Protein AF-A0A0D8HL95-F1 (afdb_monomer)

Sequence (389 aa):
MHSEDYAAPPWRLAADRPWYPHLALFVRDACLLEIPRWELYPPNLEGDLPDLRGLLDESMRSIANRQWVSWWGKIIDSSVRDVLVLQPQGSAAILRAMTQASDQFLARVTSSATDVSSEAAERMRLIIVEAQRWFYHRNGAVPDRPEGPMIVDWNLVSSVASDVLQGLGVQSKTVTVGVIQLDVLGSWSEVHDTGVLLGSKGFFRNEDRLRPMLTEAFHYATTAPSSPVPLLFEIPDEAAVRPKSQLGSPIVIASVDKATLILEEILRYDDGFEIHLQIGGDALPRGMSEILDDIRSKLAPNQAGRIDIFDGLQLEVLFLDGRATGTIEVPRFNDGRGDVISNRFFRPPNDPRNLWIWISPLPPLGQVQLNALWPRYGIINTSVSFNVL

Nearest PDB structures (foldseek):
  3bdx-assembly4_C  TM=4.798E-01  e=1.011E-01  Homo sapiens
  7ryn-assembly1_D  TM=4.240E-01  e=3.838E-01  Homo sapiens
  6was-assembly2_B  TM=4.533E-01  e=1.721E+00  Homo sapiens
  5e4e-assembly1_C  TM=5.415E-01  e=3.748E+00  Homo sapiens

Secondary structure (DSSP, 8-state):
------PPPSEEEEEE--HHHHHHHHHHHHTT------TTS--PBSS-----GGGS-HHHHHHHHHHHHHHHHHHHHHHHHHHHH-----HHHHHHHHHHHHHHHHHHHHTTSTT--HHHHHHHHHHHHHHHHHHHHHHHTS-SS--S--SS-HHHHHHHHHHHHHHHT--SSPEEEEEEEE-BSSS-EEEETTTEEEEEHHHHT-HHHHHHHHHHHHHHHHHS-------TT---SS---PPPBS-SS-EEEEEETTEEEEEEEEEE-SS-EEEEEEEESS-S-TTHHHHHHHHHHHS-TTTGGG--TTTT-EEEEEETTS-BBPPEESS------SSBEEEEE--SS--TTEEEEEEESPPPSEEEEEEEEEGGGTEEEEEEEEEE-

Mean predicted aligned error: 12.81 Å

Radius of gyration: 23.71 Å; Cα contacts (8 Å, |Δi|>4): 590; chains: 1; bounding box: 61×46×62 Å

Foldseek 3Di:
DDDDPPDDDLEAEQEDADLQLLLLLLCCQLLVQPAPDDLPDFAHFPDDHHNLVVLADPVLSVLCNVCSVVSNVVSCVVVQLCSQPDDPDKVVVVVVCVVVVLVVSLCSSQVVDPDPPPSNSVSSVVSSVRSVVVVCVVVVVPFDDDPPPGLADPVLLVVLLVVLCVVVVPDHHYFYAYEHEGRGDDWGWDADLLLYIYTYSNNRVDSVNVNVNNNVSSVSSVPPPVPVSVCPPPVPPPPPPFAAFLDPAKDFQDDDPAWTKIFGGWGDDQWWIKTKIFIDDPDPPVCNVVVLVVLVVPDDPVCSVPDQVCAQKWKKKAAPVGWIFDTDGPPGQPQTDGPKTKGWIADPVRDSRITMIIIGGYGPFDKMKMWIDHVVRPRHTTIDIGTDD

Organism: NCBI:txid1280514

pLDDT: mean 79.21, std 17.98, range [33.59, 98.0]

Solvent-accessible surface area (backbone atoms only — not comparable to full-atom values): 22193 Å² total; per-residue (Å²): 135,82,82,77,81,74,73,75,68,62,53,46,81,32,77,48,65,66,62,62,62,53,44,56,50,41,55,35,60,27,41,65,46,77,60,84,92,44,90,90,51,81,58,60,62,58,75,94,68,67,86,42,43,86,64,45,52,73,68,55,41,55,52,46,35,73,42,46,66,60,51,49,52,58,40,47,61,47,51,51,50,47,43,70,63,63,65,93,65,42,52,68,57,49,52,51,50,51,52,53,47,50,51,48,49,49,43,63,70,41,67,80,41,101,76,62,50,73,65,58,58,50,41,49,50,55,50,50,55,50,42,48,52,53,50,48,52,67,58,57,74,50,77,55,86,75,86,56,77,63,81,56,61,65,67,60,51,52,51,43,51,49,54,52,34,62,76,68,68,64,84,83,66,73,36,56,32,26,35,38,54,41,70,28,47,60,68,43,69,49,66,44,76,66,3,31,32,37,27,15,62,54,26,54,72,34,60,85,67,38,52,63,50,51,44,51,11,48,49,25,28,69,66,36,74,85,62,73,70,68,58,91,64,64,63,55,88,66,65,72,76,75,56,67,52,62,50,96,59,64,41,76,59,44,78,45,104,56,41,26,41,28,43,56,39,34,32,65,59,98,64,20,35,37,43,33,35,33,61,45,73,95,40,60,56,91,59,45,63,58,46,52,53,52,41,60,72,71,37,58,94,89,52,61,82,76,74,57,85,56,53,64,32,32,35,35,45,39,33,79,88,69,49,35,36,38,79,38,49,32,75,49,75,56,62,27,72,62,85,19,33,37,41,71,44,69,60,86,78,83,49,78,53,53,46,38,34,38,36,28,58,62,66,73,82,44,54,34,36,43,38,38,33,24,68,92,69,68,41,74,72,36,71,46,74,49,58,54,126

Structure (mmCIF, N/CA/C/O backbone):
data_AF-A0A0D8HL95-F1
#
_entry.id   AF-A0A0D8HL95-F1
#
loop_
_atom_site.group_PDB
_atom_site.id
_atom_site.type_symbol
_atom_site.label_atom_id
_atom_site.label_alt_id
_atom_site.label_comp_id
_atom_site.label_asym_id
_atom_site.label_entity_id
_atom_site.label_seq_id
_atom_site.pdbx_PDB_ins_code
_atom_site.Cartn_x
_atom_site.Cartn_y
_atom_site.Cartn_z
_atom_site.occupancy
_atom_site.B_iso_or_equiv
_atom_site.auth_seq_id
_atom_site.auth_comp_id
_atom_site.auth_asym_id
_atom_site.auth_atom_id
_atom_site.pdbx_PDB_model_num
ATOM 1 N N . MET A 1 1 ? -34.629 24.332 -9.027 1.00 36.91 1 MET A N 1
ATOM 2 C CA . MET A 1 1 ? -34.194 23.173 -8.223 1.00 36.91 1 MET A CA 1
ATOM 3 C C . MET A 1 1 ? -32.959 23.620 -7.473 1.00 36.91 1 MET A C 1
ATOM 5 O O . MET A 1 1 ? -31.935 23.835 -8.106 1.00 36.91 1 MET A O 1
ATOM 9 N N . HIS A 1 2 ? -33.107 23.925 -6.186 1.00 34.91 2 HIS A N 1
ATOM 10 C CA . HIS A 1 2 ? -31.989 24.331 -5.342 1.00 34.91 2 HIS A CA 1
ATOM 11 C C . HIS A 1 2 ? -31.145 23.092 -5.041 1.00 34.91 2 HIS A C 1
ATOM 13 O O . HIS A 1 2 ? -31.684 22.081 -4.605 1.00 34.91 2 HIS A O 1
ATOM 19 N N . SER A 1 3 ? -29.850 23.170 -5.338 1.00 36.38 3 SER A N 1
ATOM 20 C CA . SER A 1 3 ? -28.845 22.278 -4.767 1.00 36.38 3 SER A CA 1
ATOM 21 C C . SER A 1 3 ? -28.883 22.505 -3.260 1.00 36.38 3 SER A C 1
ATOM 23 O O . SER A 1 3 ? -28.476 23.571 -2.805 1.00 36.38 3 SER A O 1
ATOM 25 N N . GLU A 1 4 ? -29.461 21.576 -2.501 1.00 42.03 4 GLU A N 1
ATOM 26 C CA . GLU A 1 4 ? -29.279 21.561 -1.053 1.00 42.03 4 GLU A CA 1
ATOM 27 C C . GLU A 1 4 ? -27.781 21.369 -0.796 1.00 42.03 4 GLU A C 1
ATOM 29 O O . GLU A 1 4 ? -27.200 20.358 -1.193 1.00 42.03 4 GLU A O 1
ATOM 34 N N . ASP A 1 5 ? -27.144 22.376 -0.198 1.00 43.19 5 ASP A N 1
ATOM 35 C CA . ASP A 1 5 ? -25.777 22.278 0.303 1.00 43.19 5 ASP A CA 1
ATOM 36 C C . ASP A 1 5 ? -25.757 21.219 1.412 1.00 43.19 5 ASP A C 1
ATOM 38 O O . ASP A 1 5 ? -26.005 21.504 2.585 1.00 43.19 5 ASP A O 1
ATOM 42 N N . TYR A 1 6 ? -25.498 19.965 1.039 1.00 54.22 6 TYR A N 1
ATOM 43 C CA . TYR A 1 6 ? -25.245 18.900 1.999 1.00 54.22 6 TYR A CA 1
ATOM 44 C C . TYR A 1 6 ? -23.946 19.225 2.734 1.00 54.22 6 TYR A C 1
ATOM 46 O O . TYR A 1 6 ? -22.847 19.010 2.220 1.00 54.22 6 TYR A O 1
ATOM 54 N N . ALA A 1 7 ? -24.076 19.764 3.947 1.00 70.81 7 ALA A N 1
ATOM 55 C CA . ALA A 1 7 ? -22.952 19.925 4.852 1.00 70.81 7 ALA A CA 1
ATOM 56 C C . ALA A 1 7 ? -22.255 18.567 5.020 1.00 70.81 7 ALA A C 1
ATOM 58 O O . ALA A 1 7 ? -22.903 17.556 5.305 1.00 70.81 7 ALA A O 1
ATOM 59 N N . ALA A 1 8 ? -20.936 18.541 4.817 1.00 73.75 8 ALA A N 1
ATOM 60 C CA . ALA A 1 8 ? -20.148 17.334 5.022 1.00 73.75 8 ALA A CA 1
ATOM 61 C C . ALA A 1 8 ? -20.364 16.808 6.455 1.00 73.75 8 ALA A C 1
ATOM 63 O O . ALA A 1 8 ? -20.452 17.617 7.387 1.00 73.75 8 ALA A O 1
ATOM 64 N N . PRO A 1 9 ? -20.445 15.479 6.655 1.00 81.94 9 PRO A N 1
ATOM 65 C CA . PRO A 1 9 ? -20.644 14.925 7.985 1.00 81.94 9 PRO A CA 1
ATOM 66 C C . PRO A 1 9 ? -19.521 15.384 8.933 1.00 81.94 9 PRO A C 1
ATOM 68 O O . PRO A 1 9 ? -18.371 15.530 8.505 1.00 81.94 9 PRO A O 1
ATOM 71 N N . PRO A 1 10 ? -19.803 15.564 10.238 1.00 86.38 10 PRO A N 1
ATOM 72 C CA . PRO A 1 10 ? -18.805 15.951 11.240 1.00 86.38 10 PRO A CA 1
ATOM 73 C C . PRO A 1 10 ? -17.816 14.814 11.566 1.00 86.38 10 PRO A C 1
ATOM 75 O O . PRO A 1 10 ? -17.156 14.828 12.602 1.00 86.38 10 PRO A O 1
ATOM 78 N N . TRP A 1 11 ? -17.694 13.818 10.692 1.00 88.56 11 TRP A N 1
ATOM 79 C CA . TRP A 1 11 ? -16.801 12.684 10.839 1.00 88.56 11 TRP A CA 1
ATOM 80 C C . TRP A 1 11 ? -16.223 12.245 9.494 1.00 88.56 11 TRP A C 1
ATOM 82 O O . TRP A 1 11 ? -16.756 12.554 8.427 1.00 88.56 11 TRP A O 1
ATOM 92 N N . ARG A 1 12 ? -15.103 11.526 9.554 1.00 87.50 12 ARG A N 1
ATOM 93 C CA . ARG A 1 12 ? -14.416 10.930 8.408 1.00 87.50 12 ARG A CA 1
ATOM 94 C C . ARG A 1 12 ? -14.007 9.503 8.741 1.00 87.50 12 ARG A C 1
ATOM 96 O O . ARG A 1 12 ? -13.594 9.223 9.862 1.00 87.50 12 ARG A O 1
ATOM 103 N N . LEU A 1 13 ? -14.089 8.629 7.746 1.00 85.44 13 LEU A N 1
ATOM 104 C CA . LEU A 1 13 ? -13.552 7.275 7.811 1.00 85.44 13 LEU A CA 1
ATOM 105 C C . LEU A 1 13 ? -12.363 7.175 6.859 1.00 85.44 13 LEU A C 1
ATOM 107 O O . LEU A 1 13 ? -12.504 7.468 5.671 1.00 85.44 13 LEU A O 1
ATOM 111 N N . ALA A 1 14 ? -11.225 6.726 7.371 1.00 85.94 14 ALA A N 1
ATOM 112 C CA . ALA A 1 14 ? -10.106 6.273 6.562 1.00 85.94 14 ALA A CA 1
ATOM 113 C C . ALA A 1 14 ? -10.017 4.752 6.680 1.00 85.94 14 ALA A C 1
ATOM 115 O O . ALA A 1 14 ? -9.916 4.227 7.783 1.00 85.94 14 ALA A O 1
ATOM 116 N N . ALA A 1 15 ? -10.096 4.033 5.566 1.00 84.50 15 ALA A N 1
ATOM 117 C CA . ALA A 1 15 ? -10.035 2.577 5.560 1.00 84.50 15 ALA A CA 1
ATOM 118 C C . ALA A 1 15 ? -8.932 2.132 4.605 1.00 84.50 15 ALA A C 1
ATOM 120 O O . ALA A 1 15 ? -8.942 2.524 3.438 1.00 84.50 15 ALA A O 1
ATOM 121 N N . ASP A 1 16 ? -7.995 1.326 5.098 1.00 83.94 16 ASP A N 1
ATOM 122 C CA . ASP A 1 16 ? -6.827 0.912 4.328 1.00 83.94 16 ASP A CA 1
ATOM 123 C C . ASP A 1 16 ? -6.394 -0.530 4.644 1.00 83.94 16 ASP A C 1
ATOM 125 O O . ASP A 1 16 ? -6.833 -1.170 5.608 1.00 83.94 16 ASP A O 1
ATOM 129 N N . ARG A 1 17 ? -5.515 -1.052 3.792 1.00 85.50 17 ARG A N 1
ATOM 130 C CA . ARG A 1 17 ? -4.796 -2.318 3.942 1.00 85.50 17 ARG A CA 1
ATOM 131 C C . ARG A 1 17 ? -3.298 -2.039 3.862 1.00 85.50 17 ARG A C 1
ATOM 133 O O . ARG A 1 17 ? -2.662 -2.392 2.867 1.00 85.50 17 ARG A O 1
ATOM 140 N N . PRO A 1 18 ? -2.725 -1.390 4.888 1.00 83.00 18 PRO A N 1
ATOM 141 C CA . PRO A 1 18 ? -1.328 -1.008 4.877 1.00 83.00 18 PRO A CA 1
ATOM 142 C C . PRO A 1 18 ? -0.431 -2.236 4.721 1.00 83.00 18 PRO A C 1
ATOM 144 O O . PRO A 1 18 ? -0.649 -3.301 5.308 1.00 83.00 18 PRO A O 1
ATOM 147 N N . TRP A 1 19 ? 0.617 -2.060 3.929 1.00 83.56 19 TRP A N 1
ATOM 148 C CA . TRP A 1 19 ? 1.614 -3.084 3.644 1.00 83.56 19 TRP A CA 1
ATOM 149 C C . TRP A 1 19 ? 2.435 -3.475 4.888 1.00 83.56 19 TRP A C 1
ATOM 151 O O . TRP A 1 19 ? 2.720 -4.653 5.094 1.00 83.56 19 TRP A O 1
ATOM 161 N N . TYR A 1 20 ? 2.779 -2.525 5.766 1.00 85.06 20 TYR A N 1
ATOM 162 C CA . TYR A 1 20 ? 3.734 -2.776 6.858 1.00 85.06 20 TYR A CA 1
ATOM 163 C C . TYR A 1 20 ? 3.274 -3.797 7.901 1.00 85.06 20 TYR A C 1
ATOM 165 O O . TYR A 1 20 ? 4.078 -4.663 8.261 1.00 85.06 20 TYR A O 1
ATOM 173 N N . PRO A 1 21 ? 2.014 -3.771 8.380 1.00 91.50 21 PRO A N 1
ATOM 174 C CA . PRO A 1 21 ? 1.532 -4.816 9.275 1.00 91.50 21 PRO A CA 1
ATOM 175 C C . PRO A 1 21 ? 1.599 -6.203 8.624 1.00 91.50 21 PRO A C 1
ATOM 177 O O . PRO A 1 21 ? 1.998 -7.167 9.275 1.00 91.50 21 PRO A O 1
ATOM 180 N N . HIS A 1 22 ? 1.301 -6.305 7.324 1.00 92.62 22 HIS A N 1
ATOM 181 C CA . HIS A 1 22 ? 1.397 -7.565 6.584 1.00 92.62 22 HIS A CA 1
ATOM 182 C C . HIS A 1 22 ? 2.839 -8.046 6.442 1.00 92.62 22 HIS A C 1
ATOM 184 O O . HIS A 1 22 ? 3.085 -9.235 6.610 1.00 92.62 22 HIS A O 1
ATOM 190 N N . LEU A 1 23 ? 3.799 -7.147 6.212 1.00 90.62 23 LEU A N 1
ATOM 191 C CA . LEU A 1 23 ? 5.221 -7.492 6.197 1.00 90.62 23 LEU A CA 1
ATOM 192 C C . LEU A 1 23 ? 5.672 -8.086 7.540 1.00 90.62 23 LEU A C 1
ATOM 194 O O . LEU A 1 23 ? 6.321 -9.130 7.565 1.00 90.62 23 LEU A O 1
ATOM 198 N N . ALA A 1 24 ? 5.304 -7.463 8.663 1.00 91.50 24 ALA A N 1
ATOM 199 C CA . ALA A 1 24 ? 5.672 -7.962 9.989 1.00 91.50 24 ALA A CA 1
ATOM 200 C C . ALA A 1 24 ? 5.097 -9.359 10.263 1.00 91.50 24 ALA A C 1
ATOM 202 O O . ALA A 1 24 ? 5.801 -10.234 10.776 1.00 91.50 24 ALA A O 1
ATOM 203 N N . LEU A 1 25 ? 3.829 -9.569 9.904 1.00 95.50 25 LEU A N 1
ATOM 204 C CA . LEU A 1 25 ? 3.155 -10.861 10.020 1.00 95.50 25 LEU A CA 1
ATOM 205 C C . LEU A 1 25 ? 3.772 -11.903 9.079 1.00 95.50 25 LEU A C 1
ATOM 207 O O . LEU A 1 25 ? 3.980 -13.042 9.484 1.00 95.50 25 LEU A O 1
ATOM 211 N N . PHE A 1 26 ? 4.150 -11.506 7.862 1.00 95.56 26 PHE A N 1
ATOM 212 C CA . PHE A 1 26 ? 4.801 -12.387 6.898 1.00 95.56 26 PHE A CA 1
ATOM 213 C C . PHE A 1 26 ? 6.151 -12.866 7.419 1.00 95.56 26 PHE A C 1
ATOM 215 O O . PHE A 1 26 ? 6.414 -14.063 7.411 1.00 95.56 26 PHE A O 1
ATOM 222 N N . VAL A 1 27 ? 6.987 -11.961 7.937 1.00 93.25 27 VAL A N 1
ATOM 223 C CA . VAL A 1 27 ? 8.272 -12.330 8.550 1.00 93.25 27 VAL A CA 1
ATOM 224 C C . VAL A 1 27 ? 8.051 -13.312 9.702 1.00 93.25 27 VAL A C 1
ATOM 226 O O . VAL A 1 27 ? 8.764 -14.310 9.785 1.00 93.25 27 VAL A O 1
ATOM 229 N N . ARG A 1 28 ? 7.047 -13.071 10.559 1.00 95.56 28 ARG A N 1
ATOM 230 C CA . ARG A 1 28 ? 6.701 -13.980 11.662 1.00 95.56 28 ARG A CA 1
ATOM 231 C C . ARG A 1 28 ? 6.377 -15.379 11.157 1.00 95.56 28 ARG A C 1
ATOM 233 O O . ARG A 1 28 ? 6.946 -16.354 11.640 1.00 95.56 28 ARG A O 1
ATOM 240 N N . ASP A 1 29 ? 5.468 -15.463 10.196 1.00 97.06 29 ASP A N 1
ATOM 241 C CA . ASP A 1 29 ? 4.855 -16.725 9.809 1.00 97.06 29 ASP A CA 1
ATOM 242 C C . ASP A 1 29 ? 5.731 -17.502 8.819 1.00 97.06 29 ASP A C 1
ATOM 244 O O . ASP A 1 29 ? 5.934 -18.698 8.998 1.00 97.06 29 ASP A O 1
ATOM 248 N N . ALA A 1 30 ? 6.339 -16.843 7.830 1.00 96.75 30 ALA A N 1
ATOM 249 C CA . ALA A 1 30 ? 7.220 -17.492 6.855 1.00 96.75 30 ALA A CA 1
ATOM 250 C C . ALA A 1 30 ? 8.547 -17.964 7.478 1.00 96.75 30 ALA A C 1
ATOM 252 O O . ALA A 1 30 ? 9.131 -18.949 7.025 1.00 96.75 30 ALA A O 1
ATOM 253 N N . CYS A 1 31 ? 9.026 -17.296 8.536 1.00 95.50 31 CYS A N 1
ATOM 254 C CA . CYS A 1 31 ? 10.248 -17.689 9.248 1.00 95.50 31 CYS A CA 1
ATOM 255 C C . CYS A 1 31 ? 9.987 -18.561 10.490 1.00 95.50 31 CYS A C 1
ATOM 257 O O . CYS A 1 31 ? 10.944 -18.897 11.189 1.00 95.50 31 CYS A O 1
ATOM 259 N N . LEU A 1 32 ? 8.724 -18.917 10.768 1.00 95.12 32 LEU A N 1
ATOM 260 C CA . LEU A 1 32 ? 8.265 -19.597 11.990 1.00 95.12 32 LEU A CA 1
ATOM 261 C C . LEU A 1 32 ? 8.853 -18.998 13.277 1.00 95.12 32 LEU A C 1
ATOM 263 O O . LEU A 1 32 ? 9.444 -19.702 14.097 1.00 95.12 32 LEU A O 1
ATOM 267 N N . LEU A 1 33 ? 8.689 -17.689 13.454 1.00 94.00 33 LEU A N 1
ATOM 268 C CA . LEU A 1 33 ? 9.070 -17.023 14.692 1.00 94.00 33 LEU A CA 1
ATOM 269 C C . LEU A 1 33 ? 8.164 -17.477 15.847 1.00 94.00 33 LEU A C 1
ATOM 271 O O . LEU A 1 33 ? 6.935 -17.467 15.748 1.00 94.00 33 LEU A O 1
ATOM 275 N N . GLU A 1 34 ? 8.772 -17.846 16.971 1.00 92.56 34 GLU A N 1
ATOM 276 C CA . GLU A 1 34 ? 8.083 -18.336 18.167 1.00 92.56 34 GLU A CA 1
ATOM 277 C C . GLU A 1 34 ? 7.623 -17.163 19.036 1.00 92.56 34 GLU A C 1
ATOM 279 O O . GLU A 1 34 ? 8.204 -16.845 20.076 1.00 92.56 34 GLU A O 1
ATOM 284 N N . ILE A 1 35 ? 6.576 -16.479 18.582 1.00 89.25 35 ILE A N 1
ATOM 285 C CA . ILE A 1 35 ? 5.982 -15.365 19.322 1.00 89.25 35 ILE A CA 1
ATOM 286 C C . ILE A 1 35 ? 4.934 -15.908 20.302 1.00 89.25 35 ILE A C 1
ATOM 288 O O . ILE A 1 35 ? 4.100 -16.728 19.900 1.00 89.25 35 ILE A O 1
ATOM 292 N N . PRO A 1 36 ? 4.930 -15.467 21.577 1.00 82.38 36 PRO A N 1
ATOM 293 C CA . PRO A 1 36 ? 3.883 -15.832 22.522 1.00 82.38 36 PRO A CA 1
ATOM 294 C C . PRO A 1 36 ? 2.497 -15.568 21.930 1.00 82.38 36 PRO A C 1
ATOM 296 O O . PRO A 1 36 ? 2.202 -14.465 21.473 1.00 82.38 36 PRO A O 1
ATOM 299 N N . ARG A 1 37 ? 1.634 -16.587 21.931 1.00 75.75 37 ARG A N 1
ATOM 300 C CA . ARG A 1 37 ? 0.252 -16.446 21.460 1.00 75.75 37 ARG A CA 1
ATOM 301 C C . ARG A 1 37 ? -0.561 -15.701 22.506 1.00 75.75 37 ARG A C 1
ATOM 303 O O . ARG A 1 37 ? -1.012 -16.314 23.470 1.00 75.75 37 ARG A O 1
ATOM 310 N N . TRP A 1 38 ? -0.728 -14.399 22.319 1.00 80.38 38 TRP A N 1
ATOM 311 C CA . TRP A 1 38 ? -1.584 -13.546 23.142 1.00 80.38 38 TRP A CA 1
ATOM 312 C C . TRP A 1 38 ? -2.731 -12.997 22.298 1.00 80.38 38 TRP A C 1
ATOM 314 O O . TRP A 1 38 ? -2.565 -12.796 21.099 1.00 80.38 38 TRP A O 1
ATOM 324 N N . GLU A 1 39 ? -3.879 -12.731 22.924 1.00 77.69 39 GLU A N 1
ATOM 325 C CA . GLU A 1 39 ? -5.073 -12.202 22.238 1.00 77.69 39 GLU A CA 1
ATOM 326 C C . GLU A 1 39 ? -4.814 -10.853 21.548 1.00 77.69 39 GLU A C 1
ATOM 328 O O . GLU A 1 39 ? -5.429 -10.549 20.529 1.00 77.69 39 GLU A O 1
ATOM 333 N N . LEU A 1 40 ? -3.847 -10.088 22.063 1.00 82.00 40 LEU A N 1
ATOM 334 C CA . LEU A 1 40 ? -3.406 -8.803 21.516 1.00 82.00 40 LEU A CA 1
ATOM 335 C C . LEU A 1 40 ? -2.602 -8.927 20.216 1.00 82.00 40 LEU A C 1
ATOM 337 O O . LEU A 1 40 ? -2.403 -7.936 19.525 1.00 82.00 40 LEU A O 1
ATOM 341 N N . TYR A 1 41 ? -2.101 -10.114 19.871 1.00 91.44 41 TYR A N 1
ATOM 342 C CA . TYR A 1 41 ? -1.355 -10.299 18.629 1.00 91.44 41 TYR A CA 1
ATOM 343 C C . TYR A 1 41 ? -2.240 -10.969 17.583 1.00 91.44 41 TYR A C 1
ATOM 345 O O . TYR A 1 41 ? -2.931 -11.943 17.901 1.00 91.44 41 TYR A O 1
ATOM 353 N N . PRO A 1 42 ? -2.205 -10.505 16.321 1.00 94.62 42 PRO A N 1
ATOM 354 C CA . PRO A 1 42 ? -3.006 -11.121 15.280 1.00 94.62 42 PRO A CA 1
ATOM 355 C C . PRO A 1 42 ? -2.662 -12.608 15.117 1.00 94.62 42 PRO A C 1
ATOM 357 O O . PRO A 1 42 ? -1.493 -12.983 15.261 1.00 94.62 42 PRO A O 1
ATOM 360 N N . PRO A 1 43 ? -3.631 -13.458 14.746 1.00 95.50 43 PRO A N 1
ATOM 361 C CA . PRO A 1 43 ? -3.374 -14.827 14.315 1.00 95.50 43 PRO A CA 1
ATOM 362 C C . PRO A 1 43 ? -2.435 -14.901 13.104 1.00 95.50 43 PRO A C 1
ATOM 364 O O . PRO A 1 43 ? -2.021 -13.882 12.544 1.00 95.50 43 PRO A O 1
ATOM 367 N N . ASN A 1 44 ? -2.106 -16.123 12.682 1.00 96.06 44 ASN A N 1
ATOM 368 C CA . ASN A 1 44 ? -1.331 -16.355 11.461 1.00 96.06 44 ASN A CA 1
ATOM 369 C C . ASN A 1 44 ? -2.023 -15.736 10.241 1.00 96.06 44 ASN A C 1
ATOM 371 O O . ASN A 1 44 ? -3.256 -15.683 10.187 1.00 96.06 44 ASN A O 1
ATOM 375 N N . LEU A 1 45 ? -1.230 -15.303 9.263 1.00 95.94 45 LEU A N 1
ATOM 376 C CA . LEU A 1 45 ? -1.717 -14.891 7.956 1.00 95.94 45 LEU A CA 1
ATOM 377 C C . LEU A 1 45 ? -2.556 -16.005 7.322 1.00 95.94 45 LEU A C 1
ATOM 379 O O . LEU A 1 45 ? -2.290 -17.197 7.478 1.00 95.94 45 LEU A O 1
ATOM 383 N N . GLU A 1 46 ? -3.599 -15.599 6.611 1.00 93.88 46 GLU A N 1
ATOM 384 C CA . GLU A 1 46 ? -4.442 -16.497 5.839 1.00 93.88 46 GLU A CA 1
ATOM 385 C C . GLU A 1 46 ? -3.736 -16.915 4.541 1.00 93.88 46 GLU A C 1
ATOM 387 O O . GLU A 1 46 ? -3.175 -16.083 3.830 1.00 93.88 46 GLU A O 1
ATOM 392 N N . GLY A 1 47 ? -3.870 -18.188 4.165 1.00 89.62 47 GLY A N 1
ATOM 393 C CA . GLY A 1 47 ? -3.369 -18.765 2.913 1.00 89.62 47 GLY A CA 1
ATOM 394 C C . GLY A 1 47 ? -1.930 -19.269 2.977 1.00 89.62 47 GLY A C 1
ATOM 395 O O . GLY A 1 47 ? -1.307 -19.294 4.035 1.00 89.62 47 GLY A O 1
ATOM 396 N N . ASP A 1 48 ? -1.429 -19.706 1.824 1.00 91.06 48 ASP A N 1
ATOM 397 C CA . ASP A 1 48 ? -0.129 -20.362 1.741 1.00 91.06 48 ASP A CA 1
ATOM 398 C C . ASP A 1 48 ? 1.011 -19.338 1.784 1.00 91.06 48 ASP A C 1
ATOM 400 O O . ASP A 1 48 ? 0.993 -18.313 1.090 1.00 91.06 48 ASP A O 1
ATOM 404 N N . LEU A 1 49 ? 2.007 -19.632 2.618 1.00 93.88 49 LEU A N 1
ATOM 405 C CA . LEU A 1 49 ? 3.239 -18.865 2.760 1.00 93.88 49 LEU A CA 1
ATOM 406 C C . LEU A 1 49 ? 4.427 -19.733 2.333 1.00 93.88 49 LEU A C 1
ATOM 408 O O . LEU A 1 49 ? 4.433 -20.934 2.625 1.00 93.88 49 LEU A O 1
ATOM 412 N N . PRO A 1 50 ? 5.450 -19.156 1.682 1.00 92.50 50 PRO A N 1
ATOM 413 C CA . PRO A 1 50 ? 6.694 -19.870 1.446 1.00 92.50 50 PRO A CA 1
ATOM 414 C C . PRO A 1 50 ? 7.398 -20.169 2.776 1.00 92.50 50 PRO A C 1
ATOM 416 O O . PRO A 1 50 ? 7.378 -19.363 3.707 1.00 92.50 50 PRO A O 1
ATOM 419 N N . ASP A 1 51 ? 8.054 -21.325 2.857 1.00 94.44 51 ASP A N 1
ATOM 420 C CA . ASP A 1 51 ? 8.894 -21.677 4.001 1.00 94.44 51 ASP A CA 1
ATOM 421 C C . ASP A 1 51 ? 10.258 -20.989 3.879 1.00 94.44 51 ASP A C 1
ATOM 423 O O . ASP A 1 51 ? 11.118 -21.408 3.102 1.00 94.44 51 ASP A O 1
ATOM 427 N N . LEU A 1 52 ? 10.451 -19.920 4.651 1.00 94.94 52 LEU A N 1
ATOM 428 C CA . LEU A 1 52 ? 11.670 -19.110 4.663 1.00 94.94 52 LEU A CA 1
ATOM 429 C C . LEU A 1 52 ? 12.524 -19.347 5.910 1.00 94.94 52 LEU A C 1
ATOM 431 O O . LEU A 1 52 ? 13.500 -18.630 6.139 1.00 94.94 52 LEU A O 1
ATOM 435 N N . ARG A 1 53 ? 12.223 -20.383 6.702 1.00 93.31 53 ARG A N 1
ATOM 436 C CA . ARG A 1 53 ? 12.993 -20.721 7.909 1.00 93.31 53 ARG A CA 1
ATOM 437 C C . ARG A 1 53 ? 14.482 -20.886 7.654 1.00 93.31 53 ARG A C 1
ATOM 439 O O . ARG A 1 53 ? 15.276 -20.583 8.535 1.00 93.31 53 ARG A O 1
ATOM 446 N N . GLY A 1 54 ? 14.855 -21.383 6.474 1.00 90.38 54 GLY A N 1
ATOM 447 C CA . GLY A 1 54 ? 16.249 -21.601 6.088 1.00 90.38 54 GLY A CA 1
ATOM 448 C C . GLY A 1 54 ? 17.048 -20.315 5.852 1.00 90.38 54 GLY A C 1
ATOM 449 O O . GLY A 1 54 ? 18.274 -20.372 5.856 1.00 90.38 54 GLY A O 1
ATOM 450 N N . LEU A 1 55 ? 16.384 -19.165 5.669 1.00 91.06 55 LEU A N 1
ATOM 451 C CA . LEU A 1 55 ? 17.056 -17.878 5.458 1.00 91.06 55 LEU A CA 1
ATOM 452 C C . LEU A 1 55 ? 17.568 -17.262 6.764 1.00 91.06 55 LEU A C 1
ATOM 454 O O . LEU A 1 55 ? 18.549 -16.524 6.745 1.00 91.06 55 LEU A O 1
ATOM 458 N N . LEU A 1 56 ? 16.942 -17.576 7.899 1.00 87.19 56 LEU A N 1
ATOM 459 C CA . LEU A 1 56 ? 17.395 -17.145 9.220 1.00 87.19 56 LEU A CA 1
ATOM 460 C C . LEU A 1 56 ? 17.981 -18.343 9.959 1.00 87.19 56 LEU A C 1
ATOM 462 O O . LEU A 1 56 ? 17.288 -19.334 10.166 1.00 87.19 56 LEU A O 1
ATOM 466 N N . ASP A 1 57 ? 19.236 -18.263 10.394 1.00 87.31 57 ASP A N 1
ATOM 467 C CA . ASP A 1 57 ? 19.758 -19.280 11.307 1.00 87.31 57 ASP A CA 1
ATOM 468 C C . ASP A 1 57 ? 19.118 -19.161 12.704 1.00 87.31 57 ASP A C 1
ATOM 470 O O . ASP A 1 57 ? 18.342 -18.247 12.993 1.00 87.31 57 ASP A O 1
ATOM 474 N N . GLU A 1 58 ? 19.427 -20.114 13.582 1.00 88.81 58 GLU A N 1
ATOM 475 C CA . GLU A 1 58 ? 18.852 -20.176 14.929 1.00 88.81 58 GLU A CA 1
ATOM 476 C C . GLU A 1 58 ? 19.142 -18.916 15.760 1.00 88.81 58 GLU A C 1
ATOM 478 O O . GLU A 1 58 ? 18.271 -18.428 16.481 1.00 88.81 58 GLU A O 1
ATOM 483 N N . SER A 1 59 ? 20.341 -18.344 15.623 1.00 85.19 59 SER A N 1
ATOM 484 C CA . SER A 1 59 ? 20.720 -17.123 16.336 1.00 85.19 59 SER A CA 1
ATOM 485 C C . SER A 1 59 ? 19.871 -15.938 15.868 1.00 85.19 59 SER A C 1
ATOM 487 O O . SER A 1 59 ? 19.274 -15.232 16.686 1.00 85.19 59 SER A O 1
ATOM 489 N N . MET A 1 60 ? 19.738 -15.767 14.548 1.00 83.88 60 MET A N 1
ATOM 490 C CA . MET A 1 60 ? 18.918 -14.712 13.948 1.00 83.88 60 MET A CA 1
ATOM 491 C C . MET A 1 60 ? 17.439 -14.859 14.314 1.00 83.88 60 MET A C 1
ATOM 493 O O . MET A 1 60 ? 16.814 -13.874 14.709 1.00 83.88 60 MET A O 1
ATOM 497 N N . ARG A 1 61 ? 16.877 -16.076 14.252 1.00 88.81 61 ARG A N 1
ATOM 498 C CA . ARG A 1 61 ? 15.488 -16.328 14.675 1.00 88.81 61 ARG A CA 1
ATOM 499 C C . ARG A 1 61 ? 15.285 -16.022 16.151 1.00 88.81 61 ARG A C 1
ATOM 501 O O . ARG A 1 61 ? 14.302 -15.383 16.502 1.00 88.81 61 ARG A O 1
ATOM 508 N N . SER A 1 62 ? 16.226 -16.400 17.014 1.00 86.12 62 SER A N 1
ATOM 509 C CA . SER A 1 62 ? 16.158 -16.100 18.447 1.00 86.12 62 SER A CA 1
ATOM 510 C C . SER A 1 62 ? 16.120 -14.589 18.719 1.00 86.12 62 SER A C 1
ATOM 512 O O . SER A 1 62 ? 15.356 -14.122 19.568 1.00 86.12 62 SER A O 1
ATOM 514 N N . ILE A 1 63 ? 16.915 -13.804 17.983 1.00 83.19 63 ILE A N 1
ATOM 515 C CA . ILE A 1 63 ? 16.884 -12.336 18.046 1.00 83.19 63 ILE A CA 1
ATOM 516 C C . ILE A 1 63 ? 15.537 -11.810 17.542 1.00 83.19 63 ILE A C 1
ATOM 518 O O . ILE A 1 63 ? 14.894 -11.028 18.244 1.00 83.19 63 ILE A O 1
ATOM 522 N N . ALA A 1 64 ? 15.084 -12.276 16.377 1.00 85.00 64 ALA A N 1
ATOM 523 C CA . ALA A 1 64 ? 13.815 -11.861 15.792 1.00 85.00 64 ALA A CA 1
ATOM 524 C C . ALA A 1 64 ? 12.626 -12.173 16.716 1.00 85.00 64 ALA A C 1
ATOM 526 O O . ALA A 1 64 ? 11.808 -11.291 16.956 1.00 85.00 64 ALA A O 1
ATOM 527 N N . ASN A 1 65 ? 12.583 -13.358 17.336 1.00 89.19 65 ASN A N 1
ATOM 528 C CA . ASN A 1 65 ? 11.557 -13.755 18.308 1.00 89.19 65 ASN A CA 1
ATOM 529 C C . ASN A 1 65 ? 11.433 -12.743 19.454 1.00 89.19 65 ASN A C 1
ATOM 531 O O . ASN A 1 65 ? 10.333 -12.317 19.801 1.00 89.19 65 ASN A O 1
ATOM 535 N N . ARG A 1 66 ? 12.567 -12.317 20.030 1.00 85.38 66 ARG A N 1
ATOM 536 C CA . ARG A 1 66 ? 12.581 -11.349 21.140 1.00 85.38 66 ARG A CA 1
ATOM 537 C C . ARG A 1 66 ? 12.157 -9.946 20.718 1.00 85.38 66 ARG A C 1
ATOM 539 O O . ARG A 1 66 ? 11.660 -9.188 21.545 1.00 85.38 66 ARG A O 1
ATOM 546 N N . GLN A 1 67 ? 12.400 -9.576 19.466 1.00 83.88 67 GLN A N 1
ATOM 547 C CA . GLN A 1 67 ? 12.219 -8.204 18.996 1.00 83.88 67 GLN A CA 1
ATOM 548 C C . GLN A 1 67 ? 10.900 -7.976 18.267 1.00 83.88 67 GLN A C 1
ATOM 550 O O . GLN A 1 67 ? 10.424 -6.840 18.227 1.00 83.88 67 GLN A O 1
ATOM 555 N N . TRP A 1 68 ? 10.282 -9.037 17.751 1.00 89.25 68 TRP A N 1
ATOM 556 C CA . TRP A 1 68 ? 9.100 -8.944 16.906 1.00 89.25 68 TRP A CA 1
ATOM 557 C C . TRP A 1 68 ? 7.952 -8.172 17.556 1.00 89.25 68 TRP A C 1
ATOM 559 O O . TRP A 1 68 ? 7.351 -7.328 16.905 1.00 89.25 68 TRP A O 1
ATOM 569 N N . VAL A 1 69 ? 7.694 -8.369 18.854 1.00 89.81 69 VAL A N 1
ATOM 570 C CA . VAL A 1 69 ? 6.649 -7.622 19.580 1.00 89.81 69 VAL A CA 1
ATOM 571 C C . VAL A 1 69 ? 6.912 -6.112 19.557 1.00 89.81 69 VAL A C 1
ATOM 573 O O . VAL A 1 69 ? 5.997 -5.319 19.340 1.00 89.81 69 VAL A O 1
ATOM 576 N N . SER A 1 70 ? 8.170 -5.697 19.734 1.00 84.12 70 SER A N 1
ATOM 577 C CA . SER A 1 70 ? 8.543 -4.281 19.643 1.00 84.12 70 SER A CA 1
ATOM 578 C C . SER A 1 70 ? 8.408 -3.756 18.213 1.00 84.12 70 SER A C 1
ATOM 580 O O . SER A 1 70 ? 7.996 -2.611 18.018 1.00 84.12 70 SER A O 1
ATOM 582 N N . TRP A 1 71 ? 8.736 -4.575 17.209 1.00 84.50 71 TRP A N 1
ATOM 583 C CA . TRP A 1 71 ? 8.535 -4.220 15.805 1.00 84.50 71 TRP A CA 1
ATOM 584 C C . TRP A 1 71 ? 7.054 -4.037 15.486 1.00 84.50 71 TRP A C 1
ATOM 586 O O . TRP A 1 71 ? 6.701 -3.015 14.907 1.00 84.50 71 TRP A O 1
ATOM 596 N N . TRP A 1 72 ? 6.205 -4.974 15.915 1.00 90.19 72 TRP A N 1
ATOM 597 C CA . TRP A 1 72 ? 4.758 -4.931 15.728 1.00 90.19 72 TRP A CA 1
ATOM 598 C C . TRP A 1 72 ? 4.166 -3.628 16.262 1.00 90.19 72 TRP A C 1
ATOM 600 O O . TRP A 1 72 ? 3.575 -2.884 15.486 1.00 90.19 72 TRP A O 1
ATOM 610 N N . GLY A 1 73 ? 4.423 -3.289 17.532 1.00 87.88 73 GLY A N 1
ATOM 611 C CA . GLY A 1 73 ? 3.926 -2.042 18.126 1.00 87.88 73 GLY A CA 1
ATOM 612 C C . GLY A 1 73 ? 4.350 -0.806 17.326 1.00 87.88 73 GLY A C 1
ATOM 613 O O . GLY A 1 73 ? 3.511 -0.030 16.884 1.00 87.88 73 GLY A O 1
ATOM 614 N N . LYS A 1 74 ? 5.645 -0.684 16.998 1.00 83.12 74 LYS A N 1
ATOM 615 C CA . LYS A 1 74 ? 6.162 0.453 16.211 1.00 83.12 74 LYS A CA 1
ATOM 616 C C . LYS A 1 74 ? 5.586 0.535 14.792 1.00 83.12 74 LYS A C 1
ATOM 618 O O . LYS A 1 74 ? 5.539 1.622 14.213 1.00 83.12 74 LYS A O 1
ATOM 623 N N . ILE A 1 75 ? 5.254 -0.604 14.188 1.00 84.56 75 ILE A N 1
ATOM 624 C CA . ILE A 1 75 ? 4.658 -0.688 12.850 1.00 84.56 75 ILE A CA 1
ATOM 625 C C . ILE A 1 75 ? 3.187 -0.295 12.901 1.00 84.56 75 ILE A C 1
ATOM 627 O O . ILE A 1 75 ? 2.744 0.461 12.034 1.00 84.56 75 ILE A O 1
ATOM 631 N N . ILE A 1 76 ? 2.453 -0.753 13.915 1.00 88.88 76 ILE A N 1
ATOM 632 C CA . ILE A 1 76 ? 1.064 -0.360 14.129 1.00 88.88 76 ILE A CA 1
ATOM 633 C C . ILE A 1 76 ? 0.972 1.135 14.417 1.00 88.88 76 ILE A C 1
ATOM 635 O O . ILE A 1 76 ? 0.255 1.810 13.689 1.00 88.88 76 ILE A O 1
ATOM 639 N N . ASP A 1 77 ? 1.781 1.679 15.330 1.00 86.38 77 ASP A N 1
ATOM 640 C CA . ASP A 1 77 ? 1.817 3.122 15.616 1.00 86.38 77 ASP A CA 1
ATOM 641 C C . ASP A 1 77 ? 2.034 3.956 14.345 1.00 86.38 77 ASP A C 1
ATOM 643 O O . ASP A 1 77 ? 1.450 5.025 14.165 1.00 86.38 77 ASP A O 1
ATOM 647 N N . SER A 1 78 ? 2.905 3.481 13.448 1.00 80.81 78 SER A N 1
ATOM 648 C CA . SER A 1 78 ? 3.159 4.152 12.173 1.00 80.81 78 SER A CA 1
ATOM 649 C C . SER A 1 78 ? 1.973 4.033 11.223 1.00 80.81 78 SER A C 1
ATOM 651 O O . SER A 1 78 ? 1.529 5.041 10.689 1.00 80.81 78 SER A O 1
ATOM 653 N N . SER A 1 79 ? 1.429 2.827 11.058 1.00 85.50 79 SER A N 1
ATOM 654 C CA . SER A 1 79 ? 0.312 2.562 10.141 1.00 85.50 79 SER A CA 1
ATOM 655 C C . SER A 1 79 ? -0.963 3.288 10.574 1.00 85.50 79 SER A C 1
ATOM 657 O O . SER A 1 79 ? -1.722 3.769 9.742 1.00 85.50 79 SER A O 1
ATOM 659 N N . VAL A 1 80 ? -1.180 3.404 11.883 1.00 88.25 80 VAL A N 1
ATOM 660 C CA . VAL A 1 80 ? -2.255 4.180 12.508 1.00 88.25 80 VAL A CA 1
ATOM 661 C C . VAL A 1 80 ? -2.135 5.657 12.153 1.00 88.25 80 VAL A C 1
ATOM 663 O O . VAL A 1 80 ? -3.110 6.258 11.704 1.00 88.25 80 VAL A O 1
ATOM 666 N N . ARG A 1 81 ? -0.937 6.242 12.295 1.00 84.62 81 ARG A N 1
ATOM 667 C CA . ARG A 1 81 ? -0.694 7.626 11.865 1.00 84.62 81 ARG A CA 1
ATOM 668 C C . ARG A 1 81 ? -0.946 7.791 10.373 1.00 84.62 81 ARG A C 1
ATOM 670 O O . ARG A 1 81 ? -1.637 8.729 9.994 1.00 84.62 81 ARG A O 1
ATOM 677 N N . ASP A 1 82 ? -0.432 6.877 9.556 1.00 80.50 82 ASP A N 1
ATOM 678 C CA . ASP A 1 82 ? -0.569 6.926 8.101 1.00 80.50 82 ASP A CA 1
ATOM 679 C C . ASP A 1 82 ? -2.047 6.889 7.686 1.00 80.50 82 ASP A C 1
ATOM 681 O O . ASP A 1 82 ? -2.491 7.752 6.936 1.00 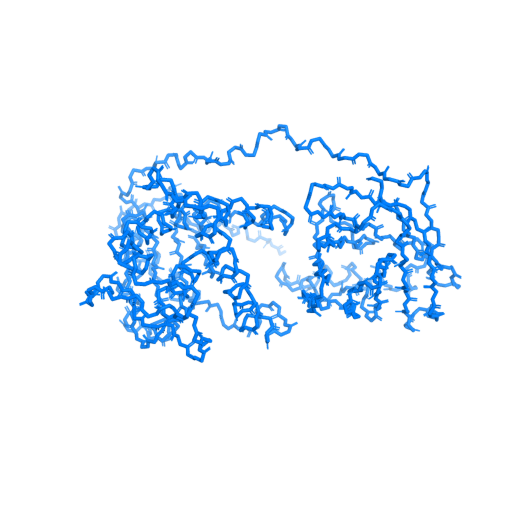80.50 82 ASP A O 1
ATOM 685 N N . VAL A 1 83 ? -2.850 5.982 8.247 1.00 83.12 83 VAL A N 1
ATOM 686 C CA . VAL A 1 83 ? -4.296 5.890 7.967 1.00 83.12 83 VAL A CA 1
ATOM 687 C C . VAL A 1 83 ? -5.044 7.159 8.381 1.00 83.12 83 VAL A C 1
ATOM 689 O O . VAL 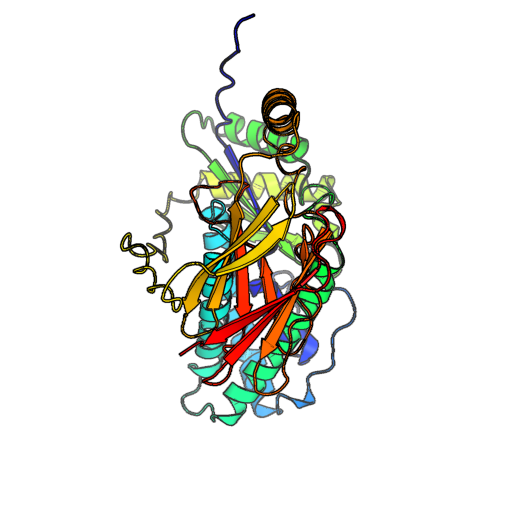A 1 83 ? -5.928 7.612 7.660 1.00 83.12 83 VAL A O 1
ATOM 692 N N . LEU A 1 84 ? -4.701 7.760 9.522 1.00 82.88 84 LEU A N 1
ATOM 693 C CA . LEU A 1 84 ? -5.371 8.975 9.999 1.00 82.88 84 LEU A CA 1
ATOM 694 C C . LEU A 1 84 ? -4.953 10.242 9.230 1.00 82.88 84 LEU A C 1
ATOM 696 O O . LEU A 1 84 ? -5.723 11.204 9.179 1.00 82.88 84 LEU A O 1
ATOM 700 N N . VAL A 1 85 ? -3.750 10.257 8.647 1.00 76.56 85 VAL A N 1
ATOM 701 C CA . VAL A 1 85 ? -3.164 11.408 7.939 1.00 76.56 85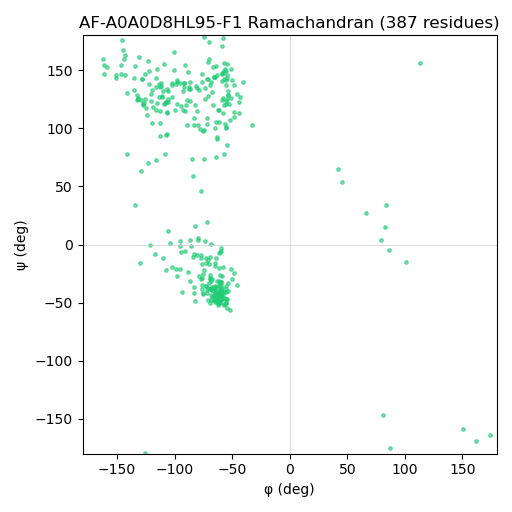 VAL A CA 1
ATOM 702 C C . VAL A 1 85 ? -3.424 11.373 6.432 1.00 76.56 85 VAL A C 1
ATOM 704 O O . VAL A 1 85 ? -3.661 12.420 5.823 1.00 76.56 85 VAL A O 1
ATOM 707 N N . LEU A 1 86 ? -3.332 10.201 5.801 1.00 59.31 86 LEU A N 1
ATOM 708 C CA . LEU A 1 86 ? -3.252 10.089 4.347 1.00 59.31 86 LEU A CA 1
ATOM 709 C C . LEU A 1 86 ? -4.606 10.361 3.672 1.00 59.31 86 LEU A C 1
ATOM 711 O O . LEU A 1 86 ? -5.458 9.495 3.501 1.00 59.31 86 LEU A O 1
ATOM 715 N N . GLN A 1 87 ? -4.755 11.597 3.192 1.00 50.97 87 GLN A N 1
ATOM 716 C CA . GLN A 1 87 ? -5.423 11.896 1.921 1.00 50.97 87 GLN A CA 1
ATOM 717 C C . GLN A 1 87 ? -4.613 11.260 0.769 1.00 50.97 87 GLN A C 1
ATOM 719 O O . GLN A 1 87 ? -3.403 11.084 0.925 1.00 50.97 87 GLN A O 1
ATOM 724 N N . PRO A 1 88 ? -5.229 10.917 -0.381 1.00 43.72 88 PRO A N 1
ATOM 725 C CA . PRO A 1 88 ? -4.582 10.155 -1.450 1.00 43.72 88 PRO A CA 1
ATOM 726 C C . PRO A 1 88 ? -3.391 10.917 -2.048 1.00 43.72 88 PRO A C 1
ATOM 728 O O . PRO A 1 88 ? -3.527 11.711 -2.975 1.00 43.72 88 PRO A O 1
ATOM 731 N N . GLN A 1 89 ? -2.206 10.655 -1.510 1.00 45.44 89 GLN A N 1
ATOM 732 C CA . GLN A 1 89 ? -0.929 11.022 -2.102 1.00 45.44 89 GLN A CA 1
ATOM 733 C C . GLN A 1 89 ? -0.695 10.070 -3.286 1.00 45.44 89 GLN A C 1
ATOM 735 O O . GLN A 1 89 ? -0.953 8.869 -3.184 1.00 45.44 89 GLN A O 1
ATOM 740 N N . GLY A 1 90 ? -0.273 10.598 -4.439 1.00 49.69 90 GLY A N 1
ATOM 741 C CA . GLY A 1 90 ? -0.065 9.800 -5.656 1.00 49.69 90 GLY A CA 1
ATOM 742 C C . GLY A 1 90 ? 0.873 8.604 -5.430 1.00 49.69 90 GLY A C 1
ATOM 743 O O . GLY A 1 90 ? 1.719 8.620 -4.536 1.00 49.69 90 GLY A O 1
ATOM 744 N N . SER A 1 91 ? 0.762 7.557 -6.251 1.00 49.09 91 SER A N 1
ATOM 745 C CA . SER A 1 91 ? 1.453 6.277 -6.016 1.00 49.09 91 SER A CA 1
ATOM 746 C C . SER A 1 91 ? 2.985 6.352 -5.987 1.00 49.09 91 SER A C 1
ATOM 748 O O . SER A 1 91 ? 3.598 5.511 -5.344 1.00 49.09 91 SER A O 1
ATOM 750 N N . ALA A 1 92 ? 3.622 7.381 -6.555 1.00 50.81 92 ALA A N 1
ATOM 751 C CA . ALA A 1 92 ? 5.067 7.604 -6.396 1.00 50.81 92 ALA A CA 1
ATOM 752 C C . ALA A 1 92 ? 5.471 8.000 -4.957 1.00 50.81 92 ALA A C 1
ATOM 754 O O . ALA A 1 92 ? 6.562 7.673 -4.494 1.00 50.81 92 ALA A O 1
ATOM 755 N N . ALA A 1 93 ? 4.602 8.703 -4.221 1.00 54.69 93 ALA A N 1
ATOM 756 C CA . ALA A 1 93 ? 4.814 8.962 -2.797 1.00 54.69 93 ALA A CA 1
ATOM 757 C C . ALA A 1 93 ? 4.621 7.679 -1.976 1.00 54.69 93 ALA A C 1
ATOM 759 O O . ALA A 1 93 ? 5.396 7.428 -1.061 1.00 54.69 93 ALA A O 1
ATOM 760 N N . ILE A 1 94 ? 3.652 6.841 -2.363 1.00 53.66 94 ILE A N 1
ATOM 761 C CA . ILE A 1 94 ? 3.410 5.532 -1.742 1.00 53.66 94 ILE A CA 1
ATOM 762 C C . ILE A 1 94 ? 4.621 4.615 -1.938 1.00 53.66 94 ILE A C 1
ATOM 764 O O . ILE A 1 94 ? 5.122 4.079 -0.960 1.00 53.66 94 ILE A O 1
ATOM 768 N N . LEU A 1 95 ? 5.151 4.484 -3.158 1.00 53.50 95 LEU A N 1
ATOM 769 C CA . LEU A 1 95 ? 6.322 3.640 -3.430 1.00 53.50 95 LEU A CA 1
ATOM 770 C C . LEU A 1 95 ? 7.567 4.114 -2.673 1.00 53.50 95 LEU A C 1
ATOM 772 O O . LEU A 1 95 ? 8.229 3.302 -2.034 1.00 53.50 95 LEU A O 1
ATOM 776 N N . ARG A 1 96 ? 7.844 5.425 -2.651 1.00 58.19 96 ARG A N 1
ATOM 777 C CA . ARG A 1 96 ? 8.954 5.973 -1.851 1.00 58.19 96 ARG A CA 1
ATOM 778 C C . ARG A 1 96 ? 8.758 5.743 -0.357 1.00 58.19 96 ARG A C 1
ATOM 780 O O . ARG A 1 96 ? 9.706 5.350 0.317 1.00 58.19 96 ARG A O 1
ATOM 787 N N . ALA A 1 97 ? 7.539 5.926 0.149 1.00 57.34 97 ALA A N 1
ATOM 788 C CA . ALA A 1 97 ? 7.214 5.602 1.532 1.00 57.34 97 ALA A CA 1
ATOM 789 C C . ALA A 1 97 ? 7.437 4.108 1.813 1.00 57.34 97 ALA A C 1
ATOM 791 O O . ALA A 1 97 ? 8.030 3.779 2.834 1.00 57.34 97 ALA A O 1
ATOM 792 N N . MET A 1 98 ? 7.061 3.213 0.890 1.00 56.56 98 MET A N 1
ATOM 793 C CA . MET A 1 98 ? 7.270 1.766 1.016 1.00 56.56 98 MET A CA 1
ATOM 794 C C . MET A 1 98 ? 8.749 1.377 1.023 1.00 56.56 98 MET A C 1
ATOM 796 O O . MET A 1 98 ? 9.143 0.562 1.861 1.00 56.56 98 MET A O 1
ATOM 800 N N . THR A 1 99 ? 9.570 1.948 0.137 1.00 60.62 99 THR A N 1
ATOM 801 C CA . THR A 1 99 ? 11.028 1.737 0.121 1.00 60.62 99 THR A CA 1
ATOM 802 C C . THR A 1 99 ? 11.644 2.244 1.421 1.00 60.62 99 THR A C 1
ATOM 804 O O . THR A 1 99 ? 12.272 1.475 2.146 1.00 60.62 99 THR A O 1
ATOM 807 N N . GLN A 1 100 ? 11.359 3.494 1.796 1.00 61.75 100 GLN A N 1
ATOM 808 C CA . GLN A 1 100 ? 11.882 4.104 3.016 1.00 61.75 100 GLN A CA 1
ATOM 809 C C . GLN A 1 100 ? 11.454 3.339 4.272 1.00 61.75 100 GLN A C 1
ATOM 811 O O . GLN A 1 100 ? 12.236 3.178 5.203 1.00 61.75 100 GLN A O 1
ATOM 816 N N . ALA A 1 101 ? 10.222 2.847 4.327 1.00 60.00 101 ALA A N 1
ATOM 817 C CA . ALA A 1 101 ? 9.738 2.076 5.458 1.00 60.00 101 ALA A CA 1
ATOM 818 C C . ALA A 1 101 ? 10.271 0.637 5.470 1.00 60.00 101 ALA A C 1
ATOM 820 O O . ALA A 1 101 ? 10.465 0.087 6.551 1.00 60.00 101 ALA A O 1
ATOM 821 N N . SER A 1 102 ? 10.571 0.044 4.310 1.00 63.66 102 SER A N 1
ATOM 822 C CA . SER A 1 102 ? 11.313 -1.221 4.228 1.00 63.66 102 SER A CA 1
ATOM 823 C C . SER A 1 102 ? 12.736 -1.037 4.756 1.00 63.66 102 SER A C 1
ATOM 825 O O . SER A 1 102 ? 13.191 -1.841 5.567 1.00 63.66 102 SER A O 1
ATOM 827 N N . ASP A 1 103 ? 13.392 0.070 4.403 1.00 65.75 103 ASP A N 1
ATOM 828 C CA . ASP A 1 103 ? 14.704 0.445 4.935 1.00 65.75 103 ASP A CA 1
ATOM 829 C C . ASP A 1 103 ? 14.650 0.761 6.430 1.00 65.75 103 ASP A C 1
ATOM 831 O O . ASP A 1 103 ? 15.544 0.369 7.173 1.00 65.75 103 ASP A O 1
ATOM 835 N N . GLN A 1 104 ? 13.593 1.416 6.916 1.00 63.38 104 GLN A N 1
ATOM 836 C CA . GLN A 1 104 ? 13.396 1.652 8.347 1.00 63.38 104 GLN A CA 1
ATOM 837 C C . GLN A 1 104 ? 13.085 0.364 9.104 1.00 63.38 104 GLN A C 1
ATOM 839 O O . GLN A 1 104 ? 13.546 0.207 10.231 1.00 63.38 104 GLN A O 1
ATOM 844 N N . PHE A 1 105 ? 12.300 -0.548 8.530 1.00 66.81 105 PHE A N 1
ATOM 845 C CA . PHE A 1 105 ? 12.054 -1.863 9.110 1.00 66.81 105 PHE A CA 1
ATOM 846 C C . PHE A 1 105 ? 13.367 -2.629 9.201 1.00 66.81 105 PHE A C 1
ATOM 848 O O . PHE A 1 105 ? 13.736 -3.055 10.291 1.00 66.81 105 PHE A O 1
ATOM 855 N N . LEU A 1 106 ? 14.120 -2.692 8.100 1.00 69.31 106 LEU A N 1
ATOM 856 C CA . LEU A 1 106 ? 15.446 -3.290 8.063 1.00 69.31 106 LEU A CA 1
ATOM 857 C C . LEU A 1 106 ? 16.349 -2.641 9.112 1.00 69.31 106 LEU A C 1
ATOM 859 O O . LEU A 1 106 ? 16.888 -3.345 9.952 1.00 69.31 106 LEU A O 1
ATOM 863 N N . ALA A 1 107 ? 16.432 -1.312 9.156 1.00 68.56 107 ALA A N 1
ATOM 864 C CA . ALA A 1 107 ? 17.210 -0.589 10.151 1.00 68.56 107 ALA A CA 1
ATOM 865 C C . ALA A 1 107 ? 16.748 -0.899 11.578 1.00 68.56 107 ALA A C 1
ATOM 867 O O . ALA A 1 107 ? 17.585 -1.082 12.443 1.00 68.56 107 ALA A O 1
ATOM 868 N N . ARG A 1 108 ? 15.451 -1.009 11.876 1.00 64.56 108 ARG A N 1
ATOM 869 C CA . ARG A 1 108 ? 14.945 -1.353 13.224 1.00 64.56 108 ARG A CA 1
ATOM 870 C C . ARG A 1 108 ? 15.231 -2.805 13.608 1.00 64.56 108 ARG A C 1
ATOM 872 O O . ARG A 1 108 ? 15.444 -3.082 14.788 1.00 64.56 108 ARG A O 1
ATOM 879 N N . VAL A 1 109 ? 15.224 -3.705 12.631 1.00 60.88 109 VAL A N 1
ATOM 880 C CA . VAL A 1 109 ? 15.564 -5.122 12.792 1.00 60.88 109 VAL A CA 1
ATOM 881 C C . VAL A 1 109 ? 17.071 -5.295 12.988 1.00 60.88 109 VAL A C 1
ATOM 883 O O . VAL A 1 109 ? 17.486 -6.142 13.773 1.00 60.88 109 VAL A O 1
ATOM 886 N N . THR A 1 110 ? 17.893 -4.477 12.321 1.00 65.56 110 THR A N 1
ATOM 887 C CA . THR A 1 110 ? 19.355 -4.617 12.321 1.00 65.56 110 THR A CA 1
ATOM 888 C C . THR A 1 110 ? 20.090 -3.704 13.312 1.00 65.56 110 THR A C 1
ATOM 8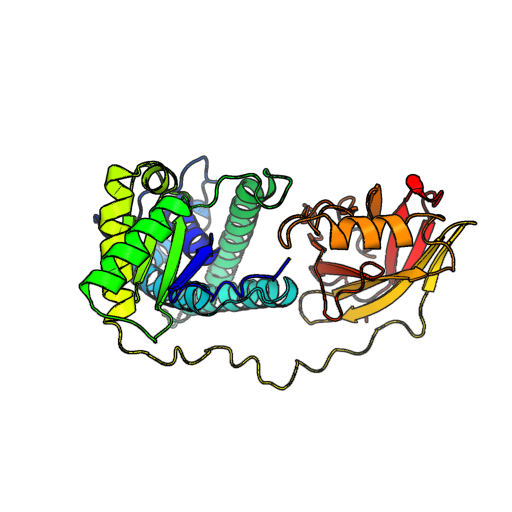90 O O . THR A 1 110 ? 21.150 -4.072 13.799 1.00 65.56 110 THR A O 1
ATOM 893 N N . SER A 1 111 ? 19.544 -2.542 13.683 1.00 58.47 111 SER A N 1
ATOM 894 C CA . SER A 1 111 ? 20.200 -1.561 14.580 1.00 58.47 111 SER A CA 1
ATOM 895 C C . SER A 1 111 ? 20.195 -1.941 16.059 1.00 58.47 111 SER A C 1
ATOM 897 O O . SER A 1 111 ? 20.950 -1.375 16.845 1.00 58.47 111 SER A O 1
ATOM 899 N N . SER A 1 112 ? 19.349 -2.885 16.462 1.00 53.25 112 SER A N 1
ATOM 900 C CA . SER A 1 112 ? 19.240 -3.352 17.848 1.00 53.25 112 SER A CA 1
ATOM 901 C C . SER A 1 112 ? 20.376 -4.298 18.261 1.00 53.25 112 SER A C 1
ATOM 903 O O . SER A 1 112 ? 20.501 -4.617 19.444 1.00 53.25 112 SER A O 1
ATOM 905 N N . ALA A 1 113 ? 21.202 -4.742 17.313 1.00 52.78 113 ALA A N 1
ATOM 906 C CA . ALA A 1 113 ? 22.375 -5.559 17.564 1.00 52.78 113 ALA A CA 1
ATOM 907 C C . ALA A 1 113 ? 23.600 -4.866 16.957 1.00 52.78 113 ALA A C 1
ATOM 909 O O . ALA A 1 113 ? 23.706 -4.680 15.751 1.00 52.78 113 ALA A O 1
ATOM 910 N N . THR A 1 114 ? 24.558 -4.506 17.805 1.00 48.53 114 THR A N 1
ATOM 911 C CA . THR A 1 114 ? 25.853 -3.923 17.417 1.00 48.53 114 THR A CA 1
ATOM 912 C C . THR A 1 114 ? 26.706 -4.821 16.505 1.00 48.53 114 THR A C 1
ATOM 914 O O . THR A 1 114 ? 27.748 -4.372 16.050 1.00 48.53 114 THR A O 1
ATOM 917 N N . ASP A 1 115 ? 26.246 -6.038 16.192 1.00 52.97 115 ASP A N 1
ATOM 918 C CA . ASP A 1 115 ? 26.941 -7.062 15.400 1.00 52.97 115 ASP A CA 1
ATOM 919 C C . ASP A 1 115 ? 26.038 -7.714 14.336 1.00 52.97 115 ASP A C 1
ATOM 921 O O . ASP A 1 115 ? 26.152 -8.909 14.048 1.00 52.97 115 ASP A O 1
ATOM 925 N N . VAL A 1 116 ? 25.097 -6.977 13.738 1.00 59.31 116 VAL A N 1
ATOM 926 C CA . VAL A 1 116 ? 24.400 -7.528 12.567 1.00 59.31 116 VAL A CA 1
ATOM 927 C C . VAL A 1 116 ? 25.361 -7.535 11.388 1.00 59.31 116 VAL A C 1
ATOM 929 O O . VAL A 1 116 ? 25.655 -6.500 10.791 1.00 59.31 116 VAL A O 1
ATOM 932 N N . SER A 1 117 ? 25.871 -8.724 11.068 1.00 66.81 117 SER A N 1
ATOM 933 C CA . SER A 1 117 ? 26.699 -8.941 9.888 1.00 66.81 117 SER A CA 1
ATOM 934 C C . SER A 1 117 ? 25.956 -8.479 8.631 1.00 66.81 117 SER A C 1
ATOM 936 O O . SER A 1 117 ? 24.727 -8.561 8.540 1.00 66.81 117 SER A O 1
ATOM 938 N N . SER A 1 118 ? 26.701 -8.022 7.623 1.00 75.50 118 SER A N 1
ATOM 939 C CA . SER A 1 118 ? 26.150 -7.683 6.301 1.00 75.50 118 SER A CA 1
ATOM 940 C C . SER A 1 118 ? 25.281 -8.808 5.718 1.00 75.50 118 SER A C 1
ATOM 942 O O . SER A 1 118 ? 24.310 -8.543 5.015 1.00 75.50 118 SER A O 1
ATOM 944 N N . GLU A 1 119 ? 25.582 -10.057 6.072 1.00 80.19 119 GLU A N 1
ATOM 945 C CA . GLU A 1 119 ? 24.833 -11.249 5.686 1.00 80.19 119 GLU A CA 1
ATOM 946 C C . GLU A 1 119 ? 23.406 -11.298 6.257 1.00 80.19 119 GLU A C 1
ATOM 948 O O . GLU A 1 119 ? 22.467 -11.644 5.542 1.00 80.19 119 GLU A O 1
ATOM 953 N N . ALA A 1 120 ? 23.205 -10.929 7.523 1.00 76.81 120 ALA A N 1
ATOM 954 C CA . ALA A 1 120 ? 21.879 -10.914 8.143 1.00 76.81 120 ALA A CA 1
ATOM 955 C C . ALA A 1 120 ? 20.969 -9.840 7.525 1.00 76.81 120 ALA A C 1
ATOM 957 O O . ALA A 1 120 ? 19.783 -10.083 7.291 1.00 76.81 120 ALA A O 1
ATOM 958 N N . ALA A 1 121 ? 21.536 -8.668 7.217 1.00 77.62 121 ALA A N 1
ATOM 959 C CA . ALA A 1 121 ? 20.821 -7.615 6.504 1.00 77.62 121 ALA A CA 1
ATOM 960 C C . ALA A 1 121 ? 20.391 -8.088 5.106 1.00 77.62 121 ALA A C 1
ATOM 962 O O . ALA A 1 121 ? 19.250 -7.864 4.707 1.00 77.62 121 ALA A O 1
ATOM 963 N N . GLU A 1 122 ? 21.268 -8.795 4.393 1.00 80.75 122 GLU A N 1
ATOM 964 C CA . GLU A 1 122 ? 20.960 -9.326 3.066 1.00 80.75 122 GLU A CA 1
ATOM 965 C C . GLU A 1 122 ? 19.876 -10.411 3.102 1.00 80.75 122 GLU A C 1
ATOM 967 O O . GLU A 1 122 ? 18.912 -10.357 2.341 1.00 80.75 122 GLU A O 1
ATOM 972 N N . ARG A 1 123 ? 19.953 -11.346 4.055 1.00 85.81 123 ARG A N 1
ATOM 973 C CA . ARG A 1 123 ? 18.905 -12.358 4.271 1.00 85.81 123 ARG A CA 1
ATOM 974 C C . ARG A 1 123 ? 17.549 -11.717 4.573 1.00 85.81 123 ARG A C 1
ATOM 976 O O . ARG A 1 123 ? 16.533 -12.152 4.036 1.00 85.81 123 ARG A O 1
ATOM 983 N N . MET A 1 124 ? 17.523 -10.655 5.379 1.00 83.88 124 MET A N 1
ATOM 984 C CA . MET A 1 124 ? 16.291 -9.917 5.667 1.00 83.88 124 MET A CA 1
ATOM 985 C C . MET A 1 124 ? 15.744 -9.192 4.429 1.00 83.88 124 MET A C 1
ATOM 987 O O . MET A 1 124 ? 14.535 -9.205 4.213 1.00 83.88 124 MET A O 1
ATOM 991 N N . ARG A 1 125 ? 16.601 -8.623 3.569 1.00 81.38 125 ARG A N 1
ATOM 992 C CA . ARG A 1 125 ? 16.161 -8.049 2.284 1.00 81.38 125 ARG A CA 1
ATOM 993 C C . ARG A 1 125 ? 15.491 -9.088 1.393 1.00 81.38 125 ARG A C 1
ATOM 995 O O . ARG A 1 125 ? 14.431 -8.804 0.846 1.00 81.38 125 ARG A O 1
ATOM 1002 N N . LEU A 1 126 ? 16.057 -10.292 1.294 1.00 83.88 126 LEU A N 1
ATOM 1003 C CA . LEU A 1 126 ? 15.446 -11.386 0.530 1.00 83.88 126 LEU A CA 1
ATOM 1004 C C . LEU A 1 126 ? 14.054 -11.747 1.070 1.00 83.88 126 LEU A C 1
ATOM 1006 O O . LEU A 1 126 ? 13.121 -11.921 0.288 1.00 83.88 126 LEU A O 1
ATOM 1010 N N . ILE A 1 127 ? 13.890 -11.790 2.397 1.00 88.75 127 ILE A N 1
ATOM 1011 C CA . ILE A 1 127 ? 12.585 -12.026 3.034 1.00 88.75 127 ILE A CA 1
ATOM 1012 C C . ILE A 1 127 ? 11.600 -10.895 2.709 1.00 88.75 127 ILE A C 1
ATOM 1014 O O . ILE A 1 127 ? 10.447 -11.173 2.390 1.00 88.75 127 ILE A O 1
ATOM 1018 N N . ILE A 1 128 ? 12.034 -9.630 2.753 1.00 84.25 128 ILE A N 1
ATOM 1019 C CA . ILE A 1 128 ? 11.187 -8.472 2.419 1.00 84.25 128 ILE A CA 1
ATOM 1020 C C . ILE A 1 128 ? 10.727 -8.532 0.956 1.00 84.25 128 ILE A C 1
ATOM 1022 O O . ILE A 1 128 ? 9.546 -8.323 0.688 1.00 84.25 128 ILE A O 1
ATOM 1026 N N . VAL A 1 129 ? 11.624 -8.852 0.017 1.00 81.12 129 VAL A N 1
ATOM 1027 C CA . VAL A 1 129 ? 11.280 -9.009 -1.408 1.00 81.12 129 VAL A CA 1
ATOM 1028 C C . VAL A 1 129 ? 10.232 -10.106 -1.594 1.00 81.12 129 VAL A C 1
ATOM 1030 O O . VAL A 1 129 ? 9.257 -9.917 -2.324 1.00 81.12 129 VAL A O 1
ATOM 1033 N N . GLU A 1 130 ? 10.389 -11.240 -0.913 1.00 86.69 130 GLU A N 1
ATOM 1034 C CA . GLU A 1 130 ? 9.424 -12.335 -1.006 1.00 86.69 130 GLU A CA 1
ATOM 1035 C C . GLU A 1 130 ? 8.075 -11.976 -0.369 1.00 86.69 130 GLU A C 1
ATOM 1037 O O . GLU A 1 130 ? 7.019 -12.258 -0.937 1.00 86.69 130 GLU A O 1
ATOM 1042 N N . ALA A 1 131 ? 8.091 -11.261 0.755 1.00 89.12 131 ALA A N 1
ATOM 1043 C CA . ALA A 1 131 ? 6.887 -10.734 1.380 1.00 89.12 131 ALA A CA 1
ATOM 1044 C C . ALA A 1 131 ? 6.128 -9.791 0.430 1.00 89.12 131 ALA A C 1
ATOM 1046 O O . ALA A 1 131 ? 4.900 -9.857 0.337 1.00 89.12 131 ALA A O 1
ATOM 1047 N N . GLN A 1 132 ? 6.849 -8.911 -0.281 1.00 82.06 132 GLN A N 1
ATOM 1048 C CA . GLN A 1 132 ? 6.257 -7.976 -1.244 1.00 82.06 132 GLN A CA 1
ATOM 1049 C C . GLN A 1 132 ? 5.587 -8.753 -2.369 1.00 82.06 132 GLN A C 1
ATOM 1051 O O . GLN A 1 132 ? 4.415 -8.522 -2.666 1.00 82.06 132 GLN A O 1
ATOM 1056 N N . ARG A 1 133 ? 6.297 -9.726 -2.950 1.00 81.44 133 ARG A N 1
ATOM 1057 C CA . ARG A 1 133 ? 5.745 -10.612 -3.981 1.00 81.44 133 ARG A CA 1
ATOM 1058 C C . ARG A 1 133 ? 4.482 -11.312 -3.499 1.00 81.44 133 ARG A C 1
ATOM 1060 O O . ARG A 1 133 ? 3.492 -11.301 -4.224 1.00 81.44 133 ARG A O 1
ATOM 1067 N N . TRP A 1 134 ? 4.486 -11.870 -2.289 1.00 87.12 134 TRP A N 1
ATOM 1068 C CA . TRP A 1 134 ? 3.317 -12.525 -1.702 1.00 87.12 134 TRP A CA 1
ATOM 1069 C C . TRP A 1 134 ? 2.126 -11.567 -1.554 1.00 87.12 134 TRP A C 1
ATOM 1071 O O . TRP A 1 134 ? 1.016 -11.878 -1.992 1.00 87.12 134 TRP A O 1
ATOM 1081 N N . PHE A 1 135 ? 2.347 -10.373 -1.002 1.00 85.62 135 PHE A N 1
ATOM 1082 C CA . PHE A 1 135 ? 1.282 -9.396 -0.777 1.00 85.62 135 PHE A CA 1
ATOM 1083 C C . PHE A 1 135 ? 0.719 -8.840 -2.079 1.00 85.62 135 PHE A C 1
ATOM 1085 O O . PHE A 1 135 ? -0.498 -8.802 -2.249 1.00 85.62 135 PHE A O 1
ATOM 1092 N N . TYR A 1 136 ? 1.571 -8.471 -3.036 1.00 78.06 136 TYR A N 1
ATOM 1093 C CA . TYR A 1 136 ? 1.122 -8.046 -4.360 1.00 78.06 136 TYR A CA 1
ATOM 1094 C C . TYR A 1 136 ? 0.494 -9.192 -5.148 1.00 78.06 136 TYR A C 1
ATOM 1096 O O . TYR A 1 136 ? -0.411 -8.961 -5.943 1.00 78.06 136 TYR A O 1
ATOM 1104 N N . HIS A 1 137 ? 0.908 -10.442 -4.924 1.00 79.12 137 HIS A N 1
ATOM 1105 C CA . HIS A 1 137 ? 0.246 -11.579 -5.547 1.00 79.12 137 HIS A CA 1
ATOM 1106 C C . HIS A 1 137 ? -1.205 -11.698 -5.087 1.00 79.12 137 HIS A C 1
ATOM 1108 O O . HIS A 1 137 ? -2.099 -11.847 -5.920 1.00 79.12 137 HIS A O 1
ATOM 1114 N N . ARG A 1 138 ? -1.441 -11.580 -3.778 1.00 77.81 138 ARG A N 1
ATOM 1115 C CA . ARG A 1 138 ? -2.782 -11.655 -3.192 1.00 77.81 138 ARG A CA 1
ATOM 1116 C C . ARG A 1 138 ? -3.641 -10.433 -3.490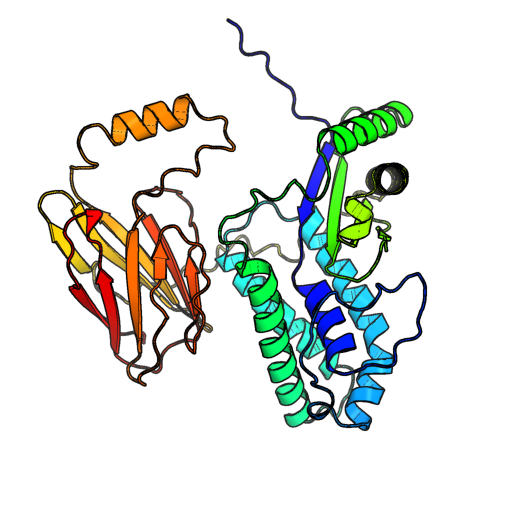 1.00 77.81 138 ARG A C 1
ATOM 1118 O O . ARG A 1 138 ? -4.830 -10.588 -3.750 1.00 77.81 138 ARG A O 1
ATOM 1125 N N . ASN A 1 139 ? -3.052 -9.240 -3.472 1.00 72.06 139 ASN A N 1
ATOM 1126 C CA . ASN A 1 139 ? -3.788 -7.999 -3.708 1.00 72.06 139 ASN A CA 1
ATOM 1127 C C . ASN A 1 139 ? -3.977 -7.693 -5.201 1.00 72.06 139 ASN A C 1
ATOM 1129 O O . ASN A 1 139 ? -5.041 -7.228 -5.592 1.00 72.06 139 ASN A O 1
ATOM 1133 N N . GLY A 1 140 ? -2.990 -8.004 -6.045 1.00 58.38 140 GLY A N 1
ATOM 1134 C CA . GLY A 1 140 ? -3.019 -7.788 -7.497 1.00 58.38 140 GLY A CA 1
ATOM 1135 C C . GLY A 1 140 ? -3.786 -8.855 -8.287 1.00 58.38 140 GLY A C 1
ATOM 1136 O O . GLY A 1 140 ? -4.048 -8.670 -9.469 1.00 58.38 140 GLY A O 1
ATOM 1137 N N . ALA A 1 141 ? -4.197 -9.962 -7.657 1.00 47.75 141 ALA A N 1
ATOM 1138 C CA . ALA A 1 141 ? -5.158 -10.903 -8.242 1.00 47.75 141 ALA A CA 1
ATOM 1139 C C . ALA A 1 141 ? -6.608 -10.369 -8.252 1.00 47.75 141 ALA A C 1
ATOM 1141 O O . ALA A 1 141 ? -7.519 -11.082 -8.672 1.00 47.75 141 ALA A O 1
ATOM 1142 N N . VAL A 1 142 ? -6.833 -9.127 -7.809 1.00 44.19 142 VAL A N 1
ATOM 1143 C CA . VAL A 1 142 ? -8.083 -8.384 -7.999 1.00 44.19 142 VAL A CA 1
ATOM 1144 C C . VAL A 1 142 ? -7.804 -7.316 -9.067 1.00 44.19 142 VAL A C 1
ATOM 1146 O O . VAL A 1 142 ? -7.266 -6.265 -8.727 1.00 44.19 142 VAL A O 1
ATOM 1149 N N . PRO A 1 143 ? -8.095 -7.578 -10.358 1.00 36.56 143 PRO A N 1
ATOM 1150 C CA . PRO A 1 143 ? -7.609 -6.768 -11.484 1.00 36.56 143 PRO A CA 1
ATOM 1151 C C . PRO A 1 143 ? -8.199 -5.354 -11.587 1.00 36.56 143 PRO A C 1
ATOM 1153 O O . PRO A 1 143 ? -7.830 -4.611 -12.489 1.00 36.56 143 PRO A O 1
ATOM 1156 N N . ASP A 1 144 ? -9.075 -4.964 -10.667 1.00 35.59 144 ASP A N 1
ATOM 1157 C CA . ASP A 1 144 ? -9.732 -3.667 -10.636 1.00 35.59 144 ASP A CA 1
ATOM 1158 C C . ASP A 1 144 ? -9.689 -3.136 -9.196 1.00 35.59 144 ASP A C 1
ATOM 1160 O O . ASP A 1 144 ? -10.010 -3.845 -8.238 1.00 35.59 144 ASP A O 1
ATOM 1164 N N . ARG A 1 145 ? -9.305 -1.869 -9.008 1.00 39.78 145 ARG A N 1
ATOM 1165 C CA . ARG A 1 145 ? -9.520 -1.162 -7.730 1.00 39.78 145 ARG A CA 1
ATOM 1166 C C . ARG A 1 145 ? -11.000 -1.304 -7.306 1.00 39.78 145 ARG A C 1
ATOM 1168 O O . ARG A 1 145 ? -11.877 -1.416 -8.155 1.00 39.78 145 ARG A O 1
ATOM 1175 N N . PRO A 1 146 ? -11.289 -1.283 -5.999 1.00 37.28 146 PRO A N 1
ATOM 1176 C CA . PRO A 1 146 ? -12.200 -2.218 -5.359 1.00 37.28 146 PRO A CA 1
ATOM 1177 C C . PRO A 1 146 ? -13.648 -2.097 -5.865 1.00 37.28 146 PRO A C 1
ATOM 1179 O O . PRO A 1 146 ? -14.399 -1.235 -5.423 1.00 37.28 146 PRO A O 1
ATOM 1182 N N . GLU A 1 147 ? -14.087 -3.058 -6.677 1.00 36.59 147 GLU A N 1
ATOM 1183 C CA . GLU A 1 147 ? -15.468 -3.569 -6.597 1.00 36.59 147 GLU A CA 1
ATOM 1184 C C . GLU A 1 147 ? -15.600 -4.630 -5.481 1.00 36.59 147 GLU A C 1
ATOM 1186 O O . GLU A 1 147 ? -16.566 -5.385 -5.405 1.00 36.59 147 GLU A O 1
ATOM 1191 N N . GLY A 1 148 ? -14.623 -4.698 -4.571 1.00 40.75 148 GLY A N 1
ATOM 1192 C CA . GLY A 1 148 ? -14.843 -5.303 -3.265 1.00 40.75 148 GLY A CA 1
ATOM 1193 C C . GLY A 1 148 ? -15.732 -4.376 -2.433 1.00 40.75 148 GLY A C 1
ATOM 1194 O O . GLY A 1 148 ? -15.551 -3.159 -2.514 1.00 40.75 148 GLY A O 1
ATOM 1195 N N . PRO A 1 149 ? -16.669 -4.902 -1.621 1.00 49.62 149 PRO A N 1
ATOM 1196 C CA . PRO A 1 149 ? -17.379 -4.072 -0.657 1.00 49.62 149 PRO A CA 1
ATOM 1197 C C . PRO A 1 149 ? -16.347 -3.272 0.142 1.00 49.62 149 PRO A C 1
ATOM 1199 O O . PRO A 1 149 ? -15.264 -3.792 0.442 1.00 49.62 149 PRO A O 1
ATOM 1202 N N . MET A 1 150 ? -16.667 -2.009 0.450 1.00 64.00 150 MET A N 1
ATOM 1203 C CA . MET A 1 150 ? -15.900 -1.232 1.424 1.00 64.00 150 MET A CA 1
ATOM 1204 C C . MET A 1 150 ? -15.544 -2.148 2.602 1.00 64.00 150 MET A C 1
ATOM 1206 O O . MET A 1 150 ? -16.376 -2.967 2.999 1.00 64.00 150 MET A O 1
ATOM 1210 N N . ILE A 1 151 ? -14.317 -2.037 3.135 1.00 79.44 151 ILE A N 1
ATOM 1211 C CA . ILE A 1 151 ? -13.852 -2.869 4.268 1.00 79.44 151 ILE A CA 1
ATOM 1212 C C . ILE A 1 151 ? -14.929 -2.924 5.359 1.00 79.44 151 ILE A C 1
ATOM 1214 O O . ILE A 1 151 ? -15.135 -3.966 5.972 1.00 79.44 151 ILE A O 1
ATOM 1218 N N . VAL A 1 152 ? -15.651 -1.814 5.526 1.00 83.06 152 VAL A N 1
ATOM 1219 C CA . VAL A 1 152 ? -16.822 -1.684 6.381 1.00 83.06 152 VAL A CA 1
ATOM 1220 C C . VAL A 1 152 ? -17.988 -1.077 5.598 1.00 83.06 152 VAL A C 1
ATOM 1222 O O . VAL A 1 152 ? -17.784 -0.158 4.805 1.00 83.06 152 VAL A O 1
ATOM 1225 N N . ASP A 1 153 ? -19.210 -1.548 5.859 1.00 86.19 153 ASP A N 1
ATOM 1226 C CA . ASP A 1 153 ? -20.445 -0.938 5.353 1.00 86.19 153 ASP A CA 1
ATOM 1227 C C . ASP A 1 153 ? -20.577 0.524 5.823 1.00 86.19 153 ASP A C 1
ATOM 1229 O O . ASP A 1 153 ? -20.554 0.824 7.019 1.00 86.19 153 ASP A O 1
ATOM 1233 N N . TRP A 1 154 ? -20.741 1.446 4.874 1.00 84.44 154 TRP A N 1
ATOM 1234 C CA . TRP A 1 154 ? -20.863 2.875 5.154 1.00 84.44 154 TRP A CA 1
ATOM 1235 C C . TRP A 1 154 ? -22.077 3.233 6.020 1.00 84.44 154 TRP A C 1
ATOM 1237 O O . TRP A 1 154 ? -21.983 4.129 6.857 1.00 84.44 154 TRP A O 1
ATOM 1247 N N . ASN A 1 155 ? -23.205 2.539 5.858 1.00 88.25 155 ASN A N 1
ATOM 1248 C CA . ASN A 1 155 ? -24.414 2.793 6.641 1.00 88.25 155 ASN A CA 1
ATOM 1249 C C . ASN A 1 155 ? -24.200 2.430 8.111 1.00 88.25 155 ASN A C 1
ATOM 1251 O O . ASN A 1 155 ? -24.628 3.173 8.994 1.00 88.25 155 ASN A O 1
ATOM 1255 N N . LEU A 1 156 ? -23.491 1.326 8.374 1.00 90.81 156 LEU A N 1
ATOM 1256 C CA . LEU A 1 156 ? -23.097 0.941 9.726 1.00 90.81 156 LEU A CA 1
ATOM 1257 C C . LEU A 1 156 ? -22.200 2.013 10.352 1.00 90.81 156 LEU A C 1
ATOM 1259 O O . LEU A 1 156 ? -22.491 2.476 11.453 1.00 90.81 156 LEU A O 1
ATOM 1263 N N . VAL A 1 157 ? -21.145 2.438 9.644 1.00 90.69 157 VAL A N 1
ATOM 1264 C CA . VAL A 1 157 ? -20.234 3.487 10.137 1.00 90.69 157 VAL A CA 1
ATOM 1265 C C . VAL A 1 157 ? -20.995 4.777 10.400 1.00 90.69 157 VAL A C 1
ATOM 1267 O O . VAL A 1 157 ? -20.831 5.365 11.462 1.00 90.69 157 VAL A O 1
ATOM 1270 N N . SER A 1 158 ? -21.859 5.193 9.473 1.00 91.00 158 SER A N 1
ATOM 1271 C CA . SER A 1 158 ? -22.652 6.410 9.619 1.00 91.00 158 SER A CA 1
ATOM 1272 C C . SER A 1 158 ? -23.597 6.340 10.815 1.00 91.00 158 SER A C 1
ATOM 1274 O O . SER A 1 158 ? -23.688 7.315 11.554 1.00 91.00 158 SER A O 1
ATOM 1276 N N . SER A 1 159 ? -24.277 5.209 11.027 1.00 94.25 159 SER A N 1
ATOM 1277 C CA . SER A 1 159 ? -25.140 4.993 12.195 1.00 94.25 159 SER A CA 1
ATOM 1278 C C . SER A 1 159 ? -24.339 5.088 13.492 1.00 94.25 159 SER A C 1
ATOM 1280 O O . SER A 1 159 ? -24.708 5.861 14.370 1.00 94.25 159 SER A O 1
ATOM 1282 N N . VAL A 1 160 ? -23.217 4.368 13.594 1.00 95.94 160 VAL A N 1
ATOM 1283 C CA . VAL A 1 160 ? -22.365 4.380 14.793 1.00 95.94 160 VAL A CA 1
ATOM 1284 C C . VAL A 1 160 ? -21.799 5.774 15.062 1.00 95.94 160 VAL A C 1
ATOM 1286 O O . VAL A 1 160 ? -21.837 6.245 16.197 1.00 95.94 160 VAL A O 1
ATOM 1289 N N . ALA A 1 161 ? -21.309 6.457 14.026 1.00 93.25 161 ALA A N 1
ATOM 1290 C CA . ALA A 1 161 ? -20.785 7.811 14.141 1.00 93.25 161 ALA A CA 1
ATOM 1291 C C . ALA A 1 161 ? -21.857 8.773 14.666 1.00 93.25 161 ALA A C 1
ATOM 1293 O O . ALA A 1 161 ? -21.602 9.531 15.600 1.00 93.25 161 ALA A O 1
ATOM 1294 N N . SER A 1 162 ? -23.066 8.729 14.099 1.00 92.56 162 SER A N 1
ATOM 1295 C CA . SER A 1 162 ? -24.190 9.551 14.549 1.00 92.56 162 SER A CA 1
ATOM 1296 C C . SER A 1 162 ? -24.545 9.284 16.011 1.00 92.56 162 SER A C 1
ATOM 1298 O O . SER A 1 162 ? -24.638 10.242 16.779 1.00 92.56 162 SER A O 1
ATOM 1300 N N . ASP A 1 163 ? -24.667 8.016 16.410 1.00 95.19 163 ASP A N 1
ATOM 1301 C CA . ASP A 1 163 ? -25.022 7.630 17.780 1.00 95.19 163 ASP A CA 1
ATOM 1302 C C . ASP A 1 163 ? -23.977 8.127 18.795 1.00 95.19 163 ASP A C 1
ATOM 1304 O O . ASP A 1 163 ? -24.324 8.738 19.811 1.00 95.19 163 ASP A O 1
ATOM 1308 N N . VAL A 1 164 ? -22.685 7.929 18.505 1.00 95.12 164 VAL A N 1
ATOM 1309 C CA . VAL A 1 164 ? -21.591 8.341 19.401 1.00 95.12 164 VAL A CA 1
ATOM 1310 C C . VAL A 1 164 ? -21.483 9.862 19.493 1.00 95.12 164 VAL A C 1
ATOM 1312 O O . VAL A 1 164 ? -21.417 10.409 20.595 1.00 95.12 164 VAL A O 1
ATOM 1315 N N . LEU A 1 165 ? -21.488 10.572 18.360 1.00 92.75 165 LEU A N 1
ATOM 1316 C CA . LEU A 1 165 ? -21.341 12.031 18.352 1.00 92.75 165 LEU A CA 1
ATOM 1317 C C . LEU A 1 165 ? -22.537 12.731 19.001 1.00 92.75 165 LEU A C 1
ATOM 1319 O O . LEU A 1 165 ? -22.347 13.708 19.730 1.00 92.75 165 LEU A O 1
ATOM 1323 N N . GLN A 1 166 ? -23.750 12.213 18.787 1.00 92.56 166 GLN A N 1
ATOM 1324 C CA . GLN A 1 166 ? -24.948 12.698 19.464 1.00 92.56 166 GLN A CA 1
ATOM 1325 C C . GLN A 1 166 ? -24.864 12.450 20.973 1.00 92.56 166 GLN A C 1
ATOM 1327 O O . GLN A 1 166 ? -25.128 13.370 21.748 1.00 92.56 166 GLN A O 1
ATOM 1332 N N . GLY A 1 167 ? -24.455 11.247 21.391 1.00 93.44 167 GLY A N 1
ATOM 1333 C CA . GLY A 1 167 ? -24.295 10.895 22.804 1.00 93.44 167 GLY A CA 1
ATOM 1334 C C . GLY A 1 167 ? -23.256 11.750 23.537 1.00 93.44 167 GLY A C 1
ATOM 1335 O O . GLY A 1 167 ? -23.420 12.032 24.722 1.00 93.44 167 GLY A O 1
ATOM 1336 N N . LEU A 1 168 ? -22.217 12.207 22.832 1.00 90.62 168 LEU A N 1
ATOM 1337 C CA . LEU A 1 168 ? -21.148 13.047 23.385 1.00 90.62 168 LEU A CA 1
ATOM 1338 C C . LEU A 1 168 ? -21.373 14.558 23.201 1.00 90.62 168 LEU A C 1
ATOM 1340 O O . LEU A 1 168 ? -20.593 15.355 23.719 1.00 90.62 168 LEU A O 1
ATOM 1344 N N . GLY A 1 169 ? -22.408 14.975 22.465 1.00 90.19 169 GLY A N 1
ATOM 1345 C CA . GLY A 1 169 ? -22.682 16.390 22.191 1.00 90.19 169 GLY A CA 1
ATOM 1346 C C . GLY A 1 169 ? -21.625 17.084 21.317 1.00 90.19 169 GLY A C 1
ATOM 1347 O O . GL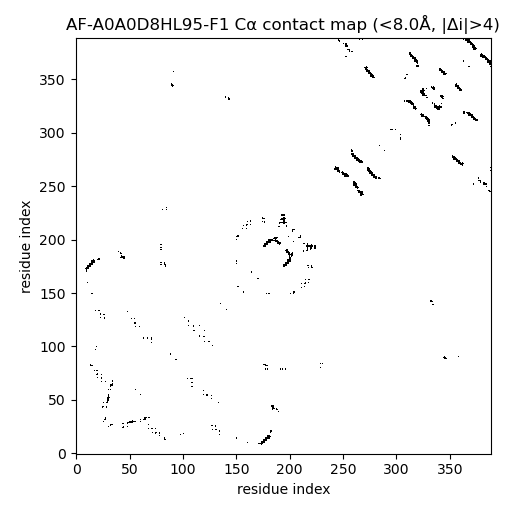Y A 1 169 ? -21.440 18.298 21.416 1.00 90.19 169 GLY A O 1
ATOM 1348 N N . VAL A 1 170 ? -20.916 16.340 20.462 1.00 83.44 170 VAL A N 1
ATOM 1349 C CA . VAL A 1 170 ? -19.859 16.871 19.582 1.00 83.44 170 VAL A CA 1
ATOM 1350 C C . VAL A 1 170 ? -20.497 17.457 18.317 1.00 83.44 170 VAL A C 1
ATOM 1352 O O . VAL A 1 170 ? -20.986 16.711 17.475 1.00 83.44 170 VAL A O 1
ATOM 1355 N N . GLN A 1 171 ? -20.503 18.791 18.167 1.00 71.88 171 GLN A N 1
ATOM 1356 C CA . GLN A 1 171 ? -21.179 19.462 17.036 1.00 71.88 171 GLN A CA 1
ATOM 1357 C C . GLN A 1 171 ? -20.253 20.069 15.967 1.00 71.88 171 GLN A C 1
ATOM 1359 O O . GLN A 1 171 ? -20.704 20.278 14.845 1.00 71.88 171 GLN A O 1
ATOM 1364 N N . SER A 1 172 ? -18.985 20.372 16.274 1.00 63.56 172 SER A N 1
ATOM 1365 C CA . SER A 1 172 ? -18.129 21.179 15.377 1.00 63.56 172 SER A CA 1
ATOM 1366 C C . SER A 1 172 ? -16.749 20.600 15.060 1.00 63.56 172 SER A C 1
ATOM 1368 O O . SER A 1 172 ? -16.112 21.052 14.109 1.00 63.56 172 SER A O 1
ATOM 1370 N N . LYS A 1 173 ? -16.263 19.609 15.817 1.00 73.88 173 LYS A N 1
ATOM 1371 C CA . LYS A 1 173 ? -14.966 18.976 15.548 1.00 73.88 173 LYS A CA 1
ATOM 1372 C C . LYS A 1 173 ? -15.166 17.810 14.589 1.00 73.88 173 LYS A C 1
ATOM 1374 O O . LYS A 1 173 ? -15.926 16.899 14.896 1.00 73.88 173 LYS A O 1
ATOM 1379 N N . THR A 1 174 ? -14.455 17.821 13.463 1.00 82.12 174 THR A N 1
ATOM 1380 C CA . THR A 1 174 ? -14.394 16.649 12.587 1.00 82.12 174 THR A CA 1
ATOM 1381 C C . THR A 1 174 ? -13.667 15.514 13.305 1.00 82.12 174 THR A C 1
ATOM 1383 O O . THR A 1 174 ? -12.507 15.670 13.687 1.00 82.12 174 THR A O 1
ATOM 1386 N N . VAL A 1 175 ? -14.347 14.383 13.489 1.00 88.31 175 VAL A N 1
ATOM 1387 C CA . VAL A 1 175 ? -13.789 13.173 14.110 1.00 88.31 175 VAL A CA 1
ATOM 1388 C C . VAL A 1 175 ? -13.346 12.205 13.021 1.00 88.31 175 VAL A C 1
ATOM 1390 O O . VAL A 1 175 ? -14.157 11.794 12.196 1.00 88.31 175 VAL A O 1
ATOM 1393 N N . THR A 1 176 ? -12.068 11.840 12.999 1.00 89.75 176 THR A N 1
ATOM 1394 C CA . THR A 1 176 ? -11.540 10.864 12.037 1.00 89.75 176 THR A CA 1
ATOM 1395 C C . THR A 1 176 ? -11.362 9.520 12.725 1.00 89.75 176 THR A C 1
ATOM 1397 O O . THR A 1 176 ? -10.686 9.447 13.746 1.00 89.75 176 THR A O 1
ATOM 1400 N N . VAL A 1 177 ? -11.938 8.469 12.147 1.00 91.31 177 VAL A N 1
ATOM 1401 C CA . VAL A 1 177 ? -11.740 7.075 12.564 1.00 91.31 177 VAL A CA 1
ATOM 1402 C C . VAL A 1 177 ? -11.000 6.331 11.464 1.00 91.31 177 VAL A C 1
ATOM 1404 O O . VAL A 1 177 ? -11.312 6.482 10.279 1.00 91.31 177 VAL A O 1
ATOM 1407 N N . GLY A 1 178 ? -10.011 5.534 11.859 1.00 91.69 178 GLY A N 1
ATOM 1408 C CA . GLY A 1 178 ? -9.259 4.677 10.951 1.00 91.69 178 GLY A CA 1
ATOM 1409 C C . GLY A 1 178 ? -9.732 3.227 11.008 1.00 91.69 178 GLY A C 1
ATOM 1410 O O . GLY A 1 178 ? -10.152 2.740 12.055 1.00 91.69 178 GLY A O 1
ATOM 1411 N N . VAL A 1 179 ? -9.612 2.511 9.897 1.00 93.75 179 VAL A N 1
ATOM 1412 C CA . VAL A 1 179 ? -9.812 1.065 9.816 1.00 93.75 179 VAL A CA 1
ATOM 1413 C C . VAL A 1 179 ? -8.643 0.442 9.064 1.00 93.75 179 VAL A C 1
ATOM 1415 O O . VAL A 1 179 ? -8.348 0.829 7.935 1.00 93.75 179 VAL A O 1
ATOM 1418 N N . ILE A 1 180 ? -8.001 -0.547 9.682 1.00 93.81 180 ILE A N 1
ATOM 1419 C CA . ILE A 1 180 ? -6.913 -1.334 9.097 1.00 93.81 180 ILE A CA 1
ATOM 1420 C C . ILE A 1 180 ? -7.380 -2.783 8.985 1.00 93.81 180 ILE A C 1
ATOM 1422 O O . ILE A 1 180 ? -7.617 -3.447 9.997 1.00 93.81 180 ILE A O 1
ATOM 1426 N N . GLN A 1 181 ? -7.486 -3.298 7.759 1.00 94.12 181 GLN A N 1
ATOM 1427 C CA . GLN A 1 181 ? -7.750 -4.722 7.545 1.00 94.12 181 GLN A CA 1
ATOM 1428 C C . GLN A 1 181 ? -6.452 -5.511 7.379 1.00 94.12 181 GLN A C 1
ATOM 1430 O O . GLN A 1 181 ? -5.597 -5.147 6.574 1.00 94.12 181 GLN A O 1
ATOM 1435 N N . LEU A 1 182 ? -6.358 -6.626 8.105 1.00 94.94 182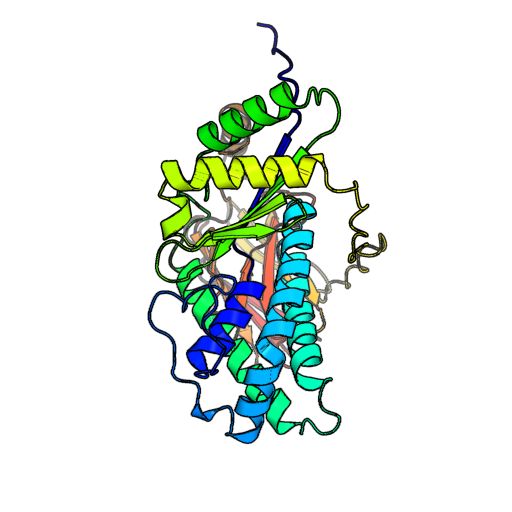 LEU A N 1
ATOM 1436 C CA . LEU A 1 182 ? -5.277 -7.603 8.045 1.00 94.94 182 LEU A CA 1
ATOM 1437 C C . LEU A 1 182 ? -5.768 -8.930 7.448 1.00 94.94 182 LEU A C 1
ATOM 1439 O O . LEU A 1 182 ? -6.848 -9.422 7.794 1.00 94.94 182 LEU A O 1
ATOM 1443 N N . ASP A 1 183 ? -4.951 -9.548 6.600 1.00 94.25 183 ASP A N 1
ATOM 1444 C CA . ASP A 1 183 ? -5.201 -10.872 6.019 1.00 94.25 183 ASP A CA 1
ATOM 1445 C C . ASP A 1 183 ? -4.757 -11.995 6.971 1.00 94.25 183 ASP A C 1
ATOM 1447 O O . ASP A 1 183 ? -3.896 -12.808 6.648 1.00 94.25 183 ASP A O 1
ATOM 1451 N N . VAL A 1 184 ? -5.337 -12.024 8.172 1.00 96.12 184 VAL A N 1
ATOM 1452 C CA . VAL A 1 184 ? -5.086 -13.047 9.201 1.00 96.12 184 VAL A CA 1
ATOM 1453 C C . VAL A 1 184 ? -6.284 -13.972 9.383 1.00 96.12 184 VAL A C 1
ATOM 1455 O O . VAL A 1 184 ? -7.428 -13.599 9.116 1.00 96.12 184 VAL A O 1
ATOM 1458 N N . LEU A 1 185 ? -6.020 -15.184 9.864 1.00 95.19 185 LEU A N 1
ATOM 1459 C CA . LEU A 1 185 ? -7.030 -16.209 10.097 1.00 95.19 185 LEU A CA 1
ATOM 1460 C C . LEU A 1 185 ? -8.056 -15.799 11.163 1.00 95.19 185 LEU A C 1
ATOM 1462 O O . LEU A 1 185 ? -7.735 -15.196 12.188 1.00 95.19 185 LEU A O 1
ATOM 1466 N N . GLY A 1 186 ? -9.297 -16.242 10.961 1.00 94.12 186 GLY A N 1
ATOM 1467 C CA . GLY A 1 186 ? -10.362 -16.145 11.954 1.00 94.12 186 GLY A CA 1
ATOM 1468 C C . GLY A 1 186 ? -11.037 -14.773 12.021 1.00 94.12 186 GLY A C 1
ATOM 1469 O O . GLY A 1 186 ? -11.253 -14.114 11.008 1.00 94.12 186 GLY A O 1
ATOM 1470 N N . SER A 1 187 ? -11.452 -14.394 13.232 1.00 95.38 187 SER A N 1
ATOM 1471 C CA . SER A 1 187 ? -12.213 -13.172 13.519 1.00 95.38 187 SER A CA 1
ATOM 1472 C C . SER A 1 187 ? -11.549 -12.392 14.656 1.00 95.38 187 SER A C 1
ATOM 1474 O O . SER A 1 187 ? -12.128 -12.245 15.735 1.00 95.38 187 SER A O 1
ATOM 1476 N N . TRP A 1 188 ? -10.321 -11.945 14.403 1.00 96.50 188 TRP A N 1
ATOM 1477 C CA . TRP A 1 188 ? -9.516 -11.110 15.298 1.00 96.50 188 TRP A CA 1
ATOM 1478 C C . TRP A 1 188 ? -9.779 -9.614 15.076 1.00 96.50 188 TRP A C 1
ATOM 1480 O O . TRP A 1 188 ? -10.061 -9.215 13.939 1.00 96.50 188 TRP A O 1
ATOM 1490 N N . SER A 1 189 ? -9.666 -8.819 16.143 1.00 97.00 189 SER A N 1
ATOM 1491 C CA . SER A 1 189 ? -9.828 -7.361 16.150 1.00 97.00 189 SER A CA 1
ATOM 1492 C C . SER A 1 189 ? -9.146 -6.712 17.353 1.00 97.00 189 SER A C 1
ATOM 1494 O O . SER A 1 189 ? -9.095 -7.323 18.418 1.00 97.00 189 SER A O 1
ATOM 1496 N N . GLU A 1 190 ? -8.743 -5.453 17.207 1.00 96.31 190 GLU A N 1
ATOM 1497 C CA . GLU A 1 190 ? -8.166 -4.610 18.259 1.00 96.31 190 GLU A CA 1
ATOM 1498 C C . GLU A 1 190 ? -8.486 -3.132 17.975 1.00 96.31 190 GLU A C 1
ATOM 1500 O O . GLU A 1 190 ? -8.494 -2.719 16.814 1.00 96.31 190 GLU A O 1
ATOM 1505 N N . VAL A 1 191 ? -8.741 -2.327 19.010 1.00 96.62 191 VAL A N 1
ATOM 1506 C CA . VAL A 1 191 ? -8.891 -0.867 18.878 1.00 96.62 191 VAL A CA 1
ATOM 1507 C C . VAL A 1 191 ? -7.648 -0.184 19.430 1.00 96.62 191 VAL A C 1
ATOM 1509 O O . VAL A 1 191 ? -7.304 -0.350 20.597 1.00 96.62 191 VAL A O 1
ATOM 1512 N N . HIS A 1 192 ? -6.992 0.614 18.595 1.00 94.62 192 HIS A N 1
ATOM 1513 C CA . HIS A 1 192 ? -5.907 1.486 19.021 1.00 94.62 192 HIS A CA 1
ATOM 1514 C C . HIS A 1 192 ? -6.460 2.711 19.755 1.00 94.62 192 HIS A C 1
ATOM 1516 O O . HIS A 1 192 ? -7.484 3.271 19.357 1.00 94.62 192 HIS A O 1
ATOM 1522 N N . ASP A 1 193 ? -5.724 3.209 20.747 1.00 90.44 193 ASP A N 1
ATOM 1523 C CA . ASP A 1 193 ? -6.090 4.369 21.582 1.00 90.44 193 ASP A CA 1
ATOM 1524 C C . ASP A 1 193 ? -6.282 5.705 20.824 1.00 90.44 193 ASP A C 1
ATOM 1526 O O . ASP A 1 193 ? -6.738 6.695 21.396 1.00 90.44 193 ASP A O 1
ATOM 1530 N N . THR A 1 194 ? -5.974 5.733 19.525 1.00 89.75 194 THR A N 1
ATOM 1531 C CA . THR A 1 194 ? -6.162 6.870 18.612 1.00 89.75 194 THR A CA 1
ATOM 1532 C C . THR A 1 194 ? -7.474 6.798 17.828 1.00 89.75 194 THR A C 1
ATOM 1534 O O . THR A 1 194 ? -7.761 7.692 17.034 1.00 89.75 194 THR A O 1
ATOM 1537 N N . GLY A 1 195 ? -8.273 5.745 18.029 1.00 93.31 195 GLY A N 1
ATOM 1538 C CA . GLY A 1 195 ? -9.514 5.520 17.291 1.00 93.31 195 GLY A CA 1
ATOM 1539 C C . GLY A 1 195 ? -9.312 4.848 15.935 1.00 93.31 195 GLY A C 1
ATOM 1540 O O . GLY A 1 195 ? -10.040 5.127 14.981 1.00 93.31 195 GLY A O 1
ATOM 1541 N N . VAL A 1 196 ? -8.319 3.959 15.837 1.00 94.94 196 VAL A N 1
ATOM 1542 C CA . VAL A 1 196 ? -8.126 3.089 14.671 1.00 94.94 196 VAL A CA 1
ATOM 1543 C C . VAL A 1 196 ? -8.507 1.660 15.029 1.00 94.94 196 VAL A C 1
ATOM 1545 O O . VAL A 1 196 ? -7.942 1.074 15.948 1.00 94.94 196 VAL A O 1
ATOM 1548 N N . LEU A 1 197 ? -9.450 1.093 14.282 1.00 96.88 197 LEU A N 1
ATOM 1549 C CA . LEU A 1 197 ? -9.875 -0.295 14.417 1.00 96.88 197 LEU A CA 1
ATOM 1550 C C . LEU A 1 197 ? -9.049 -1.192 13.493 1.00 96.88 197 LEU A C 1
ATOM 1552 O O . LEU A 1 197 ? -9.144 -1.101 12.267 1.00 96.88 197 LEU A O 1
ATOM 1556 N N . LEU A 1 198 ? -8.266 -2.090 14.081 1.00 96.50 198 LEU A N 1
ATOM 1557 C CA . LEU A 1 198 ? -7.581 -3.163 13.376 1.00 96.50 198 LEU A CA 1
ATOM 1558 C C . LEU A 1 198 ? -8.458 -4.412 13.382 1.00 96.50 198 LEU A C 1
ATOM 1560 O O . LEU A 1 198 ? -9.067 -4.755 14.395 1.00 96.50 198 LEU A O 1
ATOM 1564 N N . GLY A 1 199 ? -8.511 -5.128 12.264 1.00 96.69 199 GLY A N 1
ATOM 1565 C CA . GLY A 1 199 ? -9.312 -6.342 12.197 1.00 96.69 199 GLY A CA 1
ATOM 1566 C C . GLY A 1 199 ? -8.941 -7.280 11.067 1.00 96.69 199 GLY A C 1
ATOM 1567 O O . GLY A 1 199 ? -8.415 -6.896 10.027 1.00 96.69 199 GLY A O 1
ATOM 1568 N N . SER A 1 200 ? -9.249 -8.551 11.275 1.00 96.25 200 SER A N 1
ATOM 1569 C CA . SER A 1 200 ? -9.228 -9.557 10.216 1.00 96.25 200 SER A CA 1
ATOM 1570 C C . SER A 1 200 ? -10.381 -9.350 9.229 1.00 96.25 200 SER A C 1
ATOM 1572 O O . SER A 1 200 ? -11.442 -8.826 9.578 1.00 96.25 200 SER A O 1
ATOM 1574 N N . LYS A 1 201 ? -10.235 -9.855 8.002 1.00 92.69 201 LYS A N 1
ATOM 1575 C CA . LYS A 1 201 ? -11.337 -9.900 7.023 1.00 92.69 201 LYS A CA 1
ATOM 1576 C C . LYS A 1 201 ? -12.582 -10.623 7.556 1.00 92.69 201 LYS A C 1
ATOM 1578 O O . LYS A 1 201 ? -13.702 -10.214 7.259 1.00 92.69 201 LYS A O 1
ATOM 1583 N N . GLY A 1 202 ? -12.396 -11.700 8.325 1.00 92.81 202 GLY A N 1
ATOM 1584 C CA . GLY A 1 202 ? -13.497 -12.444 8.942 1.00 92.81 202 GLY A CA 1
ATOM 1585 C C . GLY A 1 202 ? -14.253 -11.622 9.986 1.00 92.81 202 GLY A C 1
ATOM 1586 O O . GLY A 1 202 ? -15.478 -11.694 10.039 1.00 92.81 202 GLY A O 1
ATOM 1587 N N . PHE A 1 203 ? -13.544 -10.789 10.752 1.00 96.19 203 PHE A N 1
ATOM 1588 C CA . PHE A 1 203 ? -14.146 -9.878 11.724 1.00 96.19 203 PHE A CA 1
ATOM 1589 C C . PHE A 1 203 ? -15.007 -8.797 11.059 1.00 96.19 203 PHE A C 1
ATOM 1591 O O . PHE A 1 203 ? -16.162 -8.630 11.442 1.00 96.19 203 PHE A O 1
ATOM 1598 N N . PHE A 1 204 ? -14.508 -8.126 10.015 1.00 94.12 204 PHE A N 1
ATOM 1599 C CA . PHE A 1 204 ? -15.259 -7.051 9.347 1.00 94.12 204 PHE A CA 1
ATOM 1600 C C . PHE A 1 204 ? -16.541 -7.512 8.639 1.00 94.12 204 PHE A C 1
ATOM 1602 O O . PHE A 1 204 ? -17.409 -6.701 8.334 1.00 94.12 204 PHE A O 1
ATOM 1609 N N . ARG A 1 205 ? -16.694 -8.818 8.398 1.00 92.19 205 ARG A N 1
ATOM 1610 C CA . ARG A 1 205 ? -17.922 -9.410 7.844 1.00 92.19 205 ARG A CA 1
ATOM 1611 C C . ARG A 1 205 ? -19.000 -9.687 8.895 1.00 92.19 205 ARG A C 1
ATOM 1613 O O . ARG A 1 205 ? -20.101 -10.080 8.523 1.00 92.19 205 ARG A O 1
ATOM 1620 N N . ASN A 1 206 ? -18.693 -9.537 10.182 1.00 94.25 206 ASN A N 1
ATOM 1621 C CA . ASN A 1 206 ? -19.613 -9.799 11.281 1.00 94.25 206 ASN A CA 1
ATOM 1622 C C . ASN A 1 206 ? -20.071 -8.474 11.906 1.00 94.25 206 ASN A C 1
ATOM 1624 O O . ASN A 1 206 ? -19.398 -7.935 12.784 1.00 94.25 206 ASN A O 1
ATOM 1628 N N . GLU A 1 207 ? -21.215 -7.955 11.452 1.00 92.62 207 GLU A N 1
ATOM 1629 C CA . GLU A 1 207 ? -21.752 -6.668 11.914 1.00 92.62 207 GLU A CA 1
ATOM 1630 C C . GLU A 1 207 ? -21.968 -6.626 13.437 1.00 92.62 207 GLU A C 1
ATOM 1632 O O . GLU A 1 207 ? -21.596 -5.636 14.072 1.00 92.62 207 GLU A O 1
ATOM 1637 N N . ASP A 1 208 ? -22.478 -7.709 14.035 1.00 95.12 208 ASP A N 1
ATOM 1638 C CA . ASP A 1 208 ? -22.765 -7.786 15.476 1.00 95.12 208 ASP A CA 1
ATOM 1639 C C . ASP A 1 208 ? -21.507 -7.575 16.329 1.00 95.12 208 ASP A C 1
ATOM 1641 O O . ASP A 1 208 ? -21.564 -6.978 17.404 1.00 95.12 208 ASP A O 1
ATOM 1645 N N . ARG A 1 209 ? -20.351 -8.045 15.844 1.00 96.00 209 ARG A N 1
ATOM 1646 C CA . ARG A 1 209 ? -19.053 -7.839 16.507 1.00 96.00 209 ARG A CA 1
ATOM 1647 C C . ARG A 1 209 ? -18.394 -6.525 16.107 1.00 96.00 209 ARG A C 1
ATOM 1649 O O . ARG A 1 209 ? -17.674 -5.940 16.911 1.00 96.00 209 ARG A O 1
ATOM 1656 N N . LEU A 1 210 ? -18.624 -6.068 14.881 1.00 96.31 210 LEU A N 1
ATOM 1657 C CA . LEU A 1 210 ? -18.012 -4.862 14.338 1.00 96.31 210 LEU A CA 1
ATOM 1658 C C . LEU A 1 210 ? -18.581 -3.589 14.969 1.00 96.31 210 LEU A C 1
ATOM 1660 O O . LEU A 1 210 ? -17.818 -2.689 15.314 1.00 96.31 210 LEU A O 1
ATOM 1664 N N . ARG A 1 211 ? -19.903 -3.524 15.165 1.00 97.50 211 ARG A N 1
ATOM 1665 C CA . ARG A 1 211 ? -20.587 -2.363 15.749 1.00 97.50 211 ARG A CA 1
ATOM 1666 C C . ARG A 1 211 ? -19.982 -1.907 17.088 1.00 97.50 211 ARG A C 1
ATOM 1668 O O . ARG A 1 211 ? -19.581 -0.747 17.147 1.00 97.50 211 ARG A O 1
ATOM 1675 N N . PRO A 1 212 ? -19.863 -2.748 18.139 1.00 98.00 212 PRO A N 1
ATOM 1676 C CA . PRO A 1 212 ? -19.316 -2.300 19.423 1.00 98.00 212 PRO A CA 1
ATOM 1677 C C . PRO A 1 212 ? -17.857 -1.830 19.327 1.00 98.00 212 PRO A C 1
ATOM 1679 O O . PRO A 1 212 ? -17.495 -0.852 19.973 1.00 98.00 212 PRO A O 1
ATOM 1682 N N . MET A 1 213 ? -17.041 -2.461 18.479 1.00 97.75 213 MET A N 1
ATOM 1683 C CA . MET A 1 213 ? -15.637 -2.073 18.289 1.00 97.75 213 MET A CA 1
ATOM 1684 C C . MET A 1 213 ? -15.499 -0.755 17.513 1.00 97.75 213 MET A C 1
ATOM 1686 O O . MET A 1 213 ? -14.622 0.052 17.808 1.00 97.75 213 MET A O 1
ATOM 1690 N N . LEU A 1 214 ? -16.378 -0.499 16.536 1.00 97.00 214 LEU A N 1
ATOM 1691 C CA . LEU A 1 214 ? -16.461 0.810 15.881 1.00 97.00 214 LEU A CA 1
ATOM 1692 C C . LEU A 1 214 ? -16.899 1.887 16.873 1.00 97.00 214 LEU A C 1
ATOM 1694 O O . LEU A 1 214 ? -16.301 2.958 16.890 1.00 97.00 214 LEU A O 1
ATOM 1698 N N . THR A 1 215 ? -17.901 1.609 17.713 1.00 97.62 215 THR A N 1
ATOM 1699 C CA . THR A 1 215 ? -18.337 2.526 18.777 1.00 97.62 215 THR A CA 1
ATOM 1700 C C . THR A 1 215 ? -17.164 2.896 19.685 1.00 97.62 215 THR A C 1
ATOM 1702 O O . THR A 1 215 ? -16.925 4.076 19.935 1.00 97.62 215 THR A O 1
ATOM 1705 N N . GLU A 1 216 ? -16.387 1.905 20.123 1.00 97.38 216 GLU A N 1
ATOM 1706 C CA . GLU A 1 216 ? -15.176 2.108 20.920 1.00 97.38 216 GLU A CA 1
ATOM 1707 C C . GLU A 1 216 ? -14.112 2.933 20.174 1.00 97.38 216 GLU A C 1
ATOM 1709 O O . GLU A 1 216 ? -13.582 3.894 20.731 1.00 97.38 216 GLU A O 1
ATOM 1714 N N . ALA A 1 217 ? -13.851 2.645 18.894 1.00 96.31 217 ALA A N 1
ATOM 1715 C CA . ALA A 1 217 ? -12.918 3.425 18.079 1.00 96.31 217 ALA A CA 1
ATOM 1716 C C . ALA A 1 217 ? -13.353 4.895 17.933 1.00 96.31 217 ALA A C 1
ATOM 1718 O O . ALA A 1 217 ? -12.523 5.797 18.058 1.00 96.31 217 ALA A O 1
ATOM 1719 N N . PHE A 1 218 ? -14.650 5.164 17.743 1.00 95.19 218 PHE A N 1
ATOM 1720 C CA . PHE A 1 218 ? -15.180 6.529 17.746 1.00 95.19 218 PHE A CA 1
ATOM 1721 C C . PHE A 1 218 ? -14.993 7.205 19.107 1.00 95.19 218 PHE A C 1
ATOM 1723 O O . PHE A 1 218 ? -14.570 8.359 19.149 1.00 95.19 218 PHE A O 1
ATOM 1730 N N . HIS A 1 219 ? -15.241 6.503 20.217 1.00 95.44 219 HIS A N 1
ATOM 1731 C CA . HIS A 1 219 ? -14.975 7.045 21.549 1.00 95.44 219 HIS A CA 1
ATOM 1732 C C . HIS A 1 219 ? -13.508 7.452 21.703 1.00 95.44 219 HIS A C 1
ATOM 1734 O O . HIS A 1 219 ? -13.248 8.616 22.020 1.00 95.44 219 HIS A O 1
ATOM 1740 N N . TYR A 1 220 ? -12.562 6.569 21.375 1.00 94.56 220 TYR A N 1
ATOM 1741 C CA . TYR A 1 220 ? -11.138 6.907 21.397 1.00 94.56 220 TYR A CA 1
ATOM 1742 C C . TYR A 1 220 ? -10.815 8.107 20.503 1.00 94.56 220 TYR A C 1
ATOM 1744 O O . TYR A 1 220 ? -10.176 9.043 20.974 1.00 94.56 220 TYR A O 1
ATOM 1752 N N . ALA A 1 221 ? -11.327 8.157 19.270 1.00 91.56 221 ALA A N 1
ATOM 1753 C CA . ALA A 1 221 ? -11.104 9.284 18.362 1.00 91.56 221 ALA A CA 1
ATOM 1754 C C . ALA A 1 221 ? -11.645 10.622 18.910 1.00 91.56 221 ALA A C 1
ATOM 1756 O O . ALA A 1 221 ? -11.072 11.683 18.651 1.00 91.56 221 ALA A O 1
ATOM 1757 N N . THR A 1 222 ? -12.744 10.601 19.677 1.00 90.44 222 THR A N 1
ATOM 1758 C CA . THR A 1 222 ? -13.298 11.815 20.303 1.00 90.44 222 THR A CA 1
ATOM 1759 C C . THR A 1 222 ? -12.518 12.288 21.525 1.00 90.44 222 THR A C 1
ATOM 1761 O O . THR A 1 222 ? -12.416 13.498 21.744 1.00 90.44 222 THR A O 1
ATOM 1764 N N . THR A 1 223 ? -11.974 11.361 22.318 1.00 87.81 223 THR A N 1
ATOM 1765 C CA . THR A 1 223 ? -11.285 11.667 23.581 1.00 87.81 223 THR A CA 1
ATOM 1766 C C . THR A 1 223 ? -9.782 11.794 23.438 1.00 87.81 223 THR A C 1
ATOM 1768 O O . THR A 1 223 ? -9.146 12.401 24.302 1.00 87.81 223 THR A O 1
ATOM 1771 N N . ALA A 1 224 ? -9.209 11.217 22.379 1.00 80.94 224 ALA A N 1
ATOM 1772 C CA . ALA A 1 224 ? -7.800 11.358 22.093 1.00 80.94 224 ALA A CA 1
ATOM 1773 C C . ALA A 1 224 ? -7.497 12.859 22.060 1.00 80.94 224 ALA A C 1
ATOM 1775 O O . ALA A 1 224 ? -8.241 13.625 21.421 1.00 80.94 224 ALA A O 1
ATOM 1776 N N . PRO A 1 225 ? -6.435 13.317 22.755 1.00 70.06 225 PRO A N 1
ATOM 1777 C CA . PRO A 1 225 ? -5.956 14.663 22.522 1.00 70.06 225 PRO A CA 1
ATOM 1778 C C . PRO A 1 225 ? -5.843 14.792 21.011 1.00 70.06 225 PRO A C 1
ATOM 1780 O O . PRO A 1 225 ? -5.422 13.842 20.345 1.00 70.06 225 PRO A O 1
ATOM 1783 N N . SER A 1 226 ? -6.278 15.924 20.457 1.00 60.81 226 SER A N 1
ATOM 1784 C CA . SER A 1 226 ? -5.928 16.274 19.084 1.00 60.81 226 SER A CA 1
ATOM 1785 C C . SER A 1 226 ? -4.418 16.446 19.102 1.00 60.81 226 SER A C 1
ATOM 1787 O O . SER A 1 226 ? -3.912 17.555 19.210 1.00 60.81 226 SER A O 1
ATOM 1789 N N . SER A 1 227 ? -3.706 15.323 19.144 1.00 45.81 227 SER A N 1
ATOM 1790 C CA . SER A 1 227 ? -2.306 15.238 18.880 1.00 45.81 227 SER A CA 1
ATOM 1791 C C . SER A 1 227 ? -2.281 15.809 17.480 1.00 45.81 227 SER A C 1
ATOM 1793 O O . SER A 1 227 ? -2.939 15.235 16.599 1.00 45.81 227 SER A O 1
ATOM 1795 N N . PRO A 1 228 ? -1.677 16.991 17.261 1.00 47.72 228 PRO A N 1
ATOM 1796 C CA . PRO A 1 228 ? -1.237 17.283 15.920 1.00 47.72 228 PRO A CA 1
ATOM 1797 C C . PRO A 1 228 ? -0.361 16.078 15.647 1.00 47.72 228 PRO A C 1
ATOM 1799 O O . PRO A 1 228 ? 0.689 15.969 16.268 1.00 47.72 228 PRO A O 1
ATOM 1802 N N . VAL A 1 229 ? -0.865 15.085 14.905 1.00 44.31 229 VAL A N 1
ATOM 1803 C CA . VAL A 1 229 ? -0.022 14.012 14.412 1.00 44.31 229 VAL A CA 1
ATOM 1804 C C . VAL A 1 229 ? 1.003 14.834 13.670 1.00 44.31 229 VAL A C 1
ATOM 1806 O O . VAL A 1 229 ? 0.616 15.455 12.672 1.00 44.31 229 VAL A O 1
ATOM 1809 N N . PRO A 1 230 ? 2.223 15.016 14.221 1.00 38.00 230 PRO A N 1
ATOM 1810 C CA . PRO A 1 230 ? 3.218 15.767 13.505 1.00 38.00 230 PRO A CA 1
ATOM 1811 C C . PRO A 1 230 ? 3.275 14.966 12.231 1.00 38.00 230 PRO A C 1
ATOM 1813 O O . PRO A 1 230 ? 3.418 13.737 12.298 1.00 38.00 230 PRO A O 1
ATOM 1816 N N . LEU A 1 231 ? 2.980 15.611 11.108 1.00 39.59 231 LEU A N 1
ATOM 1817 C CA . LEU A 1 231 ? 3.213 14.982 9.838 1.00 39.59 231 LEU A CA 1
ATOM 1818 C C . LEU A 1 231 ? 4.696 14.621 9.934 1.00 39.59 231 LEU A C 1
ATOM 1820 O O . LEU A 1 231 ? 5.566 15.478 9.861 1.00 39.59 231 LEU A O 1
ATOM 1824 N N . LEU A 1 232 ? 5.003 13.360 10.247 1.00 37.47 232 LEU A N 1
ATOM 1825 C CA . LEU A 1 232 ? 6.383 12.878 10.280 1.00 37.47 232 LEU A CA 1
ATOM 1826 C C . LEU A 1 232 ? 6.958 12.966 8.855 1.00 37.47 232 LEU A C 1
ATOM 1828 O O . LEU A 1 232 ? 8.164 12.907 8.650 1.00 37.47 232 LEU A O 1
ATOM 1832 N N . PHE A 1 233 ? 6.044 13.200 7.912 1.00 39.91 233 PHE A N 1
ATOM 1833 C CA . PHE A 1 233 ? 6.202 13.781 6.607 1.00 39.91 233 PHE A CA 1
ATOM 1834 C C . PHE A 1 233 ? 5.418 15.105 6.542 1.00 39.91 233 PHE A C 1
ATOM 1836 O O . PHE A 1 233 ? 4.444 15.230 5.799 1.00 39.91 233 PHE A O 1
ATOM 1843 N N . GLU A 1 234 ? 5.895 16.168 7.192 1.00 33.59 234 GLU A N 1
ATOM 1844 C CA . GLU A 1 234 ? 6.154 17.339 6.361 1.00 33.59 234 GLU A CA 1
ATOM 1845 C C . GLU A 1 234 ? 7.086 16.779 5.285 1.00 33.59 234 GLU A C 1
ATOM 1847 O O . GLU A 1 234 ? 8.297 16.717 5.467 1.00 33.59 234 GLU A O 1
ATOM 1852 N N . ILE A 1 235 ? 6.501 16.207 4.214 1.00 41.34 235 ILE A N 1
ATOM 1853 C CA . ILE A 1 235 ? 7.151 16.206 2.915 1.00 41.34 235 ILE A CA 1
ATOM 1854 C C . ILE A 1 235 ? 7.529 17.668 2.841 1.00 41.34 235 ILE A C 1
ATOM 1856 O O . ILE A 1 235 ? 6.594 18.478 2.877 1.00 41.34 235 ILE A O 1
ATOM 1860 N N . PRO A 1 236 ? 8.826 18.008 2.944 1.00 36.88 236 PRO A N 1
ATOM 1861 C CA . PRO A 1 236 ? 9.214 19.397 2.975 1.00 36.88 236 PRO A CA 1
ATOM 1862 C C . PRO A 1 236 ? 8.420 20.065 1.865 1.00 36.88 236 PRO A C 1
ATOM 1864 O O . PRO A 1 236 ? 8.338 19.522 0.762 1.00 36.88 236 PRO A O 1
ATOM 1867 N N . ASP A 1 237 ? 7.748 21.171 2.162 1.00 40.22 237 ASP A N 1
ATOM 1868 C CA . ASP A 1 237 ? 6.977 21.899 1.148 1.00 40.22 237 ASP A CA 1
ATOM 1869 C C . ASP A 1 237 ? 7.904 22.358 -0.011 1.00 40.22 237 ASP A C 1
ATOM 1871 O O . ASP A 1 237 ? 7.465 22.818 -1.062 1.00 40.22 237 ASP A O 1
ATOM 1875 N N . GLU A 1 238 ? 9.220 22.136 0.127 1.00 41.66 238 GLU A N 1
ATOM 1876 C CA . GLU A 1 238 ? 10.098 21.767 -0.981 1.00 41.66 238 GLU A CA 1
ATOM 1877 C C . GLU A 1 238 ? 9.599 20.491 -1.676 1.00 41.66 238 GLU A C 1
ATOM 1879 O O . GLU A 1 238 ? 10.150 19.401 -1.506 1.00 41.66 238 GLU A O 1
ATOM 1884 N N . ALA A 1 239 ? 8.564 20.635 -2.507 1.00 51.31 239 ALA A N 1
ATOM 1885 C CA . ALA A 1 239 ? 8.275 19.732 -3.608 1.00 51.31 239 ALA A CA 1
ATOM 1886 C C . ALA A 1 239 ? 9.604 19.210 -4.164 1.00 51.31 239 ALA A C 1
ATOM 1888 O O . ALA A 1 239 ? 10.315 19.979 -4.813 1.00 51.31 239 ALA A O 1
ATOM 1889 N N . ALA A 1 240 ? 9.966 17.962 -3.819 1.00 56.69 240 ALA A N 1
ATOM 1890 C CA . ALA A 1 240 ? 11.288 17.408 -4.097 1.00 56.69 240 ALA A CA 1
ATOM 1891 C C . ALA A 1 240 ? 11.658 17.794 -5.522 1.00 56.69 240 ALA A C 1
ATOM 1893 O O . ALA A 1 240 ? 10.915 17.423 -6.439 1.00 56.69 240 ALA A O 1
ATOM 1894 N N . VAL A 1 241 ? 12.690 18.643 -5.661 1.00 73.69 241 VAL A N 1
ATOM 1895 C CA . VAL A 1 241 ? 12.963 19.366 -6.907 1.00 73.69 241 VAL A CA 1
ATOM 1896 C C . VAL A 1 241 ? 12.909 18.354 -8.025 1.00 73.69 241 VAL A C 1
ATOM 1898 O O . VAL A 1 241 ? 13.690 17.401 -8.052 1.00 73.69 241 VAL A O 1
ATOM 1901 N N . ARG A 1 242 ? 11.907 18.518 -8.888 1.00 82.25 242 ARG A N 1
ATOM 1902 C CA . ARG A 1 242 ? 11.620 17.542 -9.924 1.00 82.25 242 ARG A CA 1
ATOM 1903 C C . ARG A 1 242 ? 12.902 17.353 -10.736 1.00 82.25 242 ARG A C 1
ATOM 1905 O O . ARG A 1 242 ? 13.431 18.355 -11.232 1.00 82.25 242 ARG A O 1
ATOM 1912 N N . PRO A 1 243 ? 13.428 16.122 -10.855 1.00 89.56 243 PRO A N 1
ATOM 1913 C CA . PRO A 1 243 ? 14.621 15.911 -11.650 1.00 89.56 243 PRO A CA 1
ATOM 1914 C C . PRO A 1 243 ? 14.334 16.362 -13.080 1.00 89.56 243 PRO A C 1
ATOM 1916 O O . PRO A 1 243 ? 13.201 16.289 -13.564 1.00 89.56 243 PRO A O 1
ATOM 1919 N N . LYS A 1 244 ? 15.357 16.889 -13.749 1.00 94.31 244 LYS A N 1
ATOM 1920 C CA . LYS A 1 244 ? 15.218 17.286 -15.148 1.00 94.31 244 LYS A CA 1
ATOM 1921 C C . LYS A 1 244 ? 14.974 16.044 -16.001 1.00 94.31 244 LYS A C 1
ATOM 1923 O O . LYS A 1 244 ? 15.556 14.990 -15.733 1.00 94.31 244 LYS A O 1
ATOM 1928 N N . SER A 1 245 ? 14.143 16.196 -17.031 1.00 95.88 245 SER A N 1
ATOM 1929 C CA . SER A 1 245 ? 13.970 15.151 -18.037 1.00 95.88 245 SER A CA 1
ATOM 1930 C C . SER A 1 245 ? 15.325 14.773 -18.639 1.00 95.88 245 SER A C 1
ATOM 1932 O O . SER A 1 245 ? 16.145 15.644 -18.933 1.00 95.88 245 SER A O 1
ATOM 1934 N N . GLN A 1 246 ? 15.550 13.474 -18.811 1.00 95.38 246 GLN A N 1
ATOM 1935 C CA . GLN A 1 246 ? 16.713 12.916 -19.503 1.00 95.38 246 GLN A CA 1
ATOM 1936 C C . GLN A 1 246 ? 16.586 13.037 -21.029 1.00 95.38 246 GLN A C 1
ATOM 1938 O O . GLN A 1 246 ? 17.554 12.816 -21.756 1.00 95.38 246 GLN A O 1
ATOM 1943 N N . LEU A 1 247 ? 15.400 13.392 -21.535 1.00 95.12 247 LEU A N 1
ATOM 1944 C CA . LEU A 1 247 ? 15.190 13.653 -22.953 1.00 95.12 247 LEU A CA 1
ATOM 1945 C C . LEU A 1 247 ? 15.644 15.071 -23.304 1.00 95.12 247 LEU A C 1
ATOM 1947 O O . LEU A 1 247 ? 15.310 16.029 -22.610 1.00 95.12 247 LEU A O 1
ATOM 1951 N N . GLY A 1 248 ? 16.356 15.219 -24.425 1.00 93.50 248 GLY A N 1
ATOM 1952 C CA . GLY A 1 248 ? 16.672 16.542 -24.979 1.00 93.50 248 GLY A CA 1
ATOM 1953 C C . GLY A 1 248 ? 15.440 17.263 -25.544 1.00 93.50 248 GLY A C 1
ATOM 1954 O O . GLY A 1 248 ? 15.408 18.490 -25.587 1.00 93.50 248 GLY A O 1
ATOM 1955 N N . SER A 1 249 ? 14.432 16.498 -25.968 1.00 95.44 249 SER A N 1
ATOM 1956 C CA . SER A 1 249 ? 13.144 16.961 -26.488 1.00 95.44 249 SER A CA 1
ATOM 1957 C C . SER A 1 249 ? 12.121 15.815 -26.450 1.00 95.44 249 SER A C 1
ATOM 1959 O O . SER A 1 249 ? 12.548 14.656 -26.473 1.00 95.44 249 SER A O 1
ATOM 1961 N N . PRO A 1 250 ? 10.806 16.099 -26.479 1.00 96.69 250 PRO A N 1
ATOM 1962 C CA . PRO A 1 250 ? 9.779 15.071 -26.646 1.00 96.69 250 PRO A CA 1
ATOM 1963 C C . PRO A 1 250 ? 10.007 14.213 -27.898 1.00 96.69 250 PRO A C 1
ATOM 1965 O O . PRO A 1 250 ? 10.485 14.707 -28.925 1.00 96.69 250 PRO A O 1
ATOM 1968 N N . ILE A 1 251 ? 9.658 12.928 -27.821 1.00 97.06 251 ILE A N 1
ATOM 1969 C CA . ILE A 1 251 ? 9.808 11.954 -28.908 1.00 97.06 251 ILE A CA 1
ATOM 1970 C C . ILE A 1 251 ? 8.424 11.491 -29.354 1.00 97.06 251 ILE A C 1
ATOM 1972 O O . ILE A 1 251 ? 7.676 10.904 -28.577 1.00 97.06 251 ILE A O 1
ATOM 1976 N N . VAL A 1 252 ? 8.088 11.684 -30.629 1.00 96.19 252 VAL A N 1
ATOM 1977 C CA . VAL A 1 252 ? 6.880 11.082 -31.207 1.00 96.19 252 VAL A CA 1
ATOM 1978 C C . VAL A 1 252 ? 7.117 9.582 -31.364 1.00 96.19 252 VAL A C 1
ATOM 1980 O O . VAL A 1 252 ? 7.892 9.168 -32.223 1.00 96.19 252 VAL A O 1
ATOM 1983 N N . ILE A 1 253 ? 6.451 8.772 -30.539 1.00 95.94 253 ILE A N 1
ATOM 1984 C CA . ILE A 1 253 ? 6.504 7.310 -30.640 1.00 95.94 253 ILE A CA 1
ATOM 1985 C C . ILE A 1 253 ? 5.778 6.876 -31.906 1.00 95.94 253 ILE A C 1
ATOM 1987 O O . ILE A 1 253 ? 6.316 6.121 -32.705 1.00 95.94 253 ILE A O 1
ATOM 1991 N N . ALA A 1 254 ? 4.556 7.367 -32.105 1.00 94.88 254 ALA A N 1
ATOM 1992 C CA . ALA A 1 254 ? 3.770 7.081 -33.292 1.00 94.88 254 ALA A CA 1
ATOM 1993 C C . ALA A 1 254 ? 2.830 8.244 -33.600 1.00 94.88 254 ALA A C 1
ATOM 1995 O O . ALA A 1 254 ? 2.298 8.881 -32.692 1.00 94.88 254 ALA A O 1
ATOM 1996 N N . SER A 1 255 ? 2.595 8.489 -34.886 1.00 93.12 255 SER A N 1
ATOM 1997 C CA . SER A 1 255 ? 1.572 9.417 -35.356 1.00 93.12 255 SER A CA 1
ATOM 1998 C C . SER A 1 255 ? 0.724 8.713 -36.403 1.00 93.12 255 SER A C 1
ATOM 2000 O O . SER A 1 255 ? 1.240 8.154 -37.370 1.00 93.12 255 SER A O 1
ATOM 2002 N N . VAL A 1 256 ? -0.576 8.690 -36.156 1.00 88.38 256 VAL A N 1
ATOM 2003 C CA . VAL A 1 256 ? -1.614 8.066 -36.976 1.00 88.38 256 VAL A CA 1
ATOM 2004 C C . VAL A 1 256 ? -2.730 9.090 -37.161 1.00 88.38 256 VAL A C 1
ATOM 2006 O O . VAL A 1 256 ? -2.839 10.025 -36.371 1.00 88.38 256 VAL A O 1
ATOM 2009 N N . ASP A 1 257 ? -3.593 8.914 -38.164 1.00 79.81 257 ASP A N 1
ATOM 2010 C CA . ASP A 1 257 ? -4.606 9.911 -38.570 1.00 79.81 257 ASP A CA 1
ATOM 2011 C C . ASP A 1 257 ? -5.455 10.496 -37.424 1.00 79.81 257 ASP A C 1
ATOM 2013 O O . ASP A 1 257 ? -6.021 11.581 -37.554 1.00 79.81 257 ASP A O 1
ATOM 2017 N N . LYS A 1 258 ? -5.591 9.768 -36.309 1.00 75.38 258 LYS A N 1
ATOM 2018 C CA . LYS A 1 258 ? -6.462 10.119 -35.179 1.00 75.38 258 LYS A CA 1
ATOM 2019 C C . LYS A 1 258 ? -5.735 10.367 -33.859 1.00 75.38 258 LYS A C 1
ATOM 2021 O O . LYS A 1 258 ? -6.400 10.753 -32.908 1.00 75.38 258 LYS A O 1
ATOM 2026 N N . ALA A 1 259 ? -4.434 10.109 -33.762 1.00 84.69 259 ALA A N 1
ATOM 2027 C CA . ALA A 1 259 ? -3.699 10.249 -32.508 1.00 84.69 259 ALA A CA 1
ATOM 2028 C C . ALA A 1 259 ? -2.193 10.349 -32.752 1.00 84.69 259 ALA A C 1
ATOM 2030 O O . ALA A 1 259 ? -1.643 9.682 -33.625 1.00 84.69 259 ALA A O 1
ATOM 2031 N N . THR A 1 260 ? -1.514 11.118 -31.911 1.00 91.62 260 THR A N 1
ATOM 2032 C CA . THR A 1 260 ? -0.057 11.088 -31.808 1.00 91.62 260 THR A CA 1
ATOM 2033 C C . THR A 1 260 ? 0.304 10.663 -30.394 1.00 91.62 260 THR A C 1
ATOM 2035 O O . THR A 1 260 ? -0.064 11.345 -29.443 1.00 91.62 260 THR A O 1
ATOM 2038 N N . LEU A 1 261 ? 1.002 9.539 -30.244 1.00 95.00 261 LEU A N 1
ATOM 2039 C CA . LEU A 1 261 ? 1.548 9.100 -28.963 1.00 95.00 261 LEU A CA 1
ATOM 2040 C C . LEU A 1 261 ? 2.953 9.682 -28.814 1.00 95.00 261 LEU A C 1
ATOM 2042 O O . LEU A 1 261 ? 3.828 9.414 -29.641 1.00 95.00 261 LEU A O 1
ATOM 2046 N N . ILE A 1 262 ? 3.157 10.481 -27.775 1.00 96.06 262 ILE A N 1
ATOM 2047 C CA . ILE A 1 262 ? 4.387 11.231 -27.536 1.00 96.06 262 ILE A CA 1
ATOM 2048 C C . ILE A 1 262 ? 4.980 10.780 -26.206 1.00 96.06 262 ILE A C 1
ATOM 2050 O O . ILE A 1 262 ? 4.273 10.671 -25.208 1.00 96.06 262 ILE A O 1
ATOM 2054 N N . LEU A 1 263 ? 6.278 10.508 -26.199 1.00 97.19 263 LEU A N 1
ATOM 2055 C CA . LEU A 1 263 ? 7.082 10.382 -24.996 1.00 97.19 263 LEU A CA 1
ATOM 2056 C C . LEU A 1 263 ? 7.624 11.768 -24.645 1.00 97.19 263 LEU A C 1
ATOM 2058 O O . LEU A 1 263 ? 8.549 12.254 -25.293 1.00 97.19 263 LEU A O 1
ATOM 2062 N N . GLU A 1 264 ? 7.018 12.407 -23.654 1.00 96.44 264 GLU A N 1
ATOM 2063 C CA . GLU A 1 264 ? 7.313 13.792 -23.276 1.00 96.44 264 GLU A CA 1
ATOM 2064 C C . GLU A 1 264 ? 8.541 13.877 -22.370 1.00 96.44 264 GLU A C 1
ATOM 2066 O O . GLU A 1 264 ? 9.457 14.666 -22.611 1.00 96.44 264 GLU A O 1
ATOM 2071 N N . GLU A 1 265 ? 8.585 13.048 -21.323 1.00 96.62 265 GLU A N 1
ATOM 2072 C CA . GLU A 1 265 ? 9.598 13.159 -20.275 1.00 96.62 265 GLU A CA 1
ATOM 2073 C C . GLU A 1 265 ? 10.063 11.791 -19.760 1.00 96.62 265 GLU A C 1
ATOM 2075 O O . GLU A 1 265 ? 9.283 10.842 -19.649 1.00 96.62 265 GLU A O 1
ATOM 2080 N N . ILE A 1 266 ? 11.351 11.723 -19.403 1.00 96.69 266 ILE A N 1
ATOM 2081 C CA . ILE A 1 266 ? 11.956 10.619 -18.647 1.00 96.69 266 ILE A CA 1
ATOM 2082 C C . ILE A 1 266 ? 12.611 11.206 -17.404 1.00 96.69 266 ILE A C 1
ATOM 2084 O O . ILE A 1 266 ? 13.608 11.919 -17.512 1.00 96.69 266 ILE A O 1
ATOM 2088 N N . LEU A 1 267 ? 12.068 10.927 -16.224 1.00 94.81 267 LEU A N 1
ATOM 2089 C CA . LEU A 1 267 ? 12.577 11.483 -14.971 1.00 94.81 267 LEU A CA 1
ATOM 2090 C C . LEU A 1 267 ? 13.317 10.411 -14.181 1.00 94.81 267 LEU A C 1
ATOM 2092 O O . LEU A 1 267 ? 12.696 9.464 -13.712 1.00 94.81 267 LEU A O 1
ATOM 2096 N N . ARG A 1 268 ? 14.628 10.559 -14.004 1.00 92.75 268 ARG A N 1
ATOM 2097 C CA . ARG A 1 268 ? 15.424 9.600 -13.232 1.00 92.75 268 ARG A CA 1
ATOM 2098 C C . ARG A 1 268 ? 15.430 9.929 -11.739 1.00 92.75 268 ARG A C 1
ATOM 2100 O O . ARG A 1 268 ? 15.596 11.088 -11.364 1.00 92.75 268 ARG A O 1
ATOM 2107 N N . TYR A 1 269 ? 15.339 8.884 -10.927 1.00 89.19 269 TYR A N 1
ATOM 2108 C CA . TYR A 1 269 ? 15.509 8.882 -9.476 1.00 89.19 269 TYR A CA 1
ATOM 2109 C C . TYR A 1 269 ? 16.566 7.839 -9.077 1.00 89.19 269 TYR A C 1
ATOM 2111 O O . TYR A 1 269 ? 17.138 7.176 -9.943 1.00 89.19 269 TYR A O 1
ATOM 2119 N N . ASP A 1 270 ? 16.837 7.693 -7.780 1.00 81.38 270 ASP A N 1
ATOM 2120 C CA . ASP A 1 270 ? 17.860 6.768 -7.270 1.00 81.38 270 ASP A CA 1
ATOM 2121 C C . ASP A 1 270 ? 17.433 5.288 -7.326 1.00 81.38 270 ASP A C 1
ATOM 2123 O O . ASP A 1 270 ? 18.283 4.402 -7.347 1.00 81.38 270 ASP A O 1
ATOM 2127 N N . ASP A 1 271 ? 16.129 5.005 -7.374 1.00 77.38 271 ASP A N 1
ATOM 2128 C CA . ASP A 1 271 ? 15.533 3.662 -7.296 1.00 77.38 271 ASP A CA 1
ATOM 2129 C C . ASP A 1 271 ? 14.681 3.280 -8.524 1.00 77.38 271 ASP A C 1
ATOM 2131 O O . ASP A 1 271 ? 14.154 2.164 -8.622 1.00 77.38 271 ASP A O 1
ATOM 2135 N N . GLY A 1 272 ? 14.573 4.182 -9.497 1.00 90.00 272 GLY A N 1
ATOM 2136 C CA . GLY A 1 272 ? 13.825 3.964 -10.726 1.00 90.00 272 GLY A CA 1
ATOM 2137 C C . GLY A 1 272 ? 13.740 5.214 -11.589 1.00 90.00 272 GLY A C 1
ATOM 2138 O O . GLY A 1 272 ? 14.493 6.177 -11.422 1.00 90.00 272 GLY A O 1
ATOM 2139 N N . PHE A 1 273 ? 12.822 5.200 -12.545 1.00 94.06 273 PHE A N 1
ATOM 2140 C CA . PHE A 1 273 ? 12.538 6.364 -13.372 1.00 94.06 273 PHE A CA 1
ATOM 2141 C C . PHE A 1 273 ? 11.060 6.438 -13.757 1.00 94.06 273 PHE A C 1
ATOM 2143 O O . PHE A 1 273 ? 10.356 5.432 -13.805 1.00 94.06 273 PHE A O 1
ATOM 2150 N N . GLU A 1 274 ? 10.588 7.648 -14.040 1.00 94.56 274 GLU A N 1
ATOM 2151 C CA . GLU A 1 274 ? 9.241 7.904 -14.545 1.00 94.56 274 GLU A CA 1
ATOM 2152 C C . GLU A 1 274 ? 9.266 8.080 -16.060 1.00 94.56 274 GLU A C 1
ATOM 2154 O O . GLU A 1 274 ? 10.126 8.780 -16.595 1.00 94.56 274 GLU A O 1
ATOM 2159 N N . ILE A 1 275 ? 8.281 7.492 -16.728 1.00 95.62 275 ILE A N 1
ATOM 2160 C CA . ILE A 1 275 ? 7.940 7.708 -18.128 1.00 95.62 275 ILE A CA 1
ATOM 2161 C C . ILE A 1 275 ? 6.666 8.550 -18.173 1.00 95.62 275 ILE A C 1
ATOM 2163 O O . ILE A 1 275 ? 5.646 8.164 -17.595 1.00 95.62 275 ILE A O 1
ATOM 2167 N N . HIS A 1 276 ? 6.715 9.674 -18.885 1.00 95.50 276 HIS A N 1
ATOM 2168 C CA . HIS A 1 276 ? 5.547 10.497 -19.194 1.00 95.50 276 HIS A CA 1
ATOM 2169 C C . HIS A 1 276 ? 5.166 10.340 -20.658 1.00 95.50 276 HIS A C 1
ATOM 2171 O O . HIS A 1 276 ? 5.891 10.772 -21.553 1.00 95.50 276 HIS A O 1
ATOM 2177 N N . LEU A 1 277 ? 4.007 9.739 -20.893 1.00 95.69 277 LEU A N 1
ATOM 2178 C CA . LEU A 1 277 ? 3.390 9.667 -22.207 1.00 95.69 277 LEU A CA 1
ATOM 2179 C C . LEU A 1 277 ? 2.263 10.690 -22.310 1.00 95.69 277 LEU A C 1
ATOM 2181 O O . LEU A 1 277 ? 1.464 10.842 -21.385 1.00 95.69 277 LEU A O 1
ATOM 2185 N N . GLN A 1 278 ? 2.168 11.345 -23.458 1.00 94.44 278 GLN A N 1
ATOM 2186 C CA . GLN A 1 278 ? 1.083 12.251 -23.794 1.00 94.44 278 GLN A CA 1
ATOM 2187 C C . GLN A 1 278 ? 0.431 11.843 -25.112 1.00 94.44 278 GLN A C 1
ATOM 2189 O O . GLN A 1 278 ? 1.086 11.357 -26.036 1.00 94.44 278 GLN A O 1
ATOM 2194 N N . ILE A 1 279 ? -0.876 12.067 -25.211 1.00 91.19 279 ILE A N 1
ATOM 2195 C CA . ILE A 1 279 ? -1.599 11.973 -26.478 1.00 91.19 279 ILE A CA 1
ATOM 2196 C C . ILE A 1 279 ? -1.793 13.376 -27.048 1.00 91.19 279 ILE A C 1
ATOM 2198 O O . ILE A 1 279 ? -2.491 14.212 -26.468 1.00 91.19 279 ILE A O 1
ATOM 2202 N N . GLY A 1 280 ? -1.169 13.613 -28.198 1.00 85.06 280 GLY A N 1
ATOM 2203 C CA . GLY A 1 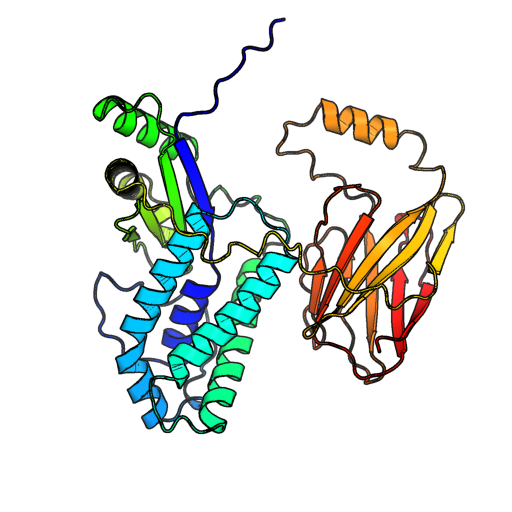280 ? -1.306 14.820 -29.004 1.00 85.06 280 GLY A CA 1
ATOM 2204 C C . GLY A 1 280 ? -2.253 14.644 -30.197 1.00 85.06 280 GLY A C 1
ATOM 2205 O O . GLY A 1 280 ? -2.585 13.526 -30.599 1.00 85.06 280 GLY A O 1
ATOM 2206 N N . GLY A 1 281 ? -2.649 15.775 -30.789 1.00 74.31 281 GLY A N 1
ATOM 2207 C CA . GLY A 1 281 ? -3.530 15.865 -31.960 1.00 74.31 281 GLY A CA 1
ATOM 2208 C C . GLY A 1 281 ? -4.899 16.493 -31.661 1.00 74.31 281 GLY A C 1
ATOM 2209 O O . GLY A 1 281 ? -5.382 16.465 -30.531 1.00 74.31 281 GLY A O 1
ATOM 2210 N N . ASP A 1 282 ? -5.535 17.057 -32.694 1.00 61.47 282 ASP A N 1
ATOM 2211 C CA . ASP A 1 282 ? -6.849 17.726 -32.601 1.00 61.47 282 ASP A CA 1
ATOM 2212 C C . ASP A 1 282 ? -8.025 16.754 -32.414 1.00 61.47 282 ASP A C 1
ATOM 2214 O O . ASP A 1 282 ? -9.147 17.159 -32.107 1.00 61.47 282 ASP A O 1
ATOM 2218 N N . ALA A 1 283 ? -7.790 15.457 -32.594 1.00 49.66 283 ALA A N 1
ATOM 2219 C CA . ALA A 1 283 ? -8.819 14.437 -32.555 1.00 49.66 283 ALA A CA 1
ATOM 2220 C C . ALA A 1 283 ? -8.703 13.580 -31.289 1.00 49.66 283 ALA A C 1
ATOM 2222 O O . ALA A 1 283 ? -8.376 12.401 -31.350 1.00 49.66 283 ALA A O 1
ATOM 2223 N N . LEU A 1 284 ? -9.164 14.105 -30.149 1.00 56.38 284 LEU A N 1
ATOM 2224 C CA . LEU A 1 284 ? -10.068 13.237 -29.386 1.00 56.38 284 LEU A CA 1
ATOM 2225 C C . LEU A 1 284 ? -11.152 12.832 -30.403 1.00 56.38 284 LEU A C 1
ATOM 2227 O O . LEU A 1 284 ? -11.726 13.743 -31.008 1.00 56.38 284 LEU A O 1
ATOM 2231 N N . PRO A 1 285 ? -11.368 11.537 -30.708 1.00 53.97 285 PRO A N 1
ATOM 2232 C CA . PRO A 1 285 ? -12.296 11.117 -31.759 1.00 53.97 285 PRO A CA 1
ATOM 2233 C C . PRO A 1 285 ? -13.578 11.942 -31.677 1.00 53.97 285 PRO A C 1
ATOM 2235 O O . PRO A 1 285 ? -14.108 12.067 -30.578 1.00 53.97 285 PRO A O 1
ATOM 2238 N N . ARG A 1 286 ? -14.023 12.587 -32.770 1.00 46.97 286 ARG A N 1
ATOM 2239 C CA . ARG A 1 286 ? -15.183 13.505 -32.741 1.00 46.97 286 ARG A CA 1
ATOM 2240 C C . ARG A 1 286 ? -16.322 12.887 -31.920 1.00 46.97 286 ARG A C 1
ATOM 2242 O O . ARG A 1 286 ? -16.735 11.767 -32.206 1.00 46.97 286 ARG A O 1
ATOM 2249 N N . GLY A 1 287 ? -16.766 13.605 -30.889 1.00 51.88 287 GLY A N 1
ATOM 2250 C CA . GLY A 1 287 ? -17.724 13.124 -29.892 1.00 51.88 287 GLY A CA 1
ATOM 2251 C C . GLY A 1 287 ? -17.098 12.684 -28.567 1.00 51.88 287 GLY A C 1
ATOM 2252 O O . GLY A 1 287 ? -17.806 12.610 -27.584 1.00 51.88 287 GLY A O 1
ATOM 2253 N N . MET A 1 288 ? -15.787 12.455 -28.462 1.00 55.91 288 MET A N 1
ATOM 2254 C CA . MET A 1 288 ? -15.149 12.025 -27.212 1.00 55.91 288 MET A CA 1
ATOM 2255 C C . MET A 1 288 ? -14.964 13.175 -26.219 1.00 55.91 288 MET A C 1
ATOM 2257 O O . MET A 1 288 ? -15.057 12.933 -25.029 1.00 55.91 288 MET A O 1
ATOM 2261 N N . SER A 1 289 ? -14.785 14.422 -26.673 1.00 55.94 289 SER A N 1
ATOM 2262 C CA . SER A 1 289 ? -14.874 15.587 -25.772 1.00 55.94 289 SER A CA 1
ATOM 2263 C C . SER A 1 289 ? -16.290 15.729 -25.212 1.00 55.94 289 SER A C 1
ATOM 2265 O O . SER A 1 289 ? -16.453 15.836 -24.008 1.00 55.94 289 SER A O 1
ATOM 2267 N N . GLU A 1 290 ? -17.312 15.621 -26.068 1.00 58.19 290 GLU A N 1
ATOM 2268 C CA . GLU A 1 290 ? -18.722 15.663 -25.657 1.00 58.19 290 GLU A CA 1
ATOM 2269 C C . GLU A 1 290 ? -19.096 14.469 -24.772 1.00 58.19 290 GLU A C 1
ATOM 2271 O O . GLU A 1 290 ? -19.808 14.647 -23.800 1.00 58.19 290 GLU A O 1
ATOM 2276 N N . ILE A 1 291 ? -18.571 13.272 -25.045 1.00 55.31 291 ILE A N 1
ATOM 2277 C CA . ILE A 1 291 ? -18.737 12.076 -24.212 1.00 55.31 291 ILE A CA 1
ATOM 2278 C C . ILE A 1 291 ? -18.001 12.256 -22.884 1.00 55.31 291 ILE A C 1
ATOM 2280 O O . ILE A 1 291 ? -18.572 11.938 -21.857 1.00 55.31 291 ILE A O 1
ATOM 2284 N N . LEU A 1 292 ? -16.771 12.777 -22.858 1.00 58.03 292 LEU A N 1
ATOM 2285 C CA . LEU A 1 292 ? -16.038 13.032 -21.614 1.00 58.03 292 LEU A CA 1
ATOM 2286 C C . LEU A 1 292 ? -16.736 14.103 -20.768 1.00 58.03 292 LEU A C 1
ATOM 2288 O O . LEU A 1 292 ? -16.804 13.947 -19.553 1.00 58.03 292 LEU A O 1
ATOM 2292 N N . ASP A 1 293 ? -17.299 15.140 -21.385 1.00 60.09 293 ASP A N 1
ATOM 2293 C CA . ASP A 1 293 ? -18.030 16.209 -20.699 1.00 60.09 293 ASP A CA 1
ATOM 2294 C C . ASP A 1 293 ? -19.446 15.763 -20.261 1.00 60.09 293 ASP A C 1
ATOM 2296 O O . ASP A 1 293 ? -19.873 16.052 -19.139 1.00 60.09 293 ASP A O 1
ATOM 2300 N N . ASP A 1 294 ? -20.155 14.971 -21.072 1.00 49.97 294 ASP A N 1
ATOM 2301 C CA . ASP A 1 294 ? -21.444 14.341 -20.733 1.00 49.97 294 ASP A CA 1
ATOM 2302 C C . ASP A 1 294 ? -21.279 13.281 -19.629 1.00 49.97 294 ASP A C 1
ATOM 2304 O O . ASP A 1 294 ? -22.096 13.165 -18.721 1.00 49.97 294 ASP A O 1
ATOM 2308 N N . ILE A 1 295 ? -20.168 12.546 -19.634 1.00 50.84 295 ILE A N 1
ATOM 2309 C CA . ILE A 1 295 ? -19.838 11.553 -18.608 1.00 50.84 295 ILE A CA 1
ATOM 2310 C C . ILE A 1 295 ? -19.384 12.223 -17.313 1.00 50.84 295 ILE A C 1
ATOM 2312 O O . ILE A 1 295 ? -19.831 11.817 -16.242 1.00 50.84 295 ILE A O 1
ATOM 2316 N N . ARG A 1 296 ? -18.569 13.284 -17.383 1.00 56.59 296 ARG A N 1
ATOM 2317 C CA . ARG A 1 296 ? -18.217 14.112 -16.215 1.00 56.59 296 ARG A CA 1
ATOM 2318 C C . ARG A 1 296 ? -19.444 14.746 -15.560 1.00 56.59 296 ARG A C 1
ATOM 2320 O O . ARG A 1 296 ? -19.436 14.930 -14.349 1.00 56.59 296 ARG A O 1
ATOM 2327 N N . SER A 1 297 ? -20.475 15.081 -16.340 1.00 54.53 297 SER A N 1
ATOM 2328 C CA . SER A 1 297 ? -21.703 15.711 -15.835 1.00 54.53 297 SER A CA 1
ATOM 2329 C C . SER A 1 297 ? -22.781 14.723 -15.372 1.00 54.53 297 SER A C 1
ATOM 2331 O O . SER A 1 297 ? -23.608 15.096 -14.541 1.00 54.53 297 SER A O 1
ATOM 2333 N N . LYS A 1 298 ? -22.783 13.473 -15.860 1.00 44.69 298 LYS A N 1
ATOM 2334 C CA . LYS A 1 298 ? -23.789 12.447 -15.509 1.00 44.69 298 LYS A CA 1
ATOM 2335 C C . LYS A 1 298 ? -23.324 11.395 -14.507 1.00 44.69 298 LYS A C 1
ATOM 2337 O O . LYS A 1 298 ? -24.166 10.720 -13.917 1.00 44.69 298 LYS A O 1
ATOM 2342 N N . LEU A 1 299 ? -22.020 11.216 -14.315 1.00 42.19 299 LEU A N 1
ATOM 2343 C CA . LEU A 1 299 ? -21.499 10.286 -13.319 1.00 42.19 299 LEU A CA 1
ATOM 2344 C C . LEU A 1 299 ? -21.368 10.975 -11.959 1.00 42.19 299 LEU A C 1
ATOM 2346 O O . LEU A 1 299 ? -20.858 12.088 -11.855 1.00 42.19 299 LEU A O 1
ATOM 2350 N N . ALA A 1 300 ? -21.794 10.284 -10.900 1.00 43.94 300 ALA A N 1
ATOM 2351 C CA . ALA A 1 300 ? -21.477 10.691 -9.537 1.00 43.94 300 ALA A CA 1
ATOM 2352 C C . ALA A 1 300 ? -19.937 10.808 -9.375 1.00 43.94 300 ALA A C 1
ATOM 2354 O O . ALA A 1 300 ? -19.208 10.086 -10.067 1.00 43.94 300 ALA A O 1
ATOM 2355 N N . PRO A 1 301 ? -19.408 11.675 -8.485 1.00 48.62 301 PRO A N 1
ATOM 2356 C CA . PRO A 1 301 ? -17.966 11.963 -8.357 1.00 48.62 301 PRO A CA 1
ATOM 2357 C C . PRO A 1 301 ? -17.054 10.728 -8.218 1.00 48.62 301 PRO A C 1
ATOM 2359 O O . PRO A 1 301 ? -15.866 10.776 -8.513 1.00 48.62 301 PRO A O 1
ATOM 2362 N N . ASN A 1 302 ? -17.624 9.606 -7.792 1.00 43.50 302 ASN A N 1
ATOM 2363 C CA . ASN A 1 302 ? -17.007 8.302 -7.584 1.00 43.50 302 ASN A CA 1
ATOM 2364 C C . ASN A 1 302 ? -17.046 7.351 -8.806 1.00 43.50 302 ASN A C 1
ATOM 2366 O O . ASN A 1 302 ? -16.436 6.288 -8.743 1.00 43.50 302 ASN A O 1
ATOM 2370 N N . GLN A 1 303 ? -17.708 7.700 -9.918 1.00 38.91 303 GLN A N 1
ATOM 2371 C CA . GLN A 1 303 ? -17.768 6.882 -11.146 1.00 38.91 303 GLN A CA 1
ATOM 2372 C C . GLN A 1 303 ? -16.991 7.468 -12.342 1.00 38.91 303 GLN A C 1
ATOM 2374 O O . GLN A 1 303 ? -16.740 6.753 -13.313 1.00 38.91 303 GLN A O 1
ATOM 2379 N N . ALA A 1 304 ? -16.538 8.726 -12.269 1.00 43.25 304 ALA A N 1
ATOM 2380 C CA . ALA A 1 304 ? -15.796 9.421 -13.333 1.00 43.25 304 ALA A CA 1
ATOM 2381 C C . ALA A 1 304 ? -14.443 8.776 -13.734 1.00 43.25 304 ALA A C 1
ATOM 2383 O O . ALA A 1 304 ? -13.842 9.183 -14.723 1.00 43.25 304 ALA A O 1
ATOM 2384 N N . GLY A 1 305 ? -13.974 7.746 -13.018 1.00 48.94 305 GLY A N 1
ATOM 2385 C CA . GLY A 1 305 ? -12.750 6.992 -13.331 1.00 48.94 305 GLY A CA 1
ATOM 2386 C C . GLY A 1 305 ? -12.882 5.928 -14.432 1.00 48.94 305 GLY A C 1
ATOM 2387 O O . GLY A 1 305 ? -11.941 5.172 -14.644 1.00 48.94 305 GLY A O 1
ATOM 2388 N N . ARG A 1 306 ? -14.035 5.818 -15.108 1.00 49.25 306 ARG A N 1
ATOM 2389 C CA . ARG A 1 306 ? -14.347 4.693 -16.015 1.00 49.25 306 ARG A CA 1
ATOM 2390 C C . ARG A 1 306 ? -13.829 4.805 -17.451 1.00 49.25 306 ARG A C 1
ATOM 2392 O O . ARG A 1 306 ? -13.895 3.812 -18.168 1.00 49.25 306 ARG A O 1
ATOM 2399 N N . ILE A 1 307 ? -13.332 5.960 -17.894 1.00 59.19 307 ILE A N 1
ATOM 2400 C CA . ILE A 1 307 ? -12.777 6.092 -19.249 1.00 59.19 307 ILE A CA 1
ATOM 2401 C C . ILE A 1 307 ? -11.324 6.501 -19.164 1.00 59.19 307 ILE A C 1
ATOM 2403 O O . ILE A 1 307 ? -10.987 7.659 -18.928 1.00 59.19 307 ILE A O 1
ATOM 2407 N N . ASP A 1 308 ? -10.479 5.517 -19.413 1.00 75.94 308 ASP A N 1
ATOM 2408 C CA . ASP A 1 308 ? -9.079 5.733 -19.672 1.00 75.94 308 ASP A CA 1
ATOM 2409 C C . ASP A 1 308 ? -8.860 5.864 -21.173 1.00 75.94 308 ASP A C 1
ATOM 2411 O O . ASP A 1 308 ? -9.096 4.924 -21.935 1.00 75.94 308 ASP A O 1
ATOM 2415 N N . ILE A 1 309 ? -8.415 7.035 -21.620 1.00 83.88 309 ILE A N 1
ATOM 2416 C CA . ILE A 1 309 ? -8.162 7.249 -23.044 1.00 83.88 309 ILE A CA 1
ATOM 2417 C C . ILE A 1 309 ? -7.028 6.368 -23.565 1.00 83.88 309 ILE A C 1
ATOM 2419 O O . ILE A 1 309 ? -6.965 6.200 -24.777 1.00 83.88 309 ILE A O 1
ATOM 2423 N N . PHE A 1 310 ? -6.188 5.827 -22.671 1.00 87.88 310 PHE A N 1
ATOM 2424 C CA . PHE A 1 310 ? -5.098 4.897 -22.951 1.00 87.88 310 PHE A CA 1
ATOM 2425 C C . PHE A 1 310 ? -5.544 3.425 -22.967 1.00 87.88 310 PHE A C 1
ATOM 2427 O O . PHE A 1 310 ? -4.715 2.539 -23.135 1.00 87.88 310 PHE A O 1
ATOM 2434 N N . ASP A 1 311 ? -6.838 3.137 -22.811 1.00 84.81 311 ASP A N 1
ATOM 2435 C CA . ASP A 1 311 ? -7.361 1.771 -22.816 1.00 84.81 311 ASP A CA 1
ATOM 2436 C C . ASP A 1 311 ? -6.939 0.971 -24.067 1.00 84.81 311 ASP A C 1
ATOM 2438 O O . ASP A 1 311 ? -7.073 1.418 -25.216 1.00 84.81 311 ASP A O 1
ATOM 2442 N N . GLY A 1 312 ? -6.394 -0.221 -23.822 1.00 86.12 312 GLY A N 1
ATOM 2443 C CA . GLY A 1 312 ? -5.809 -1.120 -24.811 1.00 86.12 312 GLY A CA 1
ATOM 2444 C C . GLY A 1 312 ? -4.388 -0.761 -25.259 1.00 86.12 312 GLY A C 1
ATOM 2445 O O . GLY A 1 312 ? -3.882 -1.420 -26.170 1.00 86.12 312 GLY A O 1
ATOM 2446 N N . LEU A 1 313 ? -3.750 0.270 -24.688 1.00 92.00 313 LEU A N 1
ATOM 2447 C CA . LEU A 1 313 ? -2.333 0.550 -24.925 1.00 92.00 313 LEU A CA 1
ATOM 2448 C C . LEU A 1 313 ? -1.498 -0.521 -24.227 1.00 92.00 313 LEU A C 1
ATOM 2450 O O . LEU A 1 313 ? -1.651 -0.761 -23.031 1.00 92.00 313 LEU A O 1
ATOM 2454 N N . GLN A 1 314 ? -0.602 -1.137 -24.986 1.00 93.94 314 GLN A N 1
ATOM 2455 C CA . GLN A 1 314 ? 0.380 -2.090 -24.504 1.00 93.94 314 GLN A CA 1
ATOM 2456 C C . GLN A 1 314 ? 1.766 -1.463 -24.602 1.00 93.94 314 GLN A C 1
ATOM 2458 O O . GLN A 1 314 ? 2.146 -0.972 -25.668 1.00 93.94 314 GLN A O 1
ATOM 2463 N N . LEU A 1 315 ? 2.512 -1.474 -23.502 1.00 94.31 315 LEU A N 1
ATOM 2464 C CA . LEU A 1 315 ? 3.887 -0.982 -23.454 1.00 94.31 315 LEU A CA 1
ATOM 2465 C C . LEU A 1 315 ? 4.827 -2.079 -22.974 1.00 94.31 315 LEU A C 1
ATOM 2467 O O . LEU A 1 315 ? 4.455 -2.923 -22.166 1.00 94.31 315 LEU A O 1
ATOM 2471 N N . GLU A 1 316 ? 6.061 -2.041 -23.440 1.00 94.12 316 GLU A N 1
ATOM 2472 C CA . GLU A 1 316 ? 7.134 -2.896 -22.948 1.00 94.12 316 GLU A CA 1
ATOM 2473 C C . GLU A 1 316 ? 8.416 -2.069 -22.892 1.00 94.12 316 GLU A C 1
ATOM 2475 O O . GLU A 1 316 ? 8.761 -1.374 -23.849 1.00 94.12 316 GLU A O 1
ATOM 2480 N N . VAL A 1 317 ? 9.106 -2.118 -21.756 1.00 94.56 317 VAL A N 1
ATOM 2481 C CA . VAL A 1 317 ? 10.384 -1.443 -21.545 1.00 94.56 317 VAL A CA 1
ATOM 2482 C C . VAL A 1 317 ? 11.474 -2.500 -21.481 1.00 94.56 317 VAL A C 1
ATOM 2484 O O . VAL A 1 317 ? 11.433 -3.364 -20.611 1.00 94.56 317 VAL A O 1
ATOM 2487 N N . LEU A 1 318 ? 12.453 -2.412 -22.375 1.00 95.19 318 LEU A N 1
ATOM 2488 C CA . LEU A 1 318 ? 13.584 -3.328 -22.477 1.00 95.19 318 LEU A CA 1
ATOM 2489 C C . LEU A 1 318 ? 14.885 -2.599 -22.123 1.00 95.19 318 LEU A C 1
ATOM 2491 O O . LEU A 1 318 ? 15.208 -1.548 -22.684 1.00 95.19 318 LEU A O 1
ATOM 2495 N N . PHE A 1 319 ? 15.637 -3.166 -21.187 1.00 95.75 319 PHE A N 1
ATOM 2496 C CA . PHE A 1 319 ? 16.950 -2.692 -20.766 1.00 95.75 319 PHE A CA 1
ATOM 2497 C C . PHE A 1 319 ? 18.055 -3.352 -21.596 1.00 95.75 319 PHE A C 1
ATOM 2499 O O . PHE A 1 319 ? 17.909 -4.468 -22.094 1.00 95.75 319 PHE A O 1
ATOM 2506 N N . LEU A 1 320 ? 19.202 -2.676 -21.707 1.00 93.12 320 LEU A N 1
ATOM 2507 C CA . LEU A 1 320 ? 20.359 -3.170 -22.463 1.00 93.12 320 LEU A CA 1
ATOM 2508 C C . LEU A 1 320 ? 20.922 -4.503 -21.933 1.00 93.12 320 LEU A C 1
ATOM 2510 O O . LEU A 1 320 ? 21.514 -5.264 -22.694 1.00 93.12 320 LEU A O 1
ATOM 2514 N N . ASP A 1 321 ? 20.736 -4.797 -20.644 1.00 91.69 321 ASP A N 1
ATOM 2515 C CA . ASP A 1 321 ? 21.132 -6.071 -20.026 1.00 91.69 321 ASP A CA 1
ATOM 2516 C C . ASP A 1 321 ? 20.146 -7.221 -20.297 1.00 91.69 321 ASP A C 1
ATOM 2518 O O . ASP A 1 321 ? 20.332 -8.324 -19.783 1.00 91.69 321 ASP A O 1
ATOM 2522 N N . GLY A 1 322 ? 19.113 -6.982 -21.110 1.00 92.69 322 GLY A N 1
ATOM 2523 C CA . GLY A 1 322 ? 18.109 -7.967 -21.497 1.00 92.69 322 GLY A CA 1
ATOM 2524 C C . GLY A 1 322 ? 16.937 -8.088 -20.526 1.00 92.69 322 GLY A C 1
ATOM 2525 O O . GLY A 1 322 ? 15.992 -8.816 -20.830 1.00 92.69 322 GLY A O 1
ATOM 2526 N N . ARG A 1 323 ? 16.948 -7.381 -19.387 1.00 91.56 323 ARG A N 1
ATOM 2527 C CA . ARG A 1 323 ? 15.773 -7.310 -18.510 1.00 91.56 323 ARG A CA 1
ATOM 2528 C C . ARG A 1 323 ? 14.668 -6.514 -19.196 1.00 91.56 323 ARG A C 1
ATOM 2530 O O . ARG A 1 323 ? 14.934 -5.484 -19.808 1.00 91.56 323 ARG A O 1
ATOM 2537 N N . ALA A 1 324 ? 13.429 -6.965 -19.064 1.00 90.44 324 ALA A N 1
ATOM 2538 C CA . ALA A 1 324 ? 12.273 -6.275 -19.616 1.00 90.44 324 ALA A CA 1
ATOM 2539 C C . ALA A 1 324 ? 11.141 -6.210 -18.595 1.00 90.44 324 ALA A C 1
ATOM 2541 O O . ALA A 1 324 ? 11.026 -7.076 -17.721 1.00 90.44 324 ALA A O 1
ATOM 2542 N N . THR A 1 325 ? 10.282 -5.204 -18.725 1.00 82.81 325 THR A N 1
ATOM 2543 C CA . THR A 1 325 ? 8.958 -5.279 -18.109 1.00 82.81 325 THR A CA 1
ATOM 2544 C C . THR A 1 325 ? 8.162 -6.377 -18.807 1.00 82.81 325 THR A C 1
ATOM 2546 O O . THR A 1 325 ? 8.339 -6.621 -19.999 1.00 82.81 325 THR A O 1
ATOM 2549 N N . GLY A 1 326 ? 7.209 -6.993 -18.107 1.00 78.69 326 GLY A N 1
ATOM 2550 C CA . GLY A 1 326 ? 6.102 -7.639 -18.815 1.00 78.69 326 GLY A CA 1
ATOM 2551 C C . GLY A 1 326 ? 5.338 -6.622 -19.679 1.00 78.69 326 GLY A C 1
ATOM 2552 O O . GLY A 1 326 ? 5.549 -5.411 -19.567 1.00 78.69 326 GLY A O 1
ATOM 2553 N N . THR A 1 327 ? 4.419 -7.096 -20.524 1.00 82.62 327 THR A N 1
ATOM 2554 C CA . THR A 1 327 ? 3.518 -6.201 -21.261 1.00 82.62 327 THR A CA 1
ATOM 2555 C C . THR A 1 327 ? 2.648 -5.414 -20.280 1.00 82.62 327 THR A C 1
ATOM 2557 O O . THR A 1 327 ? 1.834 -5.982 -19.551 1.00 82.62 327 THR A O 1
ATOM 2560 N N . ILE A 1 328 ? 2.821 -4.097 -20.271 1.00 80.06 328 ILE A N 1
ATOM 2561 C CA . ILE A 1 328 ? 2.044 -3.147 -19.482 1.00 80.06 328 ILE A CA 1
ATOM 2562 C C . ILE A 1 328 ? 0.763 -2.855 -20.260 1.00 80.06 328 ILE A C 1
ATOM 2564 O O . ILE A 1 328 ? 0.791 -2.117 -21.242 1.00 80.06 328 ILE A O 1
ATOM 2568 N N . GLU A 1 329 ? -0.354 -3.445 -19.847 1.00 79.81 329 GLU A N 1
ATOM 2569 C CA . GLU A 1 329 ? -1.661 -3.209 -20.467 1.00 79.81 329 GLU A CA 1
ATOM 2570 C C . GLU A 1 329 ? -2.427 -2.113 -19.724 1.00 79.81 329 GLU A C 1
ATOM 2572 O O . GLU A 1 329 ? -2.777 -2.267 -18.559 1.00 79.81 329 GLU A O 1
ATOM 2577 N N . VAL A 1 330 ? -2.754 -1.019 -20.399 1.00 76.31 330 VAL A N 1
ATOM 2578 C CA . VAL A 1 330 ? -3.549 0.083 -19.842 1.00 76.31 330 VAL A CA 1
ATOM 2579 C C . VAL A 1 330 ? -5.039 -0.175 -20.151 1.00 76.31 330 VAL A C 1
ATOM 2581 O O . VAL A 1 330 ? -5.332 -0.600 -21.269 1.00 76.31 330 VAL A O 1
ATOM 2584 N N . PRO A 1 331 ? -6.004 0.007 -19.218 1.00 56.41 331 PRO A N 1
ATOM 2585 C CA . PRO A 1 331 ? -5.933 0.714 -17.936 1.00 56.41 331 PRO A CA 1
ATOM 2586 C C . PRO A 1 331 ? -5.418 -0.103 -16.751 1.00 56.41 331 PRO A C 1
ATOM 2588 O O . PRO A 1 331 ? -5.367 0.450 -15.649 1.00 56.41 331 PRO A O 1
ATOM 2591 N N . ARG A 1 332 ? -5.093 -1.390 -16.927 1.00 59.62 332 ARG A N 1
ATOM 2592 C CA . ARG A 1 332 ? -4.832 -2.289 -15.798 1.00 59.62 332 ARG A CA 1
ATOM 2593 C C . ARG A 1 332 ? -3.697 -1.728 -14.942 1.00 59.62 332 ARG A C 1
ATOM 2595 O O . ARG A 1 332 ? -2.598 -1.473 -15.426 1.00 59.62 332 ARG A O 1
ATOM 2602 N N . PHE A 1 333 ? -3.954 -1.576 -13.644 1.00 52.28 333 PHE A N 1
ATOM 2603 C CA . PHE A 1 333 ? -2.920 -1.316 -12.636 1.00 52.28 333 PHE A CA 1
ATOM 2604 C C . PHE A 1 333 ? -2.168 -2.614 -12.327 1.00 52.28 333 PHE A C 1
ATOM 2606 O O . PHE A 1 333 ? -2.003 -2.998 -11.174 1.00 52.28 333 PHE A O 1
ATOM 2613 N N . ASN A 1 334 ? -1.788 -3.345 -13.372 1.00 52.72 334 ASN A N 1
ATOM 2614 C CA . ASN A 1 334 ? -0.976 -4.526 -13.206 1.00 52.72 334 ASN A CA 1
ATOM 2615 C C . ASN A 1 334 ? 0.448 -4.037 -12.991 1.00 52.72 334 ASN A C 1
ATOM 2617 O O . ASN A 1 334 ? 1.136 -3.699 -13.953 1.00 52.72 334 ASN A O 1
ATOM 2621 N N . ASP A 1 335 ? 0.864 -4.002 -11.727 1.00 55.81 335 ASP A N 1
ATOM 2622 C CA . ASP A 1 335 ? 2.273 -3.944 -11.367 1.00 55.81 335 ASP A CA 1
ATOM 2623 C C . ASP A 1 335 ? 2.958 -5.098 -12.115 1.00 55.81 335 ASP A C 1
ATOM 2625 O O . ASP A 1 335 ? 2.694 -6.281 -11.854 1.00 55.81 335 ASP A O 1
ATOM 2629 N N . GLY A 1 336 ? 3.735 -4.760 -13.147 1.00 51.78 336 GLY A N 1
ATOM 2630 C CA . GLY A 1 336 ? 4.358 -5.750 -14.021 1.00 51.78 336 GLY A CA 1
ATOM 2631 C C . GLY A 1 336 ? 5.165 -6.746 -13.186 1.00 51.78 336 GLY A C 1
ATOM 2632 O O . GLY A 1 336 ? 6.007 -6.345 -12.385 1.00 51.78 336 GLY A O 1
ATOM 2633 N N . ARG A 1 337 ? 4.898 -8.051 -13.333 1.00 51.22 337 ARG A N 1
ATOM 2634 C CA . ARG A 1 337 ? 5.680 -9.104 -12.666 1.00 51.22 337 ARG A CA 1
ATOM 2635 C C . ARG A 1 337 ? 6.879 -9.464 -13.539 1.00 51.22 337 ARG A C 1
ATOM 2637 O O . ARG A 1 337 ? 6.694 -9.856 -14.687 1.00 51.22 337 ARG A O 1
ATOM 2644 N N . GLY A 1 338 ? 8.083 -9.360 -12.984 1.00 62.50 338 GLY A N 1
ATOM 2645 C CA . GLY A 1 338 ? 9.338 -9.671 -13.668 1.00 62.50 338 GLY A CA 1
ATOM 2646 C C . GLY A 1 338 ? 10.539 -9.042 -12.963 1.00 62.50 338 GLY A C 1
ATOM 2647 O O . GLY A 1 338 ? 10.407 -8.523 -11.854 1.00 62.50 338 GLY A O 1
ATOM 2648 N N . ASP A 1 339 ? 11.700 -9.069 -13.619 1.00 71.88 339 ASP A N 1
ATOM 2649 C CA . ASP A 1 339 ? 12.924 -8.408 -13.135 1.00 71.88 339 ASP A CA 1
ATOM 2650 C C . ASP A 1 339 ? 12.842 -6.872 -13.214 1.00 71.88 339 ASP A C 1
ATOM 2652 O O . ASP A 1 339 ? 13.670 -6.174 -12.624 1.00 71.88 339 ASP A O 1
ATOM 2656 N N . VAL A 1 340 ? 11.843 -6.356 -13.941 1.00 79.94 340 VAL A N 1
ATOM 2657 C CA . VAL A 1 340 ? 11.480 -4.940 -14.023 1.00 79.94 340 VAL A CA 1
ATOM 2658 C C . VAL A 1 340 ? 9.990 -4.791 -13.715 1.00 79.94 340 VAL A C 1
ATOM 2660 O O . VAL A 1 340 ? 9.131 -5.348 -14.401 1.00 79.94 340 VAL A O 1
ATOM 2663 N N . ILE A 1 341 ? 9.700 -4.029 -12.670 1.00 76.75 341 ILE A N 1
ATOM 2664 C CA . ILE A 1 341 ? 8.376 -3.657 -12.182 1.00 76.75 341 ILE A CA 1
ATOM 2665 C C . ILE A 1 341 ? 7.970 -2.337 -12.834 1.00 76.75 341 ILE A C 1
ATOM 2667 O O . ILE A 1 341 ? 8.772 -1.406 -12.952 1.00 76.75 341 ILE A O 1
ATOM 2671 N N . SER A 1 342 ? 6.704 -2.243 -13.223 1.00 82.38 342 SER A N 1
ATOM 2672 C CA . SER A 1 342 ? 6.128 -1.043 -13.820 1.00 82.38 342 SER A CA 1
ATOM 2673 C C . SER A 1 342 ? 4.795 -0.691 -13.175 1.00 82.38 342 SER A C 1
ATOM 2675 O O . SER A 1 342 ? 3.880 -1.513 -13.219 1.00 82.38 342 SER A O 1
ATOM 2677 N N . ASN A 1 343 ? 4.657 0.530 -12.658 1.00 76.19 343 ASN A N 1
ATOM 2678 C CA . ASN A 1 343 ? 3.460 0.963 -11.940 1.00 76.19 343 ASN A CA 1
ATOM 2679 C C . ASN A 1 343 ? 2.909 2.247 -12.548 1.00 76.19 343 ASN A C 1
ATOM 2681 O O . ASN A 1 343 ? 3.575 3.283 -12.585 1.00 76.19 343 ASN A O 1
ATOM 2685 N N . ARG A 1 344 ? 1.656 2.209 -12.991 1.00 82.50 344 ARG A N 1
ATOM 2686 C CA . ARG A 1 344 ? 0.957 3.411 -13.438 1.00 82.50 344 ARG A CA 1
ATOM 2687 C C . ARG A 1 344 ? 0.614 4.314 -12.252 1.00 82.50 344 ARG A C 1
ATOM 2689 O O . ARG A 1 344 ? 0.188 3.846 -11.196 1.00 82.50 344 ARG A O 1
ATOM 2696 N N . PHE A 1 345 ? 0.712 5.625 -12.445 1.00 76.50 345 PHE A N 1
ATOM 2697 C CA . PHE A 1 345 ? 0.281 6.605 -11.453 1.00 76.50 345 PHE A CA 1
ATOM 2698 C C . PHE A 1 345 ? -0.290 7.879 -12.083 1.00 76.50 345 PHE A C 1
ATOM 2700 O O . PHE A 1 345 ? -0.318 8.034 -13.302 1.00 76.50 345 PHE A O 1
ATOM 2707 N N . PHE A 1 346 ? -0.784 8.783 -11.237 1.00 73.50 346 PHE A N 1
ATOM 2708 C CA . PHE A 1 346 ? -1.312 10.083 -11.644 1.00 73.50 346 PHE A CA 1
ATOM 2709 C C . PHE A 1 346 ? -0.452 11.198 -11.048 1.00 73.50 346 PHE A C 1
ATOM 2711 O O . PHE A 1 346 ? -0.124 11.157 -9.858 1.00 73.50 346 PHE A O 1
ATOM 2718 N N . ARG A 1 347 ? -0.126 12.212 -11.858 1.00 74.62 347 ARG A N 1
ATOM 2719 C CA . ARG A 1 347 ? 0.463 13.476 -11.395 1.00 74.62 347 ARG A CA 1
ATOM 2720 C C . ARG A 1 347 ? -0.513 14.631 -11.626 1.00 74.62 347 ARG A C 1
ATOM 2722 O O . ARG A 1 347 ? -1.116 14.696 -12.694 1.00 74.62 347 ARG A O 1
ATOM 2729 N N . PRO A 1 348 ? -0.659 15.558 -10.665 1.00 61.50 348 PRO A N 1
ATOM 2730 C CA . PRO A 1 348 ? -1.316 16.837 -10.906 1.00 61.50 348 PRO A CA 1
ATOM 2731 C C . PRO A 1 348 ? -0.513 17.721 -11.888 1.00 61.50 348 PRO A C 1
ATOM 2733 O O . PRO A 1 348 ? 0.717 17.725 -11.807 1.00 61.50 348 PRO A O 1
ATOM 2736 N N . PRO A 1 349 ? -1.174 18.510 -12.760 1.00 68.38 349 PRO A N 1
ATOM 2737 C CA . PRO A 1 349 ? -2.615 18.512 -12.997 1.00 68.38 349 PRO A CA 1
ATOM 2738 C C . PRO A 1 349 ? -3.060 17.218 -13.693 1.00 68.38 349 PRO A C 1
ATOM 2740 O O . PRO A 1 349 ? -2.407 16.740 -14.617 1.00 68.38 349 PRO A O 1
ATOM 2743 N N . ASN A 1 350 ? -4.181 16.657 -13.234 1.00 66.69 350 ASN A N 1
ATOM 2744 C CA . ASN A 1 350 ? -4.734 15.404 -13.746 1.00 66.69 350 ASN A CA 1
ATOM 2745 C C . ASN A 1 350 ? -5.389 15.625 -15.122 1.00 66.69 350 ASN A C 1
ATOM 2747 O O . ASN A 1 350 ? -6.612 15.699 -15.237 1.00 66.69 350 ASN A O 1
ATOM 2751 N N . ASP A 1 351 ? -4.566 15.803 -16.152 1.00 80.44 351 ASP A N 1
ATOM 2752 C CA . ASP A 1 351 ? -5.008 15.823 -17.543 1.00 80.44 351 ASP A CA 1
ATOM 2753 C C . ASP A 1 351 ? -5.130 14.372 -18.035 1.00 80.44 351 ASP A C 1
ATOM 2755 O O . ASP A 1 351 ? -4.127 13.651 -18.033 1.00 80.44 351 ASP A O 1
ATOM 2759 N N . PRO A 1 352 ? -6.321 13.920 -18.474 1.00 79.50 352 PRO A N 1
ATOM 2760 C CA . PRO A 1 352 ? -6.504 12.566 -18.989 1.00 79.50 352 PRO A CA 1
ATOM 2761 C C . PRO A 1 352 ? -5.597 12.251 -20.183 1.00 79.50 352 PRO A C 1
ATOM 2763 O O . PRO A 1 352 ? -5.376 11.079 -20.453 1.00 79.50 352 PRO A O 1
ATOM 2766 N N . ARG A 1 353 ? -5.057 13.265 -20.880 1.00 87.31 353 ARG A N 1
ATOM 2767 C CA . ARG A 1 353 ? -4.084 13.119 -21.977 1.00 87.31 353 ARG A CA 1
ATOM 2768 C C . ARG A 1 353 ? -2.709 12.647 -21.541 1.00 87.31 353 ARG A C 1
ATOM 2770 O O . ARG A 1 353 ? -1.913 12.313 -22.412 1.00 87.31 353 ARG A O 1
ATOM 2777 N N . ASN A 1 354 ? -2.442 12.619 -20.239 1.00 91.12 354 ASN A N 1
ATOM 2778 C CA . ASN A 1 354 ? -1.165 12.229 -19.673 1.00 91.12 354 ASN A CA 1
ATOM 2779 C C . ASN A 1 354 ? -1.250 10.845 -19.026 1.00 91.12 354 ASN A C 1
ATOM 2781 O O . ASN A 1 354 ? -2.141 10.560 -18.226 1.00 91.12 354 ASN A O 1
ATOM 2785 N N . LEU A 1 355 ? -0.262 10.010 -19.321 1.00 91.00 355 LEU A N 1
ATOM 2786 C CA . LEU A 1 355 ? -0.032 8.727 -18.678 1.00 91.00 355 LEU A CA 1
ATOM 2787 C C . LEU A 1 355 ? 1.356 8.745 -18.047 1.00 91.00 355 LEU A C 1
ATOM 2789 O O . LEU A 1 355 ? 2.354 8.975 -18.726 1.00 91.00 355 LEU A O 1
ATOM 2793 N N . TRP A 1 356 ? 1.405 8.487 -16.743 1.00 92.25 356 TRP A N 1
ATOM 2794 C CA . TRP A 1 356 ? 2.645 8.381 -15.985 1.00 92.25 356 TRP A CA 1
ATOM 2795 C C . TRP A 1 356 ? 2.879 6.939 -15.567 1.00 92.25 356 TRP A C 1
ATOM 2797 O O . TRP A 1 356 ? 1.976 6.281 -15.040 1.00 92.25 356 TRP A O 1
ATOM 2807 N N . ILE A 1 357 ? 4.097 6.458 -15.793 1.00 92.00 357 ILE A N 1
ATOM 2808 C CA . ILE A 1 357 ? 4.503 5.091 -15.475 1.00 92.00 357 ILE A CA 1
ATOM 2809 C C . ILE A 1 357 ? 5.823 5.148 -14.726 1.00 92.00 357 ILE A C 1
ATOM 2811 O O . ILE A 1 357 ? 6.783 5.746 -15.194 1.00 92.00 357 ILE A O 1
ATOM 2815 N N . TRP A 1 358 ? 5.866 4.540 -13.552 1.00 90.38 358 TRP A N 1
ATOM 2816 C CA . TRP A 1 358 ? 7.084 4.316 -12.792 1.00 90.38 358 TRP A CA 1
ATOM 2817 C C . TRP A 1 358 ? 7.707 2.998 -13.232 1.00 90.38 358 TRP A C 1
ATOM 2819 O O . TRP A 1 358 ? 6.987 2.008 -13.324 1.00 90.38 358 TRP A O 1
ATOM 2829 N N . ILE A 1 359 ? 9.014 2.973 -13.468 1.00 90.12 359 ILE A N 1
ATOM 2830 C CA . ILE A 1 359 ? 9.783 1.778 -13.819 1.00 90.12 359 ILE A CA 1
ATOM 2831 C C . ILE A 1 359 ? 10.877 1.568 -12.768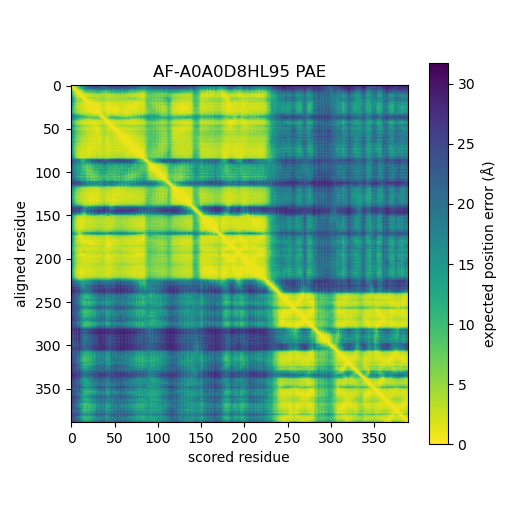 1.00 90.12 359 ILE A C 1
ATOM 2833 O O . ILE A 1 359 ? 11.632 2.494 -12.465 1.00 90.12 359 ILE A O 1
ATOM 2837 N N . SER A 1 360 ? 10.980 0.355 -12.223 1.00 85.56 360 SER A N 1
ATOM 2838 C CA . SER A 1 360 ? 11.987 -0.022 -11.223 1.00 85.56 360 SER A CA 1
ATOM 2839 C C . SER A 1 360 ? 12.402 -1.489 -11.380 1.00 85.56 360 SER A C 1
ATOM 2841 O O . SER A 1 360 ? 11.568 -2.307 -11.752 1.00 85.56 360 SER A O 1
ATOM 2843 N N . PRO A 1 361 ? 13.657 -1.872 -11.095 1.00 86.62 361 PRO A N 1
ATOM 2844 C CA . PRO A 1 361 ? 14.760 -1.014 -10.664 1.00 86.62 361 PRO A CA 1
ATOM 2845 C C . PRO A 1 361 ? 15.317 -0.177 -11.822 1.00 86.62 361 PRO A C 1
ATOM 2847 O O . PRO A 1 361 ? 14.887 -0.298 -12.970 1.00 86.62 361 PRO A O 1
ATOM 2850 N N . LEU A 1 362 ? 16.306 0.667 -11.523 1.00 88.38 362 LEU A N 1
ATOM 2851 C CA . LEU A 1 362 ? 17.054 1.377 -12.555 1.00 88.38 362 LEU A CA 1
ATOM 2852 C C . LEU A 1 362 ? 17.710 0.408 -13.561 1.00 88.38 362 LEU A C 1
ATOM 2854 O O . LEU A 1 362 ? 18.242 -0.643 -13.168 1.00 88.38 362 LEU A O 1
ATOM 2858 N N . PRO A 1 363 ? 17.732 0.775 -14.854 1.00 90.12 363 PRO A N 1
ATOM 2859 C CA . PRO A 1 363 ? 18.519 0.068 -15.850 1.00 90.12 363 PRO A CA 1
ATOM 2860 C C . PRO A 1 363 ? 20.017 0.319 -15.614 1.00 90.12 363 PRO A C 1
ATOM 2862 O O . PRO A 1 363 ? 20.394 1.321 -14.992 1.00 90.12 363 PRO A O 1
ATOM 2865 N N . PRO A 1 364 ? 20.904 -0.542 -16.141 1.00 89.50 364 PRO A N 1
ATOM 2866 C CA . PRO A 1 364 ? 22.310 -0.187 -16.286 1.00 89.50 364 PRO A CA 1
ATOM 2867 C C . PRO A 1 364 ? 22.448 1.081 -17.132 1.00 89.50 364 PRO A C 1
ATOM 2869 O O . PRO A 1 364 ? 21.587 1.378 -17.963 1.00 89.50 364 PRO A O 1
ATOM 2872 N N . LEU A 1 365 ? 23.558 1.802 -16.957 1.00 89.94 365 LEU A N 1
ATOM 2873 C CA . LEU A 1 365 ? 23.864 2.962 -17.791 1.00 89.94 365 LEU A CA 1
ATOM 2874 C C . LEU A 1 365 ? 23.854 2.565 -19.267 1.00 89.94 365 LEU A C 1
ATOM 2876 O O . LEU A 1 365 ? 24.623 1.701 -19.691 1.00 89.94 365 LEU A O 1
ATOM 2880 N N . GLY A 1 366 ? 22.990 3.214 -20.042 1.00 91.31 366 GLY A N 1
ATOM 2881 C CA . GLY A 1 366 ? 22.872 2.942 -21.462 1.00 91.31 366 GLY A CA 1
ATOM 2882 C C . GLY A 1 366 ? 21.478 3.185 -22.012 1.00 91.31 366 GLY A C 1
ATOM 2883 O O . GLY A 1 366 ? 20.675 3.945 -21.463 1.00 91.31 366 GLY A O 1
ATOM 2884 N N . GLN A 1 367 ? 21.241 2.540 -23.148 1.00 95.12 367 GLN A N 1
ATOM 2885 C CA . GLN A 1 367 ? 20.021 2.676 -23.917 1.00 95.12 367 GLN A CA 1
ATOM 2886 C C . GLN A 1 367 ? 18.906 1.810 -23.322 1.00 95.12 367 GLN A C 1
ATOM 2888 O O . GLN A 1 367 ? 19.102 0.636 -23.011 1.00 95.12 367 GLN A O 1
ATOM 2893 N N . VAL A 1 368 ? 17.725 2.402 -23.206 1.00 96.44 368 VAL A N 1
ATOM 2894 C CA . VAL A 1 368 ? 16.459 1.748 -22.889 1.00 96.44 368 VAL A CA 1
ATOM 2895 C C . VAL A 1 368 ? 15.578 1.828 -24.127 1.00 96.44 368 VAL A C 1
ATOM 2897 O O . VAL A 1 368 ? 15.514 2.869 -24.787 1.00 96.44 368 VAL A O 1
ATOM 2900 N N . GLN A 1 369 ? 14.907 0.729 -24.453 1.00 97.62 369 GLN A N 1
ATOM 2901 C CA . GLN A 1 369 ? 13.944 0.657 -25.543 1.00 97.62 369 GLN A CA 1
ATOM 2902 C C . GLN A 1 369 ? 12.526 0.615 -24.971 1.00 97.62 369 GLN A C 1
ATOM 2904 O O . GLN A 1 369 ? 12.243 -0.161 -24.064 1.00 97.62 369 GLN A O 1
ATOM 2909 N N . LEU A 1 370 ? 11.639 1.450 -25.507 1.00 97.31 370 LEU A N 1
ATOM 2910 C CA . LEU A 1 370 ? 10.211 1.453 -25.208 1.00 97.31 370 LEU A CA 1
ATOM 2911 C C . LEU A 1 370 ? 9.453 1.020 -26.460 1.00 97.31 370 LEU A C 1
ATOM 2913 O O . LEU A 1 370 ? 9.456 1.729 -27.468 1.00 97.31 370 LEU A O 1
ATOM 2917 N N . ASN A 1 371 ? 8.796 -0.130 -26.373 1.00 96.69 371 ASN A N 1
ATOM 2918 C CA . ASN A 1 371 ? 7.893 -0.642 -27.390 1.00 96.69 371 ASN A CA 1
ATOM 2919 C C . ASN A 1 371 ? 6.458 -0.256 -27.027 1.00 96.69 371 ASN A C 1
ATOM 2921 O O . ASN A 1 371 ? 6.060 -0.324 -25.864 1.00 96.69 371 ASN A O 1
ATOM 2925 N N . ALA A 1 372 ? 5.680 0.141 -28.028 1.00 96.38 372 ALA A N 1
ATOM 2926 C CA . ALA A 1 372 ? 4.285 0.517 -27.890 1.00 96.38 372 ALA A CA 1
ATOM 2927 C C . ALA A 1 372 ? 3.434 -0.168 -28.963 1.00 96.38 372 ALA A C 1
ATOM 2929 O O . ALA A 1 372 ? 3.702 -0.077 -30.164 1.00 96.38 372 ALA A O 1
ATOM 2930 N N . LEU A 1 373 ? 2.359 -0.814 -28.526 1.00 95.06 373 LEU A N 1
ATOM 2931 C CA . LEU A 1 373 ? 1.348 -1.417 -29.379 1.00 95.06 373 LEU A CA 1
ATOM 2932 C C . LEU A 1 373 ? -0.014 -0.887 -28.945 1.00 95.06 373 LEU A C 1
ATOM 2934 O O . LEU A 1 373 ? -0.422 -1.049 -27.800 1.00 95.06 373 LEU A O 1
ATOM 2938 N N . TRP A 1 374 ? -0.731 -0.245 -29.866 1.00 93.62 374 TRP A N 1
ATOM 2939 C CA . TRP A 1 374 ? -2.049 0.298 -29.569 1.00 93.62 374 TRP A CA 1
ATOM 2940 C C . TRP A 1 374 ? -3.027 0.122 -30.734 1.00 93.62 374 TRP A C 1
ATOM 2942 O O . TRP A 1 374 ? -3.324 1.072 -31.474 1.00 93.62 374 TRP A O 1
ATOM 2952 N N . PRO A 1 375 ? -3.574 -1.098 -30.904 1.00 89.94 375 PRO A N 1
ATOM 2953 C CA . PRO A 1 375 ? -4.388 -1.445 -32.066 1.00 89.94 375 PRO A CA 1
ATOM 2954 C C . PRO A 1 375 ? -5.629 -0.563 -32.208 1.00 89.94 375 PRO A C 1
ATOM 2956 O O . PRO A 1 375 ? -6.025 -0.233 -33.322 1.00 89.94 375 PRO A O 1
ATOM 2959 N N . ARG A 1 376 ? -6.205 -0.116 -31.082 1.00 84.94 376 ARG A N 1
ATOM 2960 C CA . ARG A 1 376 ? -7.386 0.760 -31.038 1.00 84.94 376 ARG A CA 1
ATOM 2961 C C . ARG A 1 376 ? -7.207 2.054 -31.837 1.00 84.94 376 ARG A C 1
ATOM 2963 O O . ARG A 1 376 ? -8.166 2.519 -32.448 1.00 84.94 376 ARG A O 1
ATOM 2970 N N . TYR A 1 377 ? -6.000 2.615 -31.839 1.00 85.69 377 TYR A N 1
ATOM 2971 C CA . TYR A 1 377 ? -5.670 3.825 -32.593 1.00 85.69 377 TYR A CA 1
ATOM 2972 C C . TYR A 1 377 ? -4.863 3.529 -33.863 1.00 85.69 377 TYR A C 1
ATOM 2974 O O . TYR A 1 377 ? -4.561 4.449 -34.611 1.00 85.69 377 TYR A O 1
ATOM 2982 N N . GLY A 1 378 ? -4.570 2.260 -34.160 1.00 88.44 378 GLY A N 1
ATOM 2983 C CA . GLY A 1 378 ? -3.796 1.859 -35.336 1.00 88.44 378 GLY A CA 1
ATOM 2984 C C . GLY A 1 378 ? -2.279 1.961 -35.157 1.00 88.44 378 GLY A C 1
ATOM 2985 O O . GLY A 1 378 ? -1.553 1.902 -36.144 1.00 88.44 378 GLY A O 1
ATOM 2986 N N . ILE A 1 379 ? -1.783 2.097 -33.923 1.00 90.69 379 ILE A N 1
ATOM 2987 C CA . ILE A 1 379 ? -0.345 2.024 -33.640 1.00 90.69 379 ILE A CA 1
ATOM 2988 C C . ILE A 1 379 ? 0.032 0.545 -33.573 1.00 90.69 379 ILE A C 1
ATOM 2990 O O . ILE A 1 379 ? -0.438 -0.178 -32.693 1.00 90.69 379 ILE A O 1
ATOM 2994 N N . ILE A 1 380 ? 0.860 0.088 -34.511 1.00 91.06 380 ILE A N 1
ATOM 2995 C CA . ILE A 1 380 ? 1.257 -1.317 -34.634 1.00 91.06 380 ILE A CA 1
ATOM 2996 C C . ILE A 1 380 ? 2.745 -1.431 -34.308 1.00 91.06 380 ILE A C 1
ATOM 2998 O O . ILE A 1 380 ? 3.576 -1.087 -35.139 1.00 91.06 380 ILE A O 1
ATOM 3002 N N . ASN A 1 381 ? 3.041 -1.941 -33.109 1.00 88.88 381 ASN A N 1
ATOM 3003 C CA . ASN A 1 381 ? 4.372 -2.336 -32.638 1.00 88.88 381 ASN A CA 1
ATOM 3004 C C . ASN A 1 381 ? 5.498 -1.353 -33.013 1.00 88.88 381 ASN A C 1
ATOM 3006 O O . ASN A 1 381 ? 6.393 -1.678 -33.795 1.00 88.88 381 ASN A O 1
ATOM 3010 N N . THR A 1 382 ? 5.431 -0.141 -32.466 1.00 94.75 382 THR A N 1
ATOM 3011 C CA . THR A 1 382 ? 6.444 0.895 -32.685 1.00 94.75 382 THR A CA 1
ATOM 3012 C C . THR A 1 382 ? 7.426 0.932 -31.523 1.00 94.75 382 THR A C 1
ATOM 3014 O O . THR A 1 382 ? 7.021 0.801 -30.373 1.00 94.75 382 THR A O 1
ATOM 3017 N N . SER A 1 383 ? 8.709 1.153 -31.803 1.00 96.06 383 SER A N 1
ATOM 3018 C CA . SER A 1 383 ? 9.757 1.225 -30.783 1.00 96.06 383 SER A CA 1
ATOM 3019 C C . SER A 1 383 ? 10.500 2.555 -30.830 1.00 96.06 383 SER A C 1
ATOM 3021 O O . SER A 1 383 ? 10.885 3.010 -31.909 1.00 96.06 383 SER A O 1
ATOM 3023 N N . VAL A 1 384 ? 10.784 3.127 -29.664 1.00 97.06 384 VAL A N 1
ATOM 3024 C CA . VAL A 1 384 ? 11.724 4.245 -29.505 1.00 97.06 384 VAL A CA 1
ATOM 3025 C C . VAL A 1 384 ? 12.820 3.868 -28.521 1.00 97.06 384 VAL A C 1
ATOM 3027 O O . VAL A 1 384 ? 12.636 2.992 -27.677 1.00 97.06 384 VAL A O 1
ATOM 3030 N N . SER A 1 385 ? 13.960 4.546 -28.606 1.00 96.81 385 SER A N 1
ATOM 3031 C CA . SER A 1 385 ? 15.065 4.338 -27.676 1.00 96.81 385 SER A CA 1
ATOM 3032 C C . SER A 1 385 ? 15.535 5.656 -27.081 1.00 96.81 385 SER A C 1
ATOM 3034 O O . SER A 1 385 ? 15.607 6.669 -27.775 1.00 96.81 385 SER A O 1
ATOM 3036 N N . PHE A 1 386 ? 15.891 5.632 -25.803 1.00 95.81 386 PHE A N 1
ATOM 3037 C CA . PHE A 1 386 ? 16.418 6.775 -25.062 1.00 95.81 386 PHE A CA 1
ATOM 3038 C C . PHE A 1 386 ? 17.500 6.311 -24.086 1.00 95.81 386 PHE A C 1
ATOM 3040 O O . PHE A 1 386 ? 17.611 5.124 -23.799 1.00 95.81 386 PHE A O 1
ATOM 3047 N N . ASN A 1 387 ? 18.315 7.237 -23.586 1.00 92.75 387 ASN A N 1
ATOM 3048 C CA . ASN A 1 387 ? 19.324 6.923 -22.576 1.00 92.75 387 ASN A CA 1
ATOM 3049 C C . ASN A 1 387 ? 18.801 7.273 -21.184 1.00 92.75 387 ASN A C 1
ATOM 3051 O O . ASN A 1 387 ? 18.187 8.325 -21.001 1.00 92.75 387 ASN A O 1
ATOM 3055 N N . VAL A 1 388 ? 19.091 6.418 -20.206 1.00 86.56 388 VAL A N 1
ATOM 3056 C CA . VAL A 1 388 ? 18.879 6.710 -18.783 1.00 86.56 388 VAL A CA 1
ATOM 3057 C C . VAL A 1 388 ? 20.264 6.791 -18.144 1.00 86.56 388 VAL A C 1
ATOM 3059 O O . VAL A 1 388 ? 20.876 5.771 -17.821 1.00 86.56 388 VAL A O 1
ATOM 3062 N N . LEU A 1 389 ? 20.798 8.015 -18.077 1.00 83.00 389 LEU A N 1
ATOM 3063 C CA . LEU A 1 389 ? 22.139 8.318 -17.556 1.00 83.00 389 LEU A CA 1
ATOM 3064 C C . LEU A 1 389 ? 22.183 8.336 -16.038 1.00 83.00 389 LEU A C 1
ATOM 3066 O O . LEU A 1 389 ? 21.123 8.613 -15.442 1.00 83.00 389 LEU A O 1
#